Protein AF-A0A2H5FIM9-F1 (afdb_monomer_lite)

Radius of gyration: 32.46 Å; chains: 1; bounding box: 80×55×104 Å

pLDDT: mean 86.38, std 11.9, range [33.97, 98.75]

InterPro domains:
  IPR028057 DrrA phosphatidylinositol 4-phosphate binding domain [PF14860] (365-472)
  IPR038346 DrrA, PI4P binding domain superfamily [G3DSA:1.20.1280.280] (390-477)

Organism: NCBI:txid28087

Secondary structure (DSSP, 8-state):
-PPEEEEEEE-TBTTTEETTEE-HHHHHHHHHHT-SEEEEEE---HHHHHHHHHHTTT-S--SHHHHHHHHHHHHTSPEEEEETTHHHHSSTTTHHHHHHHHHHHHHHHHHHHHHHHHHHHHHHHHHHHHT-TTS-HHHHHHHHHHTT--PPPHHHHHHHHHHHHHHHHHHHHHHHHHHHHHHH-TT-----TT-----SHHHHHHHHHHHHTTS-EEEEEEEES-HHHHHH---SSS-EEEEEEETTEEEEHHHHHHHHHHHHHHHHHHHHHHHHHHHHTT----GGGGGG--HHHHTTS-HHHHHHHHHHHHHHHHHHHHHSTTTTTHHHHHHHHHHTHHHHHHHHHHHHHTTTT-TT--SS-PPP-TT--BSTTS-HHHHHHHTT-BHHHHHHHHHHHHHHHHTT--SHHHHHHHHHHHTTSHHHHHHTS--SHHHHHHHHTT-TTTS--HHHHHHHHHHHHHHHTS-------

Structure (mmCIF, N/CA/C/O backbone):
data_AF-A0A2H5FIM9-F1
#
_entry.id   AF-A0A2H5FIM9-F1
#
loop_
_atom_site.group_PDB
_atom_site.id
_atom_site.type_symbol
_atom_site.label_atom_id
_atom_site.label_alt_id
_atom_site.label_comp_id
_atom_site.label_asym_id
_atom_site.label_entity_id
_atom_site.label_seq_id
_atom_site.pdbx_PDB_ins_code
_atom_site.Cartn_x
_atom_site.Cartn_y
_atom_site.Cartn_z
_atom_site.occupancy
_atom_site.B_iso_or_equiv
_atom_site.auth_seq_id
_atom_site.auth_comp_id
_atom_site.auth_asym_id
_atom_site.auth_atom_id
_atom_site.pdbx_PDB_model_num
ATOM 1 N N . MET A 1 1 ? -41.875 4.509 -6.984 1.00 62.00 1 MET A N 1
ATOM 2 C CA . MET A 1 1 ? -40.746 4.815 -7.891 1.00 62.00 1 MET A CA 1
ATOM 3 C C . MET A 1 1 ? -39.480 4.388 -7.181 1.00 62.00 1 MET A C 1
ATOM 5 O O . MET A 1 1 ? -39.343 4.760 -6.023 1.00 62.00 1 MET A O 1
ATOM 9 N N . LYS A 1 2 ? -38.614 3.603 -7.831 1.00 76.38 2 LYS A N 1
ATOM 10 C CA . LYS A 1 2 ? -37.276 3.303 -7.301 1.00 76.38 2 LYS A CA 1
ATOM 11 C C . LYS A 1 2 ? -36.509 4.616 -7.173 1.00 76.38 2 LYS A C 1
ATOM 13 O O . LYS A 1 2 ? -36.547 5.412 -8.117 1.00 76.38 2 LYS A O 1
ATOM 18 N N . LYS A 1 3 ? -35.894 4.892 -6.022 1.00 86.38 3 LYS A N 1
ATOM 19 C CA . LYS A 1 3 ? -35.066 6.092 -5.873 1.00 86.38 3 LYS A CA 1
ATOM 20 C C . LYS A 1 3 ? -33.657 5.749 -6.331 1.00 86.38 3 LYS A C 1
ATOM 22 O O . LYS A 1 3 ? -33.126 4.699 -5.986 1.00 86.38 3 LYS A O 1
ATOM 27 N N . LYS A 1 4 ? -33.068 6.645 -7.119 1.00 93.75 4 LYS A N 1
ATOM 28 C CA . LYS A 1 4 ? -31.644 6.594 -7.427 1.00 93.75 4 LYS A CA 1
ATOM 29 C C . LYS A 1 4 ? -30.904 7.344 -6.325 1.00 93.75 4 LYS A C 1
ATOM 31 O O . LYS A 1 4 ? -31.238 8.503 -6.095 1.00 93.75 4 LYS A O 1
ATOM 36 N N . LYS A 1 5 ? -29.962 6.687 -5.650 1.00 96.31 5 LYS A N 1
ATOM 37 C CA . LYS A 1 5 ? -29.153 7.271 -4.573 1.00 96.31 5 LYS A CA 1
ATOM 38 C C . LYS A 1 5 ? -27.685 7.361 -4.984 1.00 96.31 5 LYS A C 1
ATOM 40 O O . LYS A 1 5 ? -27.143 6.412 -5.553 1.00 96.31 5 LYS A O 1
ATOM 45 N N . GLU A 1 6 ? -27.034 8.469 -4.666 1.00 97.75 6 GLU A N 1
ATOM 46 C CA . GLU A 1 6 ? -25.582 8.619 -4.755 1.00 97.75 6 GLU A CA 1
ATOM 47 C C . GLU A 1 6 ? -24.955 8.439 -3.370 1.00 97.75 6 GLU A C 1
ATOM 49 O O . GLU A 1 6 ? -25.317 9.118 -2.409 1.00 97.75 6 GLU A O 1
ATOM 54 N N . ILE A 1 7 ? -24.017 7.503 -3.260 1.00 98.25 7 ILE A N 1
ATOM 55 C CA . ILE A 1 7 ? -23.402 7.091 -1.999 1.00 98.25 7 ILE A CA 1
ATOM 56 C C . ILE A 1 7 ? -21.900 7.353 -2.075 1.00 98.25 7 ILE A C 1
ATOM 58 O O . ILE A 1 7 ? -21.257 6.953 -3.045 1.00 98.25 7 ILE A O 1
ATOM 62 N N . ALA A 1 8 ? -21.334 7.974 -1.043 1.00 98.62 8 ALA A N 1
ATOM 63 C CA . ALA A 1 8 ? -19.887 8.013 -0.861 1.00 98.62 8 ALA A CA 1
ATOM 64 C C . ALA A 1 8 ? -19.464 6.973 0.179 1.00 98.62 8 ALA A C 1
ATOM 66 O O . ALA A 1 8 ? -19.915 7.026 1.327 1.00 98.62 8 ALA A O 1
ATOM 67 N N . LEU A 1 9 ? -18.579 6.060 -0.215 1.00 98.56 9 LEU A N 1
ATOM 68 C CA . LEU A 1 9 ? -17.870 5.170 0.701 1.00 98.56 9 LEU A CA 1
ATOM 69 C C . LEU A 1 9 ? -16.482 5.747 0.949 1.00 98.56 9 LEU A C 1
ATOM 71 O O . LEU A 1 9 ? -15.756 6.031 -0.001 1.00 98.56 9 LEU A O 1
ATOM 75 N N . VAL A 1 10 ? -16.121 5.951 2.210 1.00 98.50 10 VAL A N 1
ATOM 76 C CA . VAL A 1 10 ? -14.911 6.693 2.576 1.00 98.50 10 VAL A CA 1
ATOM 77 C C . VAL A 1 10 ? -14.119 5.910 3.611 1.00 98.50 10 VAL A C 1
ATOM 79 O O . VAL A 1 10 ? -14.592 5.727 4.731 1.00 98.50 10 VAL A O 1
ATOM 82 N N . ASP A 1 11 ? -12.920 5.446 3.262 1.00 97.25 11 ASP A N 1
ATOM 83 C CA . ASP A 1 11 ? -12.013 4.888 4.267 1.00 97.25 11 ASP A CA 1
ATOM 84 C C . ASP A 1 11 ? -11.558 5.958 5.274 1.00 97.25 11 ASP A C 1
ATOM 86 O O . ASP A 1 11 ? -11.564 7.155 4.977 1.00 97.25 11 ASP A O 1
ATOM 90 N N . ILE A 1 12 ? -11.191 5.529 6.483 1.00 95.50 12 ILE A N 1
ATOM 91 C CA . ILE A 1 12 ? -10.772 6.419 7.564 1.00 95.50 12 ILE A CA 1
ATOM 92 C C . ILE A 1 12 ? -9.277 6.703 7.501 1.00 95.50 12 ILE A C 1
ATOM 94 O O . ILE A 1 12 ? -8.883 7.858 7.341 1.00 95.50 12 ILE A O 1
ATOM 98 N N . ASP A 1 13 ? -8.459 5.677 7.690 1.00 90.81 13 ASP A N 1
ATOM 99 C CA . ASP A 1 13 ? -7.054 5.823 8.050 1.00 90.81 13 ASP A CA 1
ATOM 100 C C . ASP A 1 13 ? -6.232 6.114 6.792 1.00 90.81 13 ASP A C 1
ATOM 102 O O . ASP A 1 13 ? -6.312 5.375 5.828 1.00 90.81 13 ASP A O 1
ATOM 106 N N . GLY A 1 14 ? -5.493 7.228 6.753 1.00 90.19 14 GLY A N 1
ATOM 107 C CA . GLY A 1 14 ? -4.743 7.637 5.554 1.00 90.19 14 GLY A CA 1
ATOM 108 C C . GLY A 1 14 ? -5.605 8.250 4.437 1.00 90.19 14 GLY A C 1
ATOM 109 O O . GLY A 1 14 ? -5.087 8.992 3.598 1.00 90.19 14 GLY A O 1
ATOM 110 N N . CYS A 1 15 ? -6.927 8.060 4.485 1.00 95.00 15 CYS A N 1
ATOM 111 C CA . CYS A 1 15 ? -7.905 8.626 3.556 1.00 95.00 15 CYS A CA 1
ATOM 112 C C . CYS A 1 15 ? -8.554 9.920 4.098 1.00 95.00 15 CYS A C 1
ATOM 114 O O . CYS A 1 15 ? -8.001 11.009 3.887 1.00 95.00 15 CYS A O 1
ATOM 116 N N . ILE A 1 16 ? -9.707 9.853 4.792 1.00 97.00 16 ILE A N 1
ATOM 117 C CA . ILE A 1 16 ? -10.338 11.060 5.370 1.00 97.00 16 ILE A CA 1
ATOM 118 C C . ILE A 1 16 ? -9.614 11.553 6.622 1.00 97.00 16 ILE A C 1
ATOM 120 O O . ILE A 1 16 ? -9.668 12.747 6.896 1.00 97.00 16 ILE A O 1
ATOM 124 N N . LEU A 1 17 ? -8.919 10.688 7.361 1.00 94.56 17 LEU A N 1
ATOM 125 C CA . LEU A 1 17 ? -8.096 11.053 8.510 1.00 94.56 17 LEU A CA 1
ATOM 126 C C . LEU A 1 17 ? -6.615 11.038 8.111 1.00 94.56 17 LEU A C 1
ATOM 128 O O . LEU A 1 17 ? -6.015 9.983 7.918 1.00 94.56 17 LEU A O 1
ATOM 132 N N . GLN A 1 18 ? -6.008 12.221 8.033 1.00 91.19 18 GLN A N 1
ATOM 133 C CA . GLN A 1 18 ? -4.585 12.403 7.736 1.00 91.19 18 GLN A CA 1
ATOM 134 C C . GLN A 1 18 ? -3.955 13.298 8.804 1.00 91.19 18 GLN A C 1
ATOM 136 O O . GLN A 1 18 ? -4.487 14.360 9.128 1.00 91.19 18 GLN A O 1
ATOM 141 N N . ASP A 1 19 ? -2.833 12.863 9.382 1.00 89.00 19 ASP A N 1
ATOM 142 C CA . ASP A 1 19 ? -2.117 13.593 10.441 1.00 89.00 19 ASP A CA 1
ATOM 143 C C . ASP A 1 19 ? -3.028 14.019 11.618 1.00 89.00 19 ASP A C 1
ATOM 145 O O . ASP A 1 19 ? -2.896 15.108 12.184 1.00 89.00 19 ASP A O 1
ATOM 149 N N . GLY A 1 20 ? -4.004 13.171 11.968 1.00 90.25 20 GLY A N 1
ATOM 150 C CA . GLY A 1 20 ? -4.936 13.418 13.071 1.00 90.25 20 GLY A CA 1
ATOM 151 C C . GLY A 1 20 ? -6.018 14.470 12.799 1.00 90.25 20 GLY A C 1
ATOM 152 O O . GLY A 1 20 ? -6.653 14.941 13.749 1.00 90.25 20 GLY A O 1
ATOM 153 N N . LYS A 1 21 ? -6.211 14.867 11.534 1.00 93.69 21 LYS A N 1
ATOM 154 C CA . LYS A 1 21 ? -7.204 15.852 11.078 1.00 93.69 21 LYS A CA 1
ATOM 155 C C . LYS A 1 21 ? -7.973 15.332 9.865 1.00 93.69 21 LYS A C 1
ATOM 157 O O . LYS A 1 21 ? -7.518 14.420 9.180 1.00 93.69 21 LYS A O 1
ATOM 162 N N . LEU A 1 22 ? -9.128 15.938 9.582 1.00 95.88 22 LEU A N 1
ATOM 163 C CA . LEU A 1 22 ? -9.848 15.644 8.346 1.00 95.88 22 LEU A CA 1
ATOM 164 C C . LEU A 1 22 ? -9.054 16.131 7.123 1.00 95.88 22 LEU A C 1
ATOM 166 O O . LEU A 1 22 ? -8.526 17.244 7.116 1.00 95.88 22 LEU A O 1
ATOM 170 N N . ASN A 1 23 ? -9.016 15.315 6.074 1.00 96.19 23 ASN A N 1
ATOM 171 C CA . ASN A 1 23 ? -8.488 15.679 4.768 1.00 96.19 23 ASN A CA 1
ATOM 172 C C . ASN A 1 23 ? -9.419 16.715 4.116 1.00 96.19 23 ASN A C 1
ATOM 174 O O . ASN A 1 23 ? -10.500 16.389 3.623 1.00 96.19 23 ASN A O 1
ATOM 178 N N . GLU A 1 24 ? -8.997 17.980 4.125 1.00 95.94 24 GLU A N 1
ATOM 179 C CA . GLU A 1 24 ? -9.811 19.109 3.661 1.00 95.94 24 GLU A CA 1
ATOM 180 C C . GLU A 1 24 ? -10.136 19.051 2.157 1.00 95.94 24 GLU A C 1
ATOM 182 O O . GLU A 1 24 ? -11.174 19.566 1.738 1.00 95.94 24 GLU A O 1
ATOM 187 N N . ASP A 1 25 ? -9.305 18.409 1.332 1.00 96.00 25 ASP A N 1
ATOM 188 C CA . ASP A 1 25 ? -9.579 18.277 -0.104 1.00 96.00 25 ASP A CA 1
ATOM 189 C C . ASP A 1 25 ? -10.650 17.218 -0.374 1.00 96.00 25 ASP A C 1
ATOM 191 O O . ASP A 1 25 ? -11.580 17.460 -1.152 1.00 96.00 25 ASP A O 1
ATOM 195 N N . LEU A 1 26 ? -10.588 16.083 0.330 1.00 97.69 26 LEU A N 1
ATOM 196 C CA . LEU A 1 26 ? -11.662 15.091 0.293 1.00 97.69 26 LEU A CA 1
ATOM 197 C C . LEU A 1 26 ? -12.956 15.655 0.891 1.00 97.69 26 LEU A C 1
ATOM 199 O O . LEU A 1 26 ? -14.020 15.478 0.307 1.00 97.69 26 LEU A O 1
ATOM 203 N N . LEU A 1 27 ? -12.884 16.415 1.986 1.00 97.38 27 LEU A N 1
ATOM 204 C CA . LEU A 1 27 ? -14.059 17.062 2.570 1.00 97.38 27 LEU A CA 1
ATOM 205 C C . LEU A 1 27 ? -14.751 18.011 1.578 1.00 97.38 27 LEU A C 1
ATOM 207 O O . LEU A 1 27 ? -15.966 17.930 1.399 1.00 97.38 27 LEU A O 1
ATOM 211 N N . LYS A 1 28 ? -13.997 18.876 0.885 1.00 96.69 28 LYS A N 1
ATOM 212 C CA . LYS A 1 28 ? -14.555 19.736 -0.177 1.00 96.69 28 LYS A CA 1
ATOM 213 C C . LYS A 1 28 ? -15.226 18.909 -1.267 1.00 96.69 28 LYS A C 1
ATOM 215 O O . LYS A 1 28 ? -16.304 19.282 -1.727 1.00 96.69 28 LYS A O 1
ATOM 220 N N . LYS A 1 29 ? -14.614 17.791 -1.668 1.00 96.81 29 LYS A N 1
ATOM 221 C CA . LYS A 1 29 ? -15.178 16.886 -2.673 1.00 96.81 29 LYS A CA 1
ATOM 222 C C . LYS A 1 29 ? -16.497 16.267 -2.204 1.00 96.81 29 LYS A C 1
ATOM 224 O O . LYS A 1 29 ? -17.447 16.256 -2.981 1.00 96.81 29 LYS A O 1
ATOM 229 N N . LEU A 1 30 ? -16.576 15.820 -0.951 1.00 98.00 30 LEU A N 1
ATOM 230 C CA . LEU A 1 30 ? -17.797 15.265 -0.355 1.00 98.00 30 LEU A CA 1
ATOM 231 C C . LEU A 1 30 ? -18.929 16.303 -0.287 1.00 98.00 30 LEU A C 1
ATOM 233 O O . LEU A 1 30 ? -20.063 15.985 -0.639 1.00 98.00 30 LEU A O 1
ATOM 237 N N . ILE A 1 31 ? -18.615 17.553 0.076 1.00 97.44 31 ILE A N 1
ATOM 238 C CA . ILE A 1 31 ? -19.576 18.672 0.069 1.00 97.44 31 ILE A CA 1
ATOM 239 C C . ILE A 1 31 ? -20.084 18.941 -1.354 1.00 97.44 31 ILE A C 1
ATOM 241 O O . ILE A 1 31 ? -21.286 19.053 -1.581 1.00 97.44 31 ILE A O 1
ATOM 245 N N . GLN A 1 32 ? -19.174 19.028 -2.327 1.00 96.94 32 GLN A N 1
ATOM 246 C CA . GLN A 1 32 ? -19.515 19.308 -3.726 1.00 96.94 32 GLN A CA 1
ATOM 247 C C . GLN A 1 32 ? -20.287 18.169 -4.397 1.00 96.94 32 GLN A C 1
ATOM 249 O O . GLN A 1 32 ? -21.091 18.428 -5.289 1.00 96.94 32 GLN A O 1
ATOM 254 N N . GLY A 1 33 ? -20.026 16.922 -3.998 1.00 95.56 33 GLY A N 1
ATOM 255 C CA . GLY A 1 33 ? -20.694 15.743 -4.542 1.00 95.56 33 GLY A CA 1
ATOM 256 C C . GLY A 1 33 ? -22.165 15.635 -4.142 1.00 95.56 33 GLY A C 1
ATOM 257 O O . GLY A 1 33 ? -22.925 15.001 -4.860 1.00 95.56 33 GLY A O 1
ATOM 258 N N . ASN A 1 34 ? -22.582 16.285 -3.046 1.00 94.38 34 ASN A N 1
ATOM 259 C CA . ASN A 1 34 ? -23.966 16.288 -2.557 1.00 94.38 34 ASN A CA 1
ATOM 260 C C . ASN A 1 34 ? -24.593 14.877 -2.451 1.00 94.38 34 ASN A C 1
ATOM 262 O O . ASN A 1 34 ? -25.756 14.670 -2.790 1.00 94.38 34 ASN A O 1
ATOM 266 N N . TYR A 1 35 ? -23.811 13.907 -1.971 1.00 97.81 35 TYR A N 1
ATOM 267 C CA . TYR A 1 35 ? -24.226 12.507 -1.831 1.00 97.81 35 TYR A CA 1
ATOM 268 C C . TYR A 1 35 ? -25.451 12.354 -0.930 1.00 97.81 35 TYR A C 1
ATOM 270 O O . TYR A 1 35 ? -25.531 13.006 0.113 1.00 97.81 35 TYR A O 1
ATOM 278 N N . ASP A 1 36 ? -26.368 11.446 -1.263 1.00 97.62 36 ASP A N 1
ATOM 279 C CA . ASP A 1 36 ? -27.527 11.111 -0.430 1.00 97.62 36 ASP A CA 1
ATOM 280 C C . ASP A 1 36 ? -27.100 10.509 0.910 1.00 97.62 36 ASP A C 1
ATOM 282 O O . ASP A 1 36 ? -27.692 10.822 1.945 1.00 97.62 36 ASP A O 1
ATOM 286 N N . GLN A 1 37 ? -26.052 9.678 0.903 1.00 98.00 37 GLN A N 1
ATOM 287 C CA . GLN A 1 37 ? -25.447 9.115 2.110 1.00 98.00 37 GLN A CA 1
ATOM 288 C C . GLN A 1 37 ? -23.924 9.115 2.015 1.00 98.00 37 GLN A C 1
ATOM 290 O O . GLN A 1 37 ? -23.347 8.879 0.954 1.00 98.00 37 GLN A O 1
ATOM 295 N N . ILE A 1 38 ? -23.282 9.349 3.157 1.00 98.62 38 ILE A N 1
ATOM 296 C CA . ILE A 1 38 ? -21.833 9.266 3.320 1.00 98.62 38 ILE A CA 1
ATOM 297 C C . ILE A 1 38 ? -21.572 8.231 4.409 1.00 98.62 38 ILE A C 1
ATOM 299 O O . ILE A 1 38 ? -22.140 8.309 5.503 1.00 98.62 38 ILE A O 1
ATOM 303 N N . ILE A 1 39 ? -20.763 7.231 4.078 1.00 98.75 39 ILE A N 1
ATOM 304 C CA . ILE A 1 39 ? -20.519 6.064 4.921 1.00 98.75 39 ILE A CA 1
ATOM 305 C C . ILE A 1 39 ? -19.013 5.924 5.109 1.00 98.75 39 ILE A C 1
ATOM 307 O O . ILE A 1 39 ? -18.276 5.748 4.137 1.00 98.75 39 ILE A O 1
ATOM 311 N N . LEU A 1 40 ? -18.557 5.968 6.360 1.00 98.56 40 LEU A N 1
ATOM 312 C CA . LEU A 1 40 ? -17.204 5.542 6.696 1.00 98.56 40 LEU A CA 1
ATOM 313 C C . LEU A 1 40 ? -17.114 4.030 6.486 1.00 98.56 40 LEU A C 1
ATOM 315 O O . LEU A 1 40 ? -17.816 3.267 7.149 1.00 98.56 40 LEU A O 1
ATOM 319 N N . PHE A 1 41 ? -16.282 3.614 5.538 1.00 97.62 41 PHE A N 1
ATOM 320 C CA . PHE A 1 41 ? -16.173 2.245 5.049 1.00 97.62 41 PHE A CA 1
ATOM 321 C C . PHE A 1 41 ? -14.824 1.657 5.460 1.00 97.62 41 PHE A C 1
ATOM 323 O O . PHE A 1 41 ? -13.820 1.803 4.761 1.00 97.62 41 PHE A O 1
ATOM 330 N N . THR A 1 42 ? -14.792 1.045 6.645 1.00 94.19 42 THR A N 1
ATOM 331 C CA . THR A 1 42 ? -13.545 0.811 7.384 1.00 94.19 42 THR A CA 1
ATOM 332 C C . THR A 1 42 ? -13.371 -0.639 7.838 1.00 94.19 42 THR A C 1
ATOM 334 O O . THR A 1 42 ? -14.340 -1.351 8.094 1.00 94.19 42 THR A O 1
ATOM 337 N N . GLN A 1 43 ? -12.125 -1.083 8.007 1.00 90.62 43 GLN A N 1
ATOM 338 C CA . GLN A 1 43 ? -11.787 -2.399 8.564 1.00 90.62 43 GLN A CA 1
ATOM 339 C C . GLN A 1 43 ? -11.489 -2.321 10.069 1.00 90.62 43 GLN A C 1
ATOM 341 O O . GLN A 1 43 ? -10.492 -2.853 10.545 1.00 90.62 43 GLN A O 1
ATOM 346 N N . ARG A 1 44 ? -12.321 -1.615 10.843 1.00 91.69 44 ARG A N 1
ATOM 347 C CA . ARG A 1 44 ? -12.105 -1.432 12.288 1.00 91.69 44 ARG A CA 1
ATOM 348 C C . ARG A 1 44 ? -12.898 -2.438 13.126 1.00 91.69 44 ARG A C 1
ATOM 350 O O . ARG A 1 44 ? -14.088 -2.653 12.918 1.00 91.69 44 ARG A O 1
ATOM 357 N N . SER A 1 45 ? -12.224 -3.004 14.122 1.00 93.62 45 SER A N 1
ATOM 358 C CA . SER A 1 45 ? -12.760 -3.905 15.151 1.00 93.62 45 SER A CA 1
ATOM 359 C C . SER A 1 45 ? -12.166 -3.550 16.522 1.00 93.62 45 SER A C 1
ATOM 361 O O . SER A 1 45 ? -11.230 -2.746 16.577 1.00 93.62 45 SER A O 1
ATOM 363 N N . LYS A 1 46 ? -12.656 -4.120 17.633 1.00 95.56 46 LYS A N 1
ATOM 364 C CA . LYS A 1 46 ? -12.070 -3.846 18.959 1.00 95.56 46 LYS A CA 1
ATOM 365 C C . LYS A 1 46 ? -10.608 -4.270 18.991 1.00 95.56 46 LYS A C 1
ATOM 367 O O . LYS A 1 46 ? -9.758 -3.509 19.447 1.00 95.56 46 LYS A O 1
ATOM 372 N N . PHE A 1 47 ? -10.299 -5.448 18.451 1.00 92.31 47 PHE A N 1
ATOM 373 C CA . PHE A 1 47 ? -8.922 -5.936 18.373 1.00 92.31 47 PHE A CA 1
ATOM 374 C C . PHE A 1 47 ? -8.009 -5.004 17.568 1.00 92.31 47 PHE A C 1
ATOM 376 O O . PHE A 1 47 ? -6.943 -4.631 18.055 1.00 92.31 47 PHE A O 1
ATOM 383 N N . LEU A 1 48 ? -8.426 -4.593 16.367 1.00 89.50 48 LEU A N 1
ATOM 384 C CA . LEU A 1 48 ? -7.605 -3.732 15.508 1.00 89.50 48 LEU A CA 1
ATOM 385 C C . LEU A 1 48 ? -7.422 -2.334 16.118 1.00 89.50 48 LEU A C 1
ATOM 387 O O . LEU A 1 48 ? -6.339 -1.752 16.029 1.00 89.50 48 LEU A O 1
ATOM 391 N N . GLN A 1 49 ? -8.433 -1.823 16.828 1.00 92.06 49 GLN A N 1
ATOM 392 C CA . GLN A 1 49 ? -8.346 -0.533 17.514 1.00 92.06 49 GLN A CA 1
ATOM 393 C C . GLN A 1 49 ? -7.337 -0.506 18.666 1.00 92.06 49 GLN A C 1
ATOM 395 O O . GLN A 1 49 ? -6.790 0.560 18.945 1.00 92.06 49 GLN A O 1
ATOM 400 N N . VAL A 1 50 ? -7.009 -1.642 19.294 1.00 91.00 50 VAL A N 1
ATOM 401 C CA . VAL A 1 50 ? -5.942 -1.686 20.314 1.00 91.00 50 VAL A CA 1
ATOM 402 C C . VAL A 1 50 ? -4.602 -1.230 19.747 1.00 91.00 50 VAL A C 1
ATOM 404 O O . VAL A 1 50 ? -3.825 -0.586 20.453 1.00 91.00 50 VAL A O 1
ATOM 407 N N . THR A 1 51 ? -4.320 -1.566 18.490 1.00 86.06 51 THR A N 1
ATOM 408 C CA . THR A 1 51 ? -3.099 -1.138 17.804 1.00 86.06 51 THR A CA 1
ATOM 409 C C . THR A 1 51 ? -3.261 0.279 17.270 1.00 86.06 51 THR A C 1
ATOM 411 O O . THR A 1 51 ? -2.431 1.133 17.575 1.00 86.06 51 THR A O 1
ATOM 414 N N . ASN A 1 52 ? -4.354 0.567 16.556 1.00 85.94 52 ASN A N 1
ATOM 415 C CA . ASN A 1 52 ? -4.532 1.863 15.895 1.00 85.94 52 ASN A CA 1
ATOM 416 C C . ASN A 1 52 ? -4.547 3.024 16.903 1.00 85.94 52 ASN A C 1
ATOM 418 O O . ASN A 1 52 ? -3.829 4.006 16.728 1.00 85.94 52 ASN A O 1
ATOM 422 N N . LEU A 1 53 ? -5.273 2.898 18.018 1.00 87.06 53 LEU A N 1
ATOM 423 C CA . LEU A 1 53 ? -5.387 3.981 19.003 1.00 87.06 53 LEU A CA 1
ATOM 424 C C . LEU A 1 53 ? -4.072 4.286 19.731 1.00 87.06 53 LEU A C 1
ATOM 426 O O . LEU A 1 53 ? -3.866 5.424 20.156 1.00 87.06 53 LEU A O 1
ATOM 430 N N . LYS A 1 54 ? -3.151 3.318 19.840 1.00 85.25 54 LYS A N 1
ATOM 431 C CA . LYS A 1 54 ? -1.815 3.563 20.410 1.00 85.25 54 LYS A CA 1
ATOM 432 C C . LYS A 1 54 ? -0.987 4.512 19.547 1.00 85.25 54 LYS A C 1
ATOM 434 O O . LYS A 1 54 ? -0.206 5.282 20.094 1.00 85.25 54 LYS A O 1
ATOM 439 N N . HIS A 1 55 ? -1.175 4.491 18.229 1.00 77.31 55 HIS A N 1
ATOM 440 C CA . HIS A 1 55 ? -0.442 5.350 17.295 1.00 77.31 55 HIS A CA 1
ATOM 441 C C . HIS A 1 55 ? -0.997 6.782 17.210 1.00 77.31 55 HIS A C 1
ATOM 443 O O . HIS A 1 55 ? -0.331 7.664 16.676 1.00 77.31 55 HIS A O 1
ATOM 449 N N . HIS A 1 56 ? -2.185 7.037 17.765 1.00 72.94 56 HIS A N 1
ATOM 450 C CA . HIS A 1 56 ? -2.910 8.303 17.618 1.00 72.94 56 HIS A CA 1
ATOM 451 C C . HIS A 1 56 ? -3.037 9.111 18.919 1.00 72.94 56 HIS A C 1
ATOM 453 O O . HIS A 1 56 ? -3.897 9.991 19.015 1.00 72.94 56 HIS A O 1
ATOM 459 N N . GLN A 1 57 ? -2.187 8.851 19.919 1.00 67.25 57 GLN A N 1
ATOM 460 C CA . GLN A 1 57 ? -2.303 9.453 21.255 1.00 67.25 57 GLN A CA 1
ATOM 461 C C . GLN A 1 57 ? -2.326 10.988 21.257 1.00 67.25 57 GLN A C 1
ATOM 463 O O . GLN A 1 57 ? -3.077 11.559 22.048 1.00 67.25 57 GLN A O 1
ATOM 468 N N . ASP A 1 58 ? -1.632 11.641 20.324 1.00 71.44 58 ASP A N 1
ATOM 469 C CA . ASP A 1 58 ? -1.544 13.108 20.243 1.00 71.44 58 ASP A CA 1
ATOM 470 C C . ASP A 1 58 ? -2.492 13.746 19.214 1.00 71.44 58 ASP A C 1
ATOM 472 O O . ASP A 1 58 ? -2.513 14.965 19.041 1.00 71.44 58 ASP A O 1
ATOM 476 N N . SER A 1 59 ? -3.294 12.944 18.510 1.00 75.31 59 SER A N 1
ATOM 477 C CA . SER A 1 59 ? -4.203 13.461 17.481 1.00 75.31 59 SER A CA 1
ATOM 478 C C . SER A 1 59 ? -5.478 14.072 18.072 1.00 75.31 59 SER A C 1
ATOM 480 O O . SER A 1 59 ? -5.954 13.664 19.129 1.00 75.31 59 SER A O 1
ATOM 482 N N . HIS A 1 60 ? -6.058 15.059 17.381 1.00 77.25 60 HIS A N 1
ATOM 483 C CA . HIS A 1 60 ? -7.345 15.641 17.778 1.00 77.25 60 HIS A CA 1
ATOM 484 C C . HIS A 1 60 ? -8.509 14.678 17.499 1.00 77.25 60 HIS A C 1
ATOM 486 O O . HIS A 1 60 ? -9.464 14.622 18.267 1.00 77.25 60 HIS A O 1
ATOM 492 N N . LEU A 1 61 ? -8.438 13.927 16.398 1.00 85.94 61 LEU A N 1
ATOM 493 C CA . LEU A 1 61 ? -9.423 12.917 16.020 1.00 85.94 61 LEU A CA 1
ATOM 494 C C . LEU A 1 61 ? -8.794 11.535 16.200 1.00 85.94 61 LEU A C 1
ATOM 496 O O . LEU A 1 61 ? -7.963 11.134 15.387 1.00 85.94 61 LEU A O 1
ATOM 500 N N . LYS A 1 62 ? -9.161 10.841 17.282 1.00 87.19 62 LYS A N 1
ATOM 501 C CA . LYS A 1 62 ? -8.526 9.573 17.681 1.00 87.19 62 LYS A CA 1
ATOM 502 C C . LYS A 1 62 ? -9.392 8.378 17.313 1.00 87.19 62 LYS A C 1
ATOM 504 O O . LYS A 1 62 ? -8.907 7.382 16.784 1.00 87.19 62 LYS A O 1
ATOM 509 N N . THR A 1 63 ? -10.673 8.471 17.642 1.00 94.31 63 THR A N 1
ATOM 510 C CA . THR A 1 63 ? -11.625 7.363 17.562 1.00 94.31 63 THR A CA 1
ATOM 511 C C . THR A 1 63 ? -12.410 7.386 16.259 1.00 94.31 63 THR A C 1
ATOM 513 O O . THR A 1 63 ? -12.472 8.403 15.563 1.00 94.31 63 THR A O 1
ATOM 516 N N . THR A 1 64 ? -13.047 6.263 15.930 1.00 96.44 64 THR A N 1
ATOM 517 C CA . THR A 1 64 ? -13.982 6.197 14.798 1.00 96.44 64 THR A CA 1
ATOM 518 C C . THR A 1 64 ? -15.138 7.178 15.010 1.00 96.44 64 THR A C 1
ATOM 520 O O . THR A 1 64 ? -15.588 7.838 14.073 1.00 96.44 64 THR A O 1
ATOM 523 N N . GLU A 1 65 ? -15.579 7.327 16.263 1.00 97.06 65 GLU A N 1
ATOM 524 C CA . GLU A 1 65 ? -16.597 8.301 16.647 1.00 97.06 65 GLU A CA 1
ATOM 525 C C . GLU A 1 65 ? -16.171 9.751 16.405 1.00 97.06 65 GLU A C 1
ATOM 527 O O . GLU A 1 65 ? -16.979 10.523 15.884 1.00 97.06 65 GLU A O 1
ATOM 532 N N . ASP A 1 66 ? -14.946 10.132 16.775 1.00 96.38 66 ASP A N 1
ATOM 533 C CA . ASP A 1 66 ? -14.471 11.510 16.602 1.00 96.38 66 ASP A CA 1
ATOM 534 C C . ASP A 1 66 ? -14.521 11.906 15.123 1.00 96.38 66 ASP A C 1
ATOM 536 O O . ASP A 1 66 ? -15.012 12.983 14.779 1.00 96.38 66 ASP A O 1
ATOM 540 N N . VAL A 1 67 ? -14.072 11.003 14.241 1.00 97.12 67 VAL A N 1
ATOM 541 C CA . VAL A 1 67 ? -14.098 11.204 12.786 1.00 97.12 67 VAL A CA 1
ATOM 542 C C . VAL A 1 67 ? -15.533 11.310 12.279 1.00 97.12 67 VAL A C 1
ATOM 544 O O . VAL A 1 67 ? -15.855 12.277 11.592 1.00 97.12 67 VAL A O 1
ATOM 547 N N . ALA A 1 68 ? -16.410 10.365 12.634 1.00 98.00 68 ALA A N 1
ATOM 548 C CA . ALA A 1 68 ? -17.807 10.375 12.194 1.00 98.00 68 ALA A CA 1
ATOM 549 C C . ALA A 1 68 ? -18.552 11.636 12.661 1.00 98.00 68 ALA A C 1
ATOM 551 O O . ALA A 1 68 ? -19.293 12.242 11.887 1.00 98.00 68 ALA A O 1
ATOM 552 N N . THR A 1 69 ? -18.324 12.060 13.907 1.00 98.00 69 THR A N 1
ATOM 553 C CA . THR A 1 69 ? -18.969 13.233 14.513 1.00 98.00 69 THR A CA 1
ATOM 554 C C . THR A 1 69 ? -18.497 14.523 13.856 1.00 98.00 69 THR A C 1
ATOM 556 O O . THR A 1 69 ? -19.320 15.341 13.440 1.00 98.00 69 THR A O 1
ATOM 559 N N . GLU A 1 70 ? -17.182 14.708 13.725 1.00 98.00 70 GLU A N 1
ATOM 560 C CA . GLU A 1 70 ? -16.625 15.909 13.104 1.00 98.00 70 GLU A CA 1
ATOM 561 C C . GLU A 1 70 ? -16.990 15.977 11.617 1.00 98.00 70 GLU A C 1
ATOM 563 O O . GLU A 1 70 ? -17.407 17.031 11.137 1.00 98.00 70 GLU A O 1
ATOM 568 N N . LEU A 1 71 ? -16.928 14.856 10.895 1.00 98.00 71 LEU A N 1
ATOM 569 C CA . LEU A 1 71 ? -17.331 14.800 9.492 1.00 98.00 71 LEU A CA 1
ATOM 570 C C . LEU A 1 71 ? -18.827 15.112 9.327 1.00 98.00 71 LEU A C 1
ATOM 572 O O . LEU A 1 71 ? -19.177 15.943 8.490 1.00 98.00 71 LEU A O 1
ATOM 576 N N . SER A 1 72 ? -19.694 14.541 10.172 1.00 98.38 72 SER A N 1
ATOM 577 C CA . SER A 1 72 ? -21.136 14.840 10.161 1.00 98.38 72 SER A CA 1
ATOM 578 C C . SER A 1 72 ? -21.411 16.326 10.378 1.00 98.38 72 SER A C 1
ATOM 580 O O . SER A 1 72 ? -22.185 16.942 9.645 1.00 98.38 72 SER A O 1
ATOM 582 N N . ARG A 1 73 ? -20.718 16.933 11.350 1.00 98.25 73 ARG A N 1
ATOM 583 C CA . ARG A 1 73 ? -20.823 18.364 11.658 1.00 98.25 73 ARG A CA 1
ATOM 584 C C . ARG A 1 73 ? -20.388 19.239 10.482 1.00 98.25 73 ARG A C 1
ATOM 586 O O . ARG A 1 73 ? -21.004 20.268 10.228 1.00 98.25 73 ARG A O 1
ATOM 593 N N . ARG A 1 74 ? -19.312 18.865 9.781 1.00 97.81 74 ARG A N 1
ATOM 594 C CA . ARG A 1 74 ? -18.782 19.627 8.635 1.00 97.81 74 ARG A CA 1
ATOM 595 C C . ARG A 1 74 ? -19.652 19.497 7.381 1.00 97.81 74 ARG A C 1
ATOM 597 O O . ARG A 1 74 ? -19.620 20.401 6.551 1.00 97.81 74 ARG A O 1
ATOM 604 N N . LEU A 1 75 ? -20.391 18.398 7.246 1.00 97.12 75 LEU A N 1
ATOM 605 C CA . LEU A 1 75 ? -21.265 18.110 6.105 1.00 97.12 75 LEU A CA 1
ATOM 606 C C . LEU A 1 75 ? -22.731 18.504 6.324 1.00 97.12 75 LEU A C 1
ATOM 608 O O . LEU A 1 75 ? -23.505 18.436 5.373 1.00 97.12 75 LEU A O 1
ATOM 612 N N . ASP A 1 76 ? -23.106 18.865 7.556 1.00 97.00 76 ASP A N 1
ATOM 613 C CA . ASP A 1 76 ? -24.501 19.045 7.984 1.00 97.00 76 ASP A CA 1
ATOM 614 C C . ASP A 1 76 ? -25.379 17.830 7.621 1.00 97.00 76 ASP A C 1
ATOM 616 O O . ASP A 1 76 ? -26.481 17.936 7.080 1.00 97.00 76 ASP A O 1
ATOM 620 N N . LYS A 1 77 ? -24.831 16.629 7.842 1.00 96.75 77 LYS A N 1
ATOM 621 C CA . LYS A 1 77 ? -25.457 15.357 7.467 1.00 96.75 77 LYS A CA 1
ATOM 622 C C . LYS A 1 77 ? -24.983 14.234 8.373 1.00 96.75 77 LYS A C 1
ATOM 624 O O . LYS A 1 77 ? -23.827 14.209 8.773 1.00 96.75 77 LYS A O 1
ATOM 629 N N . GLU A 1 78 ? -25.864 13.281 8.660 1.00 97.69 78 GLU A N 1
ATOM 630 C CA . GLU A 1 78 ? -25.488 12.060 9.370 1.00 97.69 78 GLU A CA 1
ATOM 631 C C . GLU A 1 78 ? -24.502 11.225 8.539 1.00 97.69 78 GLU A C 1
ATOM 633 O O . GLU A 1 78 ? -24.791 10.842 7.402 1.00 97.69 78 GLU A O 1
ATOM 638 N N . VAL A 1 79 ? -23.348 10.918 9.131 1.00 98.38 79 VAL A N 1
ATOM 639 C CA . VAL A 1 79 ? -22.374 9.968 8.590 1.00 98.38 79 VAL A CA 1
ATOM 640 C C . VAL A 1 79 ? -22.562 8.618 9.270 1.00 98.38 79 VAL A C 1
ATOM 642 O O . VAL A 1 79 ? -22.469 8.509 10.493 1.00 98.38 79 VAL A O 1
ATOM 645 N N . LYS A 1 80 ? -22.786 7.576 8.468 1.00 98.38 80 LYS A N 1
ATOM 646 C CA . LYS A 1 80 ? -22.870 6.192 8.956 1.00 98.38 80 LYS A CA 1
ATOM 647 C C . LYS A 1 80 ? -21.493 5.543 8.979 1.00 98.38 80 LYS A C 1
ATOM 649 O O . LYS A 1 80 ? -20.575 6.001 8.305 1.00 98.38 80 LYS A O 1
ATOM 654 N N . VAL A 1 81 ? -21.359 4.442 9.709 1.00 98.31 81 VAL A N 1
ATOM 655 C CA . VAL A 1 81 ? -20.116 3.665 9.775 1.00 98.31 81 VAL A CA 1
ATOM 656 C C . VAL A 1 81 ? -20.427 2.210 9.470 1.00 98.31 81 VAL A C 1
ATOM 658 O O . VAL A 1 81 ? -21.193 1.591 10.201 1.00 98.31 81 VAL A O 1
ATOM 661 N N . SER A 1 82 ? -19.840 1.684 8.398 1.00 97.50 82 SER A N 1
ATOM 662 C CA . SER A 1 82 ? -19.831 0.254 8.090 1.00 97.50 82 SER A CA 1
ATOM 663 C C . SER A 1 82 ? -18.455 -0.306 8.425 1.00 97.50 82 SER A C 1
ATOM 665 O O . SER A 1 82 ? -17.431 0.240 7.992 1.00 97.50 82 SER A O 1
ATOM 667 N N . THR A 1 83 ? -18.427 -1.393 9.190 1.00 95.44 83 THR A N 1
ATOM 668 C CA . THR A 1 83 ? -17.194 -2.104 9.526 1.00 95.44 83 THR A CA 1
ATOM 669 C C . THR A 1 83 ? -17.138 -3.466 8.855 1.00 95.44 83 THR A C 1
ATOM 671 O O . THR A 1 83 ? -18.154 -4.104 8.585 1.00 95.44 83 THR A O 1
ATOM 674 N N . SER A 1 84 ? -15.925 -3.962 8.629 1.00 91.44 84 SER A N 1
ATOM 675 C CA . SER A 1 84 ? -15.709 -5.280 8.027 1.00 91.44 84 SER A CA 1
ATOM 676 C C . SER A 1 84 ? -16.237 -6.458 8.857 1.00 91.44 84 SER A C 1
ATOM 678 O O . SER A 1 84 ? -16.278 -7.579 8.360 1.00 91.44 84 SER A O 1
ATOM 680 N N . VAL A 1 85 ? -16.653 -6.223 10.105 1.00 93.38 85 VAL A N 1
ATOM 681 C CA . VAL A 1 85 ? -17.222 -7.242 10.997 1.00 93.38 85 VAL A CA 1
ATOM 682 C C . VAL A 1 85 ? -18.733 -7.091 11.199 1.00 93.38 85 VAL A C 1
ATOM 684 O O . VAL A 1 85 ? -19.308 -7.902 11.917 1.00 93.38 85 VAL A O 1
ATOM 687 N N . ASP A 1 86 ? -19.398 -6.105 10.583 1.00 94.38 86 ASP A N 1
ATOM 688 C CA . ASP A 1 86 ? -20.830 -5.835 10.802 1.00 94.38 86 ASP A CA 1
ATOM 689 C C . ASP A 1 86 ? -21.701 -7.096 10.675 1.00 94.38 86 ASP A C 1
ATOM 691 O O . ASP A 1 86 ? -22.453 -7.424 11.596 1.00 94.38 86 ASP A O 1
ATOM 695 N N . THR A 1 87 ? -21.533 -7.866 9.595 1.00 89.94 87 THR A N 1
ATOM 696 C CA . THR A 1 87 ? -22.332 -9.077 9.330 1.00 89.94 87 THR A CA 1
ATOM 697 C C . THR A 1 87 ? -22.103 -10.213 10.322 1.00 89.94 87 THR A C 1
ATOM 699 O O . THR A 1 87 ? -22.952 -11.091 10.472 1.00 89.94 87 THR A O 1
ATOM 702 N N . MET A 1 88 ? -21.010 -10.168 11.083 1.00 92.25 88 MET A N 1
ATOM 703 C CA . MET A 1 88 ? -20.727 -11.118 12.163 1.00 92.25 88 MET A CA 1
ATOM 704 C C . MET A 1 88 ? -21.436 -10.736 13.469 1.00 92.25 88 MET A C 1
ATOM 706 O O . MET A 1 88 ? -21.587 -11.566 14.366 1.00 92.25 88 MET A O 1
ATOM 710 N N . PHE A 1 89 ? -21.870 -9.478 13.589 1.00 93.81 89 PHE A N 1
ATOM 711 C CA . PHE A 1 89 ? -22.493 -8.913 14.786 1.00 93.81 89 PHE A CA 1
ATOM 712 C C . PHE A 1 89 ? -23.936 -8.436 14.565 1.00 93.81 89 PHE A C 1
ATOM 714 O O . PHE A 1 89 ? -24.529 -7.869 15.490 1.00 93.81 89 PHE A O 1
ATOM 721 N N . GLY A 1 90 ? -24.519 -8.703 13.393 1.00 91.06 90 GLY A N 1
ATOM 722 C CA . GLY A 1 90 ? -25.915 -8.426 13.068 1.00 91.06 90 GLY A CA 1
ATOM 723 C C . GLY A 1 90 ? -26.081 -7.828 11.673 1.00 91.06 90 GLY A C 1
ATOM 724 O O . GLY A 1 90 ? -25.419 -8.238 10.727 1.00 91.06 90 GLY A O 1
ATOM 725 N N . ALA A 1 91 ? -27.010 -6.879 11.547 1.00 90.44 91 ALA A N 1
ATOM 726 C CA . ALA A 1 91 ? -27.171 -6.092 10.330 1.00 90.44 91 ALA A CA 1
ATOM 727 C C . ALA A 1 91 ? -26.037 -5.063 10.174 1.00 90.44 91 ALA A C 1
ATOM 729 O O . ALA A 1 91 ? -25.388 -4.691 11.155 1.00 90.44 91 ALA A O 1
ATOM 730 N N . GLN A 1 92 ? -25.852 -4.573 8.947 1.00 93.38 92 GLN A N 1
ATOM 731 C CA . GLN A 1 92 ? -24.949 -3.461 8.636 1.00 93.38 92 GLN A CA 1
ATOM 732 C C . GLN A 1 92 ? -25.189 -2.257 9.560 1.00 93.38 92 GLN A C 1
ATOM 734 O O . GLN A 1 92 ? -26.325 -1.989 9.957 1.00 93.38 92 GLN A O 1
ATOM 739 N N . PHE A 1 93 ? -24.117 -1.528 9.879 1.00 95.44 93 PHE A N 1
ATOM 740 C CA . PHE A 1 93 ? -24.084 -0.357 10.770 1.00 95.44 93 PHE A CA 1
ATOM 741 C C . PHE A 1 93 ? -24.269 -0.634 12.275 1.00 95.44 93 PHE A C 1
ATOM 743 O O . PHE A 1 93 ? -23.991 0.250 13.087 1.00 95.44 93 PHE A O 1
ATOM 750 N N . ASN A 1 94 ? -24.697 -1.832 12.689 1.00 93.31 94 ASN A N 1
ATOM 751 C CA . ASN A 1 94 ? -24.982 -2.116 14.103 1.00 93.31 94 ASN A CA 1
ATOM 752 C C . ASN A 1 94 ? -23.725 -2.245 14.969 1.00 93.31 94 ASN A C 1
ATOM 754 O O . ASN A 1 94 ? -23.784 -2.055 16.189 1.00 93.31 94 ASN A O 1
ATOM 758 N N . TYR A 1 95 ? -22.590 -2.631 14.388 1.00 96.62 95 TYR A N 1
ATOM 759 C CA . TYR A 1 95 ? -21.389 -2.884 15.174 1.00 96.62 95 TYR A CA 1
ATOM 760 C C . TYR A 1 95 ? -20.751 -1.588 15.703 1.00 96.62 95 TYR A C 1
ATOM 762 O O . TYR A 1 95 ? -20.084 -1.604 16.744 1.00 96.62 95 TYR A O 1
ATOM 770 N N . PHE A 1 96 ? -20.992 -0.454 15.041 1.00 96.81 96 PHE A N 1
ATOM 771 C CA . PHE A 1 96 ? -20.367 0.823 15.376 1.00 96.81 96 PHE A CA 1
ATOM 772 C C . PHE A 1 96 ? -20.617 1.270 16.826 1.00 96.81 96 PHE A C 1
ATOM 774 O O . PHE A 1 96 ? -19.683 1.722 17.486 1.00 96.81 96 PHE A O 1
ATOM 781 N N . ASP A 1 97 ? -21.815 1.061 17.379 1.00 95.88 97 ASP A N 1
ATOM 782 C CA . ASP A 1 97 ? -22.105 1.417 18.777 1.00 95.88 97 ASP A CA 1
ATOM 783 C C . ASP A 1 97 ? -21.249 0.623 19.777 1.00 95.88 97 ASP A C 1
ATOM 785 O O . ASP A 1 97 ? -20.772 1.162 20.785 1.00 95.88 97 ASP A O 1
ATOM 789 N N . LYS A 1 98 ? -21.001 -0.660 19.480 1.00 96.81 98 LYS A N 1
ATOM 790 C CA . LYS A 1 98 ? -20.130 -1.522 20.293 1.00 96.81 98 LYS A CA 1
ATOM 791 C C . LYS A 1 98 ? -18.678 -1.068 20.196 1.00 96.81 98 LYS A C 1
ATOM 793 O O . LYS A 1 98 ? -17.984 -1.035 21.214 1.00 96.81 98 LYS A O 1
ATOM 798 N N . LEU A 1 99 ? -18.237 -0.699 18.994 1.00 96.75 99 LEU A N 1
ATOM 799 C CA . LEU A 1 99 ? -16.893 -0.183 18.750 1.00 96.75 99 LEU A CA 1
ATOM 800 C C . LEU A 1 99 ? -16.666 1.135 19.498 1.00 96.75 99 LEU A C 1
ATOM 802 O O . LEU A 1 99 ? -15.709 1.254 20.254 1.00 96.75 99 LEU A O 1
ATOM 806 N N . LYS A 1 100 ? -17.592 2.085 19.373 1.00 96.19 100 LYS A N 1
ATOM 807 C CA . LYS A 1 100 ? -17.559 3.392 20.037 1.00 96.19 100 LYS A CA 1
ATOM 808 C C . LYS A 1 100 ? -17.447 3.281 21.560 1.00 96.19 100 LYS A C 1
ATOM 810 O O . LYS A 1 100 ? -16.645 3.980 22.183 1.00 96.19 100 LYS A O 1
ATOM 815 N N . SER A 1 101 ? -18.232 2.396 22.179 1.00 96.81 101 SER A N 1
ATOM 816 C CA . SER A 1 101 ? -18.143 2.152 23.626 1.00 96.81 101 SER A CA 1
ATOM 817 C C . SER A 1 101 ? -16.759 1.626 24.026 1.00 96.81 101 SER A C 1
ATOM 819 O O . SER A 1 101 ? -16.142 2.141 24.967 1.00 96.81 101 SER A O 1
ATOM 821 N N . PHE A 1 102 ? -16.242 0.665 23.259 1.00 97.50 102 PHE A N 1
ATOM 822 C CA . PHE A 1 102 ? -14.925 0.084 23.480 1.00 97.50 102 PHE A CA 1
ATOM 823 C C . PHE A 1 102 ? -13.793 1.103 23.296 1.00 97.50 102 PHE A C 1
ATOM 825 O O . PHE A 1 102 ? -12.951 1.216 24.180 1.00 97.50 102 PHE A O 1
ATOM 832 N N . GLU A 1 103 ? -13.774 1.890 22.215 1.00 96.38 103 GLU A N 1
ATOM 833 C CA . GLU A 1 103 ? -12.718 2.880 21.938 1.00 96.38 103 GLU A CA 1
ATOM 834 C C . GLU A 1 103 ? -12.592 3.899 23.085 1.00 96.38 103 GLU A C 1
ATOM 836 O O . GLU A 1 103 ? -11.493 4.158 23.583 1.00 96.38 103 GLU A O 1
ATOM 841 N N . ARG A 1 104 ? -13.721 4.410 23.598 1.00 95.19 104 ARG A N 1
ATOM 842 C CA . ARG A 1 104 ? -13.746 5.314 24.766 1.00 95.19 104 ARG A CA 1
ATOM 843 C C . ARG A 1 104 ? -13.176 4.660 26.021 1.00 95.19 104 ARG A C 1
ATOM 845 O O . ARG A 1 104 ? -12.456 5.301 26.791 1.00 95.19 104 ARG A O 1
ATOM 852 N N . LYS A 1 105 ? -13.534 3.398 26.263 1.00 95.69 105 LYS A N 1
ATOM 853 C CA . LYS A 1 105 ? -13.041 2.618 27.402 1.00 95.69 105 LYS A CA 1
ATOM 854 C C . LYS A 1 105 ? -11.540 2.346 27.261 1.00 95.69 105 LYS A C 1
ATOM 856 O O . LYS A 1 105 ? -10.791 2.558 28.211 1.00 95.69 105 LYS A O 1
ATOM 861 N N . PHE A 1 106 ? -11.088 1.982 26.067 1.00 95.06 106 PHE A N 1
ATOM 862 C CA . PHE A 1 106 ? -9.692 1.700 25.764 1.00 95.06 106 PHE A CA 1
ATOM 863 C C . PHE A 1 106 ? -8.802 2.941 25.895 1.00 95.06 106 PHE A C 1
ATOM 865 O O . PHE A 1 106 ? -7.733 2.853 26.489 1.00 95.06 106 PHE A O 1
ATOM 872 N N . LEU A 1 107 ? -9.246 4.120 25.447 1.00 92.38 107 LEU A N 1
ATOM 873 C CA . LEU A 1 107 ? -8.493 5.367 25.645 1.00 92.38 107 LEU A CA 1
ATOM 874 C C . LEU A 1 107 ? -8.290 5.699 27.131 1.00 92.38 107 LEU A C 1
ATOM 876 O O . LEU A 1 107 ? -7.196 6.097 27.533 1.00 92.38 107 LEU A O 1
ATOM 880 N N . LYS A 1 108 ? -9.315 5.484 27.969 1.00 92.75 108 LYS A N 1
ATOM 881 C CA . LYS A 1 108 ? -9.173 5.613 29.430 1.00 92.75 108 LYS A CA 1
ATOM 882 C C . LYS A 1 108 ? -8.166 4.606 29.979 1.00 92.75 108 LYS A C 1
ATOM 884 O O . LYS A 1 108 ? -7.370 4.962 30.845 1.00 92.75 108 LYS A O 1
ATOM 889 N N . PHE A 1 109 ? -8.197 3.374 29.471 1.00 93.06 109 PHE A N 1
ATOM 890 C CA . PHE A 1 109 ? -7.234 2.345 29.839 1.00 93.06 109 PHE A CA 1
ATOM 891 C C . PHE A 1 109 ? -5.810 2.730 29.435 1.00 93.06 109 PHE A C 1
ATOM 893 O O . PHE A 1 109 ? -4.929 2.604 30.270 1.00 93.06 109 PHE A O 1
ATOM 900 N N . MET A 1 110 ? -5.559 3.257 28.232 1.00 90.50 110 MET A N 1
ATOM 901 C CA . MET A 1 110 ? -4.197 3.611 27.804 1.00 90.50 110 MET A CA 1
ATOM 902 C C . MET A 1 110 ? -3.528 4.623 28.738 1.00 90.50 110 MET A C 1
ATOM 904 O O . MET A 1 110 ? -2.397 4.395 29.160 1.00 90.50 110 MET A O 1
ATOM 908 N N . ASN A 1 111 ? -4.252 5.676 29.127 1.00 86.38 111 ASN A N 1
ATOM 909 C CA . ASN A 1 111 ? -3.757 6.672 30.085 1.00 86.38 111 ASN A CA 1
ATOM 910 C C . ASN A 1 111 ? -3.433 6.046 31.454 1.00 86.38 111 ASN A C 1
ATOM 912 O O . ASN A 1 111 ? -2.560 6.512 32.179 1.00 86.38 111 ASN A O 1
ATOM 916 N N . ALA A 1 112 ? -4.155 4.990 31.829 1.00 89.81 112 ALA A N 1
ATOM 917 C CA . ALA A 1 112 ? -3.949 4.267 33.076 1.00 89.81 112 ALA A CA 1
ATOM 918 C C . ALA A 1 112 ? -2.849 3.189 32.958 1.00 89.81 112 ALA A C 1
ATOM 920 O O . ALA A 1 112 ? -2.153 2.891 33.926 1.00 89.81 112 ALA A O 1
ATOM 921 N N . ASN A 1 113 ? -2.667 2.623 31.765 1.00 90.38 113 ASN A N 1
ATOM 922 C CA . ASN A 1 113 ? -1.751 1.530 31.469 1.00 90.38 113 ASN A CA 1
ATOM 923 C C . ASN A 1 113 ? -0.283 1.972 31.499 1.00 90.38 113 ASN A C 1
ATOM 925 O O . ASN A 1 113 ? 0.579 1.166 31.823 1.00 90.38 113 ASN A O 1
ATOM 929 N N . GLU A 1 114 ? 0.014 3.244 31.230 1.00 89.94 114 GLU A N 1
ATOM 930 C CA . GLU A 1 114 ? 1.366 3.796 31.399 1.00 89.94 114 GLU A CA 1
ATOM 931 C C . GLU A 1 114 ? 1.880 3.618 32.838 1.00 89.94 114 GLU A C 1
ATOM 933 O O . GLU A 1 114 ? 3.021 3.204 33.061 1.00 89.94 114 GLU A O 1
ATOM 938 N N . LYS A 1 115 ? 1.002 3.818 33.828 1.00 91.56 115 LYS A N 1
ATOM 939 C CA . LYS A 1 115 ? 1.320 3.545 35.233 1.00 91.56 115 LYS A CA 1
ATOM 940 C C . LYS A 1 115 ? 1.564 2.060 35.487 1.00 91.56 115 LYS A C 1
ATOM 942 O O . LYS A 1 115 ? 2.460 1.720 36.255 1.00 91.56 115 LYS A O 1
ATOM 947 N N . LEU A 1 116 ? 0.773 1.185 34.860 1.00 91.62 116 LEU A N 1
ATOM 948 C CA . LEU A 1 116 ? 0.911 -0.266 35.008 1.00 91.62 116 LEU A CA 1
ATOM 949 C C . LEU A 1 116 ? 2.241 -0.757 34.420 1.00 91.62 116 LEU A C 1
ATOM 951 O O . LEU A 1 116 ? 2.975 -1.458 35.105 1.00 91.62 116 LEU A O 1
ATOM 955 N N . ILE A 1 117 ? 2.594 -0.312 33.210 1.00 91.81 117 ILE A N 1
ATOM 956 C CA . ILE A 1 117 ? 3.883 -0.615 32.567 1.00 91.81 117 ILE A CA 1
ATOM 957 C C . ILE A 1 117 ? 5.046 -0.117 33.433 1.00 91.81 117 ILE A C 1
ATOM 959 O O . ILE A 1 117 ? 6.008 -0.848 33.665 1.00 91.81 117 ILE A O 1
ATOM 963 N N . THR A 1 118 ? 4.953 1.115 33.943 1.00 93.19 118 THR A N 1
ATOM 964 C CA . THR A 1 118 ? 5.975 1.680 34.836 1.00 93.19 118 THR A CA 1
ATOM 965 C C . THR A 1 118 ? 6.131 0.833 36.101 1.00 93.19 118 THR A C 1
ATOM 967 O O . THR A 1 118 ? 7.251 0.503 36.485 1.00 93.19 118 THR A O 1
ATOM 970 N N . HIS A 1 119 ? 5.022 0.410 36.715 1.00 93.75 119 HIS A N 1
ATOM 971 C CA . HIS A 1 119 ? 5.038 -0.489 37.869 1.00 93.75 119 HIS A CA 1
ATOM 972 C C . HIS A 1 119 ? 5.706 -1.835 37.548 1.00 93.75 119 HIS A C 1
ATOM 974 O O . HIS A 1 119 ? 6.580 -2.265 38.292 1.00 93.75 119 HIS A O 1
ATOM 980 N N . GLU A 1 120 ? 5.344 -2.491 36.444 1.00 93.38 120 GLU A N 1
ATOM 981 C CA . GLU A 1 120 ? 5.917 -3.787 36.043 1.00 93.38 120 GLU A CA 1
ATOM 982 C C . GLU A 1 120 ? 7.424 -3.691 35.739 1.00 93.38 120 GLU A C 1
ATOM 984 O O . GLU A 1 120 ? 8.203 -4.591 36.080 1.00 93.38 120 GLU A O 1
ATOM 989 N N . SER A 1 121 ? 7.855 -2.574 35.145 1.00 94.56 121 SER A N 1
ATOM 990 C CA . SER A 1 121 ? 9.270 -2.249 34.938 1.00 94.56 121 SER A CA 1
ATOM 991 C C . SER A 1 121 ? 10.006 -2.102 36.275 1.00 94.56 121 SER A C 1
ATOM 993 O O . SER A 1 121 ? 11.035 -2.741 36.504 1.00 94.56 121 SER A O 1
ATOM 995 N N . HIS A 1 122 ? 9.428 -1.340 37.205 1.00 95.19 122 HIS A N 1
ATOM 996 C CA . HIS A 1 122 ? 9.947 -1.154 38.558 1.00 95.19 122 HIS A CA 1
ATOM 997 C C . HIS A 1 122 ? 10.038 -2.471 39.348 1.00 95.19 122 HIS A C 1
ATOM 999 O O . HIS A 1 122 ? 11.056 -2.733 39.990 1.00 95.19 122 HIS A O 1
ATOM 1005 N N . GLU A 1 123 ? 9.022 -3.338 39.282 1.00 94.31 123 GLU A N 1
ATOM 1006 C CA . GLU A 1 123 ? 9.066 -4.669 39.905 1.00 94.31 123 GLU A CA 1
ATOM 1007 C C . GLU A 1 123 ? 10.196 -5.532 39.329 1.00 94.31 123 GLU A C 1
ATOM 1009 O O . GLU A 1 123 ? 10.894 -6.235 40.071 1.00 94.31 123 GLU A O 1
ATOM 1014 N N . SER A 1 124 ? 10.390 -5.469 38.010 1.00 94.25 124 SER A N 1
ATOM 1015 C CA . SER A 1 124 ? 11.442 -6.210 37.314 1.00 94.25 124 SER A CA 1
ATOM 1016 C C . SER A 1 124 ? 12.837 -5.740 37.731 1.00 94.25 124 SER A C 1
ATOM 1018 O O . SER A 1 124 ? 13.697 -6.579 38.013 1.00 94.25 124 SER A O 1
ATOM 1020 N N . GLU A 1 125 ? 13.055 -4.428 37.851 1.00 94.62 125 GLU A N 1
ATOM 1021 C CA . GLU A 1 125 ? 14.340 -3.875 38.293 1.00 94.62 125 GLU A CA 1
ATOM 1022 C C . GLU A 1 125 ? 14.608 -4.173 39.775 1.00 94.62 125 GLU A C 1
ATOM 1024 O O . GLU A 1 125 ? 15.691 -4.644 40.119 1.00 94.62 125 GLU A O 1
ATOM 1029 N N . ILE A 1 126 ? 13.603 -4.060 40.655 1.00 93.25 126 ILE A N 1
ATOM 1030 C CA . ILE A 1 126 ? 13.729 -4.487 42.061 1.00 93.25 126 ILE A CA 1
ATOM 1031 C C . ILE A 1 126 ? 14.138 -5.960 42.142 1.00 93.25 126 ILE A C 1
ATOM 1033 O O . ILE A 1 126 ? 15.033 -6.318 42.914 1.00 93.25 126 ILE A O 1
ATOM 1037 N N . ARG A 1 127 ? 13.496 -6.832 41.354 1.00 95.50 127 ARG A N 1
ATOM 1038 C CA . ARG A 1 127 ? 13.831 -8.261 41.316 1.00 95.50 127 ARG A CA 1
ATOM 1039 C C . ARG A 1 127 ? 15.262 -8.475 40.825 1.00 95.50 127 ARG A C 1
ATOM 1041 O O . ARG A 1 127 ? 15.978 -9.296 41.395 1.00 95.50 127 ARG A O 1
ATOM 1048 N N . ARG A 1 128 ? 15.693 -7.739 39.800 1.00 95.81 128 ARG A N 1
ATOM 1049 C CA . ARG A 1 128 ? 17.062 -7.793 39.277 1.00 95.81 128 ARG A CA 1
ATOM 1050 C C . ARG A 1 128 ? 18.083 -7.363 40.328 1.00 95.81 128 ARG A C 1
ATOM 1052 O O . ARG A 1 128 ? 19.039 -8.104 40.543 1.00 95.81 128 ARG A O 1
ATOM 1059 N N . ILE A 1 129 ? 17.869 -6.233 41.004 1.00 93.25 129 ILE A N 1
ATOM 1060 C CA . ILE A 1 129 ? 18.747 -5.732 42.071 1.00 93.25 129 ILE A CA 1
ATOM 1061 C C . ILE A 1 129 ? 18.839 -6.752 43.208 1.00 93.25 129 ILE A C 1
ATOM 1063 O O . ILE A 1 129 ? 19.940 -7.124 43.596 1.00 93.25 129 ILE A O 1
ATOM 1067 N N . LYS A 1 130 ? 17.705 -7.280 43.686 1.00 92.44 130 LYS A N 1
ATOM 1068 C CA . LYS A 1 130 ? 17.679 -8.277 44.773 1.00 92.44 130 LYS A CA 1
ATOM 1069 C C . LYS A 1 130 ? 18.374 -9.595 44.419 1.00 92.44 130 LYS A C 1
ATOM 1071 O O . LYS A 1 130 ? 18.847 -10.292 45.308 1.00 92.44 130 LYS A O 1
ATOM 1076 N N . ASN A 1 131 ? 18.437 -9.942 43.135 1.00 94.56 131 ASN A N 1
ATOM 1077 C CA . ASN A 1 131 ? 19.087 -11.163 42.659 1.00 94.56 131 ASN A CA 1
ATOM 1078 C C . ASN A 1 131 ? 20.595 -10.994 42.395 1.00 94.56 131 ASN A C 1
ATOM 1080 O O . ASN A 1 131 ? 21.262 -11.963 42.015 1.00 94.56 131 ASN A O 1
ATOM 1084 N N . ARG A 1 132 ? 21.155 -9.791 42.575 1.00 95.00 132 ARG A N 1
ATOM 1085 C CA . ARG A 1 132 ? 22.593 -9.545 42.444 1.00 95.00 132 ARG A CA 1
ATOM 1086 C C . ARG A 1 132 ? 23.350 -10.176 43.607 1.00 95.00 132 ARG A C 1
ATOM 1088 O O . ARG A 1 132 ? 23.198 -9.780 44.754 1.00 95.00 132 ARG A O 1
ATOM 1095 N N . LYS A 1 133 ? 24.206 -11.152 43.294 1.00 92.12 133 LYS A N 1
ATOM 1096 C CA . LYS A 1 133 ? 25.006 -11.886 44.292 1.00 92.12 133 LYS A CA 1
ATOM 1097 C C . LYS A 1 133 ? 26.070 -11.024 44.977 1.00 92.12 133 LYS A C 1
ATOM 1099 O O . LYS A 1 133 ? 26.585 -11.420 46.015 1.00 92.12 133 LYS A O 1
ATOM 1104 N N . ASP A 1 134 ? 26.432 -9.898 44.368 1.00 92.75 134 ASP A N 1
ATOM 1105 C CA . ASP A 1 134 ? 27.439 -8.953 44.849 1.00 92.75 134 ASP A CA 1
ATOM 1106 C C . ASP A 1 134 ? 26.887 -7.906 45.828 1.00 92.75 134 ASP A C 1
ATOM 1108 O O . ASP A 1 134 ? 27.667 -7.151 46.403 1.00 92.75 134 ASP A O 1
ATOM 1112 N N . LEU A 1 135 ? 25.568 -7.858 46.034 1.00 89.75 135 LEU A N 1
ATOM 1113 C CA . LEU A 1 135 ? 24.927 -6.906 46.935 1.00 89.75 135 LEU A CA 1
ATOM 1114 C C . LEU A 1 135 ? 24.425 -7.604 48.197 1.00 89.75 135 LEU A C 1
ATOM 1116 O O . LEU A 1 135 ? 23.818 -8.673 48.138 1.00 89.75 135 LEU A O 1
ATOM 1120 N N . THR A 1 136 ? 24.617 -6.966 49.351 1.00 93.69 136 THR A N 1
ATOM 1121 C CA . THR A 1 136 ? 23.865 -7.342 50.553 1.00 93.69 136 THR A CA 1
ATOM 1122 C C . THR A 1 136 ? 22.411 -6.871 50.436 1.00 93.69 136 THR A C 1
ATOM 1124 O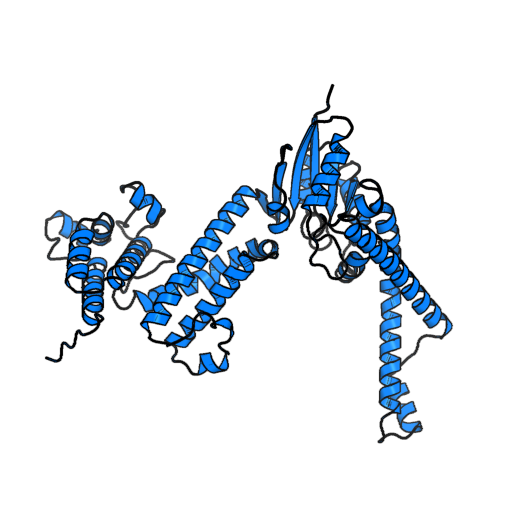 O . THR A 1 136 ? 22.063 -6.048 49.583 1.00 93.69 136 THR A O 1
ATOM 1127 N N . GLU A 1 137 ? 21.533 -7.356 51.315 1.00 89.62 137 GLU A N 1
ATOM 1128 C CA . GLU A 1 137 ? 20.138 -6.895 51.373 1.00 89.62 137 GLU A CA 1
ATOM 1129 C C . GLU A 1 137 ? 20.044 -5.381 51.643 1.00 89.62 137 GLU A C 1
ATOM 1131 O O . GLU A 1 137 ? 19.236 -4.680 51.033 1.00 89.62 137 GLU A O 1
ATOM 1136 N N . ASN A 1 138 ? 20.935 -4.853 52.489 1.00 93.38 138 ASN A N 1
ATOM 1137 C CA . ASN A 1 138 ? 21.006 -3.425 52.792 1.00 93.38 138 ASN A CA 1
ATOM 1138 C C . ASN A 1 138 ? 21.510 -2.606 51.591 1.00 93.38 138 ASN A C 1
ATOM 1140 O O . ASN A 1 138 ? 20.986 -1.528 51.314 1.00 93.38 138 ASN A O 1
ATOM 1144 N N . ASP A 1 139 ? 22.492 -3.123 50.845 1.00 91.44 139 ASP A N 1
ATOM 1145 C CA . ASP A 1 139 ? 22.986 -2.461 49.629 1.00 91.44 139 ASP A CA 1
ATOM 1146 C C . ASP A 1 139 ? 21.922 -2.458 48.526 1.00 91.44 139 ASP A C 1
ATOM 1148 O O . ASP A 1 139 ? 21.731 -1.448 47.852 1.00 91.44 139 ASP A O 1
ATOM 1152 N N . SER A 1 140 ? 21.159 -3.549 48.408 1.00 90.06 140 SER A N 1
ATOM 1153 C CA . SER A 1 140 ? 20.013 -3.650 47.499 1.00 90.06 140 SER A CA 1
ATOM 1154 C C . SER A 1 140 ? 18.927 -2.627 47.843 1.00 90.06 140 SER A C 1
ATOM 1156 O O . SER A 1 140 ? 18.432 -1.932 46.958 1.00 90.06 140 SER A O 1
ATOM 1158 N N . ALA A 1 141 ? 18.578 -2.486 49.127 1.00 88.81 141 ALA A N 1
ATOM 1159 C CA . ALA A 1 141 ? 17.585 -1.513 49.583 1.00 88.81 141 ALA A CA 1
ATOM 1160 C C . ALA A 1 141 ? 18.028 -0.062 49.326 1.00 88.81 141 ALA A C 1
ATOM 1162 O O . ALA A 1 141 ? 17.222 0.758 48.882 1.00 88.81 141 ALA A O 1
ATOM 1163 N N . LYS A 1 142 ? 19.312 0.252 49.552 1.00 92.12 142 LYS A N 1
ATOM 1164 C CA . LYS A 1 142 ? 19.881 1.568 49.228 1.00 92.12 142 LYS A CA 1
ATOM 1165 C C . LYS A 1 142 ? 19.835 1.856 47.733 1.00 92.12 142 LYS A C 1
ATOM 1167 O O . LYS A 1 142 ? 19.456 2.963 47.366 1.00 92.12 142 LYS A O 1
ATOM 1172 N N . LEU A 1 143 ? 20.189 0.884 46.892 1.00 89.88 143 LEU A N 1
ATOM 1173 C CA . LEU A 1 143 ? 20.181 1.056 45.440 1.00 89.88 143 LEU A CA 1
ATOM 1174 C C . LEU A 1 143 ? 18.757 1.295 44.913 1.00 89.88 143 LEU A C 1
ATOM 1176 O O . LEU A 1 143 ? 18.536 2.248 44.175 1.00 89.88 143 LEU A O 1
ATOM 1180 N N . ILE A 1 144 ? 17.774 0.519 45.384 1.00 91.00 144 ILE A N 1
ATOM 1181 C CA . ILE A 1 144 ? 16.352 0.711 45.039 1.00 91.00 144 ILE A CA 1
ATOM 1182 C C . ILE A 1 144 ? 15.868 2.116 45.435 1.00 91.00 144 ILE A C 1
ATOM 1184 O O . ILE A 1 144 ? 15.180 2.780 44.660 1.00 91.00 144 ILE A O 1
ATOM 1188 N N . ALA A 1 145 ? 16.236 2.590 46.631 1.00 88.56 145 ALA A N 1
ATOM 1189 C CA . ALA A 1 145 ? 15.878 3.931 47.090 1.00 88.56 145 ALA A CA 1
ATOM 1190 C C . ALA A 1 145 ? 16.572 5.040 46.276 1.00 88.56 145 ALA A C 1
ATOM 1192 O O . ALA A 1 145 ? 15.961 6.071 46.002 1.00 88.56 145 ALA A O 1
ATOM 1193 N N . GLN A 1 146 ? 17.831 4.833 45.875 1.00 90.12 146 GLN A N 1
ATOM 1194 C CA . GLN A 1 146 ? 18.592 5.769 45.037 1.00 90.12 146 GLN A CA 1
ATOM 1195 C C . GLN A 1 146 ? 18.000 5.907 43.633 1.00 90.12 146 GLN A C 1
ATOM 1197 O O . GLN A 1 146 ? 17.954 7.015 43.102 1.00 90.12 146 GLN A O 1
ATOM 1202 N N . GLU A 1 147 ? 17.509 4.810 43.060 1.00 88.12 147 GLU A N 1
ATOM 1203 C CA . GLU A 1 147 ? 16.848 4.799 41.751 1.00 88.12 147 GLU A CA 1
ATOM 1204 C C . GLU A 1 147 ? 15.414 5.356 41.791 1.00 88.12 147 GLU A C 1
ATOM 1206 O O . GLU A 1 147 ? 14.749 5.414 40.762 1.00 88.12 147 GLU A O 1
ATOM 1211 N N . GLN A 1 148 ? 14.939 5.806 42.962 1.00 88.06 148 GLN A N 1
ATOM 1212 C CA . GLN A 1 148 ? 13.601 6.379 43.162 1.00 88.06 148 GLN A CA 1
ATOM 1213 C C . GLN A 1 148 ? 12.476 5.455 42.666 1.00 88.06 148 GLN A C 1
ATOM 1215 O O . GLN A 1 148 ? 11.416 5.913 42.235 1.00 88.06 148 GLN A O 1
ATOM 1220 N N . ILE A 1 149 ? 12.693 4.140 42.741 1.00 87.38 149 ILE A N 1
ATOM 1221 C CA . ILE A 1 149 ? 11.723 3.156 42.273 1.00 87.38 149 ILE A CA 1
ATOM 1222 C C . ILE A 1 149 ? 10.507 3.181 43.201 1.00 87.38 149 ILE A C 1
ATOM 1224 O O . ILE A 1 149 ? 10.574 2.750 44.355 1.00 87.38 149 ILE A O 1
ATOM 1228 N N . GLN A 1 150 ? 9.373 3.652 42.683 1.00 88.31 150 GLN A N 1
ATOM 1229 C CA . GLN A 1 150 ? 8.109 3.677 43.411 1.00 88.31 150 GLN A CA 1
ATOM 1230 C C . GLN A 1 150 ? 7.103 2.715 42.777 1.00 88.31 150 GLN A C 1
ATOM 1232 O O . GLN A 1 150 ? 6.768 2.822 41.596 1.00 88.31 150 GLN A O 1
ATOM 1237 N N . LEU A 1 151 ? 6.612 1.767 43.575 1.00 93.88 151 LEU A N 1
ATOM 1238 C CA . LEU A 1 151 ? 5.528 0.876 43.176 1.00 93.88 151 LEU A CA 1
ATOM 1239 C C . LEU A 1 151 ? 4.176 1.521 43.481 1.00 93.88 151 LEU A C 1
ATOM 1241 O O . LEU A 1 151 ? 3.986 2.151 44.521 1.00 93.88 151 LEU A O 1
ATOM 1245 N N . LEU A 1 152 ? 3.225 1.326 42.568 1.00 94.06 152 LEU A N 1
ATOM 1246 C CA . LEU A 1 152 ? 1.815 1.630 42.810 1.00 94.06 152 LEU A CA 1
ATOM 1247 C C . LEU A 1 152 ? 1.287 0.933 44.080 1.00 94.06 152 LEU A C 1
ATOM 1249 O O . LEU A 1 152 ? 1.640 -0.223 44.329 1.00 94.06 152 LEU A O 1
ATOM 1253 N N . PRO A 1 153 ? 0.387 1.582 44.841 1.00 96.25 153 PRO A N 1
ATOM 1254 C CA . PRO A 1 153 ? -0.341 0.927 45.922 1.00 96.25 153 PRO A CA 1
ATOM 1255 C C . PRO A 1 153 ? -1.145 -0.278 45.415 1.00 96.25 153 PRO A C 1
ATOM 1257 O O . PRO A 1 153 ? -1.764 -0.207 44.353 1.00 96.25 153 PRO A O 1
ATOM 1260 N N . GLU A 1 154 ? -1.224 -1.344 46.216 1.00 95.19 154 GLU A N 1
ATOM 1261 C CA . GLU A 1 154 ? -1.903 -2.600 45.846 1.00 95.19 154 GLU A CA 1
ATOM 1262 C C . GLU A 1 154 ? -3.339 -2.376 45.342 1.00 95.19 154 GLU A C 1
ATOM 1264 O O . GLU A 1 154 ? -3.750 -2.925 44.325 1.00 95.19 154 GLU A O 1
ATOM 1269 N N . ALA A 1 155 ? -4.102 -1.499 46.000 1.00 96.06 155 ALA A N 1
ATOM 1270 C CA . ALA A 1 155 ? -5.470 -1.189 45.591 1.00 96.06 155 ALA A CA 1
ATOM 1271 C C . ALA A 1 155 ? -5.561 -0.496 44.214 1.00 96.06 155 ALA A C 1
ATOM 1273 O O . ALA A 1 155 ? -6.539 -0.698 43.496 1.00 96.06 155 ALA A O 1
ATOM 1274 N N . GLU A 1 156 ? -4.577 0.330 43.838 1.00 94.62 156 GLU A N 1
ATOM 1275 C CA . GLU A 1 156 ? -4.508 0.940 42.501 1.00 94.62 156 GLU A CA 1
ATOM 1276 C C . GLU A 1 156 ? -4.067 -0.101 41.466 1.00 94.62 156 GLU A C 1
ATOM 1278 O O . GLU A 1 156 ? -4.698 -0.215 40.415 1.00 94.62 156 GLU A O 1
ATOM 1283 N N . LEU A 1 157 ? -3.069 -0.928 41.796 1.00 95.06 157 LEU A N 1
ATOM 1284 C CA . LEU A 1 157 ? -2.597 -2.018 40.941 1.00 95.06 157 LEU A CA 1
ATOM 1285 C C . LEU A 1 157 ? -3.721 -3.003 40.592 1.00 95.06 157 LEU A C 1
ATOM 1287 O O . LEU A 1 157 ? -3.906 -3.333 39.421 1.00 95.06 157 LEU A O 1
ATOM 1291 N N . GLN A 1 158 ? -4.504 -3.434 41.583 1.00 95.94 158 GLN A N 1
ATOM 1292 C CA . GLN A 1 158 ? -5.630 -4.346 41.369 1.00 95.94 158 GLN A CA 1
ATOM 1293 C C . GLN A 1 158 ? -6.709 -3.727 40.475 1.00 95.94 158 GLN A C 1
ATOM 1295 O O . GLN A 1 158 ? -7.244 -4.408 39.602 1.00 95.94 158 GLN A O 1
ATOM 1300 N N . LYS A 1 159 ? -6.986 -2.423 40.617 1.00 95.56 159 LYS A N 1
ATOM 1301 C CA . LYS A 1 159 ? -7.910 -1.710 39.720 1.00 95.56 159 LYS A CA 1
ATOM 1302 C C . LYS A 1 159 ? -7.398 -1.680 38.280 1.00 95.56 159 LYS A C 1
ATOM 1304 O O . LYS A 1 159 ? -8.177 -1.929 37.366 1.00 95.56 159 LYS A O 1
ATOM 1309 N N . LEU A 1 160 ? -6.110 -1.401 38.070 1.00 94.50 160 LEU A N 1
ATOM 1310 C CA . LEU A 1 160 ? -5.512 -1.382 36.730 1.00 94.50 160 LEU A CA 1
ATOM 1311 C C . LEU A 1 160 ? -5.494 -2.774 36.091 1.00 94.50 160 LEU A C 1
ATOM 1313 O O . LEU A 1 160 ? -5.853 -2.907 34.922 1.00 94.50 160 LEU A O 1
ATOM 1317 N N . LYS A 1 161 ? -5.141 -3.812 36.858 1.00 95.12 161 LYS A N 1
ATOM 1318 C CA . LYS A 1 161 ? -5.173 -5.210 36.401 1.00 95.12 161 LYS A CA 1
ATOM 1319 C C . LYS A 1 161 ? -6.591 -5.653 36.044 1.00 95.12 161 LYS A C 1
ATOM 1321 O O . LYS A 1 161 ? -6.791 -6.228 34.980 1.00 95.12 161 LYS A O 1
ATOM 1326 N N . ALA A 1 162 ? -7.580 -5.331 36.880 1.00 96.00 162 ALA A N 1
ATOM 1327 C CA . ALA A 1 162 ? -8.983 -5.611 36.584 1.00 96.00 162 ALA A CA 1
ATOM 1328 C C . ALA A 1 162 ? -9.439 -4.903 35.301 1.00 96.00 162 ALA A C 1
ATOM 1330 O O . ALA A 1 162 ? -10.073 -5.524 34.454 1.00 96.00 162 ALA A O 1
ATOM 1331 N N . PHE A 1 163 ? -9.054 -3.636 35.115 1.00 95.62 163 PHE A N 1
ATOM 1332 C CA . PHE A 1 163 ? -9.407 -2.884 33.914 1.00 95.62 163 PHE A CA 1
ATOM 1333 C C . PHE A 1 163 ? -8.756 -3.462 32.646 1.00 95.62 163 PHE A C 1
ATOM 1335 O O . PHE A 1 163 ? -9.412 -3.579 31.612 1.00 95.62 163 PHE A O 1
ATOM 1342 N N . LYS A 1 164 ? -7.487 -3.887 32.730 1.00 95.25 164 LYS A N 1
ATOM 1343 C CA . LYS A 1 164 ? -6.803 -4.599 31.643 1.00 95.25 164 LYS A CA 1
ATOM 1344 C C . LYS A 1 164 ? -7.538 -5.894 31.283 1.00 95.25 164 LYS A C 1
ATOM 1346 O O . LYS A 1 164 ? -7.810 -6.122 30.108 1.00 95.25 164 LYS A O 1
ATOM 1351 N N . ASN A 1 165 ? -7.881 -6.706 32.284 1.00 96.50 165 ASN A N 1
ATOM 1352 C CA . ASN A 1 165 ? -8.603 -7.961 32.072 1.00 96.50 165 ASN A CA 1
ATOM 1353 C C . ASN A 1 165 ? -9.954 -7.715 31.391 1.00 96.50 165 ASN A C 1
ATOM 1355 O O . ASN A 1 165 ? -10.301 -8.427 30.460 1.00 96.50 165 ASN A O 1
ATOM 1359 N N . GLU A 1 166 ? -10.674 -6.662 31.782 1.00 96.94 166 GLU A N 1
ATOM 1360 C CA . GLU A 1 166 ? -11.954 -6.289 31.172 1.00 96.94 166 GLU A CA 1
ATOM 1361 C C . GLU A 1 166 ? -11.816 -5.946 29.673 1.00 96.94 166 GLU A C 1
ATOM 1363 O O . GLU A 1 166 ? -12.703 -6.247 28.878 1.00 96.94 166 GLU A O 1
ATOM 1368 N N . ILE A 1 167 ? -10.714 -5.300 29.270 1.00 96.12 167 ILE A N 1
ATOM 1369 C CA . ILE A 1 167 ? -10.395 -5.038 27.856 1.00 96.12 167 ILE A CA 1
ATOM 1370 C C . ILE A 1 167 ? -10.051 -6.343 27.128 1.00 96.12 167 ILE A C 1
ATOM 1372 O O . ILE A 1 167 ? -10.561 -6.588 26.033 1.00 96.12 167 ILE A O 1
ATOM 1376 N N . ASP A 1 168 ? -9.206 -7.182 27.732 1.00 95.75 168 ASP A N 1
ATOM 1377 C CA . ASP A 1 168 ? -8.777 -8.455 27.147 1.00 95.75 168 ASP A CA 1
ATOM 1378 C C . ASP A 1 168 ? -9.969 -9.412 26.941 1.00 95.75 168 ASP A C 1
ATOM 1380 O O . ASP A 1 168 ? -10.068 -10.063 25.899 1.00 95.75 168 ASP A O 1
ATOM 1384 N N . GLU A 1 169 ? -10.903 -9.464 27.895 1.00 97.44 169 GLU A N 1
ATOM 1385 C CA . GLU A 1 169 ? -12.129 -10.268 27.827 1.00 97.44 169 GLU A CA 1
ATOM 1386 C C . GLU A 1 169 ? -13.053 -9.817 26.692 1.00 97.44 169 GLU A C 1
ATOM 1388 O O . GLU A 1 169 ? -13.566 -10.655 25.946 1.00 97.44 169 GLU A O 1
ATOM 1393 N N . GLU A 1 170 ? -13.232 -8.506 26.498 1.00 97.06 170 GLU A N 1
ATOM 1394 C CA . GLU A 1 170 ? -14.030 -7.982 25.384 1.00 97.06 170 GLU A CA 1
ATOM 1395 C C . GLU A 1 170 ? -13.441 -8.349 24.017 1.00 97.06 170 GLU A C 1
ATOM 1397 O O . GLU A 1 170 ? -14.184 -8.716 23.102 1.00 97.06 170 GLU A O 1
ATOM 1402 N N . ILE A 1 171 ? -12.114 -8.278 23.881 1.00 95.25 171 ILE A N 1
ATOM 1403 C CA . ILE A 1 171 ? -11.403 -8.658 22.654 1.00 95.25 171 ILE A CA 1
ATOM 1404 C C . ILE A 1 171 ? -11.504 -10.167 22.427 1.00 95.25 171 ILE A C 1
ATOM 1406 O O . ILE A 1 171 ? -11.748 -10.612 21.305 1.00 95.25 171 ILE A O 1
ATOM 1410 N N . ALA A 1 172 ? -11.331 -10.972 23.477 1.00 95.44 172 ALA A N 1
ATOM 1411 C CA . ALA A 1 172 ? -11.445 -12.424 23.390 1.00 95.44 172 ALA A CA 1
ATOM 1412 C C . ALA A 1 172 ? -12.862 -12.858 22.981 1.00 95.44 172 ALA A C 1
ATOM 1414 O O . ALA A 1 172 ? -13.013 -13.744 22.135 1.00 95.44 172 ALA A O 1
ATOM 1415 N N . ALA A 1 173 ? -13.893 -12.208 23.528 1.00 96.12 173 ALA A N 1
ATOM 1416 C CA . ALA A 1 173 ? -15.285 -12.451 23.164 1.00 96.12 173 ALA A CA 1
ATOM 1417 C C . ALA A 1 173 ? -15.564 -12.112 21.690 1.00 96.12 173 ALA A C 1
ATOM 1419 O O . ALA A 1 173 ? -16.191 -12.904 20.986 1.00 96.12 173 ALA A O 1
ATOM 1420 N N . GLU A 1 174 ? -15.053 -10.980 21.198 1.00 95.06 174 GLU A N 1
ATOM 1421 C CA . GLU A 1 174 ? -15.149 -10.605 19.783 1.00 95.06 174 GLU A CA 1
ATOM 1422 C C . GLU A 1 174 ? -14.445 -11.610 18.868 1.00 95.06 174 GLU A C 1
ATOM 1424 O O . GLU A 1 174 ? -15.059 -12.126 17.934 1.00 95.06 174 GLU A O 1
ATOM 1429 N N . LYS A 1 175 ? -13.186 -11.953 19.171 1.00 93.31 175 LYS A N 1
ATOM 1430 C CA . LYS A 1 175 ? -12.415 -12.944 18.405 1.00 93.31 175 LYS A CA 1
ATOM 1431 C C . LYS A 1 175 ? -13.139 -14.281 18.314 1.00 93.31 175 LYS A C 1
ATOM 1433 O O . LYS A 1 175 ? -13.111 -14.928 17.269 1.00 93.31 175 LYS A O 1
ATOM 1438 N N . LYS A 1 176 ? -13.796 -14.703 19.398 1.00 94.31 176 LYS A N 1
ATOM 1439 C CA . LYS A 1 176 ? -14.589 -15.933 19.407 1.00 94.31 176 LYS A CA 1
ATOM 1440 C C . LYS A 1 176 ? -15.749 -15.856 18.410 1.00 94.31 176 LYS A C 1
ATOM 1442 O O . LYS A 1 176 ? -15.913 -16.788 17.634 1.00 94.31 176 LYS A O 1
ATOM 1447 N N . ILE A 1 177 ? -16.507 -14.759 18.397 1.00 94.06 177 ILE A N 1
ATOM 1448 C CA . ILE A 1 177 ? -17.638 -14.570 17.470 1.00 94.06 177 ILE A CA 1
ATOM 1449 C C . ILE A 1 177 ? -17.162 -14.589 16.013 1.00 94.06 177 ILE A C 1
ATOM 1451 O O . ILE A 1 177 ? -17.742 -15.292 15.190 1.00 94.06 177 ILE A O 1
ATOM 1455 N N . ILE A 1 178 ? -16.071 -13.884 15.706 1.00 91.62 178 ILE A N 1
ATOM 1456 C CA . ILE A 1 178 ? -15.488 -13.828 14.355 1.00 91.62 178 ILE A CA 1
ATOM 1457 C C . ILE A 1 178 ? -15.019 -15.214 13.898 1.00 91.62 178 ILE A C 1
ATOM 1459 O O . ILE A 1 178 ? -15.281 -15.627 12.766 1.00 91.62 178 ILE A O 1
ATOM 1463 N N . ARG A 1 179 ? -14.362 -15.964 14.789 1.00 90.12 179 ARG A N 1
ATOM 1464 C CA . ARG A 1 179 ? -13.929 -17.338 14.514 1.00 90.12 179 ARG A CA 1
ATOM 1465 C C . ARG A 1 179 ? -15.118 -18.266 14.279 1.00 90.12 179 ARG A C 1
ATOM 1467 O O . ARG A 1 179 ? -15.108 -19.023 13.313 1.00 90.12 179 ARG A O 1
ATOM 1474 N N . ASP A 1 180 ? -16.137 -18.199 15.133 1.00 91.94 180 ASP A N 1
ATOM 1475 C CA . ASP A 1 180 ? -17.351 -19.011 15.004 1.00 91.94 180 ASP A CA 1
ATOM 1476 C C . ASP A 1 180 ? -18.070 -18.704 13.675 1.00 91.94 180 ASP A C 1
ATOM 1478 O O . ASP A 1 180 ? -18.466 -19.627 12.963 1.00 91.94 180 ASP A O 1
ATOM 1482 N N . TYR A 1 181 ? -18.151 -17.426 13.286 1.00 90.56 181 TYR A N 1
ATOM 1483 C CA . TYR A 1 181 ? -18.705 -17.001 11.997 1.00 90.56 181 TYR A CA 1
ATOM 1484 C C . TYR A 1 181 ? -17.889 -17.520 10.809 1.00 90.56 181 TYR A C 1
ATOM 1486 O O . TYR A 1 181 ? -18.458 -18.062 9.863 1.00 90.56 181 TYR A O 1
ATOM 1494 N N . THR A 1 182 ? -16.562 -17.390 10.858 1.00 87.44 182 THR A N 1
ATOM 1495 C CA . THR A 1 182 ? -15.660 -17.845 9.786 1.00 87.44 182 THR A CA 1
ATOM 1496 C C . THR A 1 182 ? -15.746 -19.360 9.601 1.00 87.44 182 THR A C 1
ATOM 1498 O O . THR A 1 182 ? -15.836 -19.845 8.476 1.00 87.44 182 THR A O 1
ATOM 1501 N N . ASN A 1 183 ? -15.812 -20.115 10.701 1.00 87.75 183 ASN A N 1
ATOM 1502 C CA . ASN A 1 183 ? -16.011 -21.565 10.667 1.00 87.75 183 ASN A CA 1
ATOM 1503 C C . ASN A 1 183 ? -17.362 -21.951 10.042 1.00 87.75 183 ASN A C 1
ATOM 1505 O O . ASN A 1 183 ? -17.444 -22.947 9.324 1.00 87.75 183 ASN A O 1
ATOM 1509 N N . ALA A 1 184 ? -18.416 -21.174 10.309 1.00 90.25 184 ALA A N 1
ATOM 1510 C CA . ALA A 1 184 ? -19.747 -21.398 9.748 1.00 90.25 184 ALA A CA 1
ATOM 1511 C C . ALA A 1 184 ? -19.875 -20.959 8.277 1.00 90.25 184 ALA A C 1
ATOM 1513 O O . ALA A 1 184 ? -20.770 -21.435 7.581 1.00 90.25 184 ALA A O 1
ATOM 1514 N N . ASN A 1 185 ? -18.979 -20.094 7.790 1.00 86.50 185 ASN A N 1
ATOM 1515 C CA . ASN A 1 185 ? -19.008 -19.537 6.438 1.00 86.50 185 ASN A CA 1
ATOM 1516 C C . ASN A 1 185 ? -17.667 -19.764 5.716 1.00 86.50 185 ASN A C 1
ATOM 1518 O O . ASN A 1 185 ? -16.909 -18.817 5.538 1.00 86.50 185 ASN A O 1
ATOM 1522 N N . PRO A 1 186 ? -17.359 -20.981 5.226 1.00 80.19 186 PRO A N 1
ATOM 1523 C CA . PRO A 1 186 ? -16.054 -21.296 4.623 1.00 80.19 186 PRO A CA 1
ATOM 1524 C C . PRO A 1 186 ? -15.706 -20.498 3.355 1.00 80.19 186 PRO A C 1
ATOM 1526 O O . PRO A 1 186 ? -14.551 -20.471 2.929 1.00 80.19 186 PRO A O 1
ATOM 1529 N N . SER A 1 187 ? -16.695 -19.858 2.720 1.00 75.25 187 SER A N 1
ATOM 1530 C CA . SER A 1 187 ? -16.473 -18.895 1.633 1.00 75.25 187 SER A CA 1
ATOM 1531 C C . SER A 1 187 ? -15.736 -17.639 2.106 1.00 75.25 187 SER A C 1
ATOM 1533 O O . SER A 1 187 ? -15.138 -16.933 1.297 1.00 75.25 187 SER A O 1
ATOM 1535 N N . TYR A 1 188 ? -15.760 -17.378 3.410 1.00 72.62 188 TYR A N 1
ATOM 1536 C CA . TYR A 1 188 ? -15.020 -16.327 4.073 1.00 72.62 188 TYR A CA 1
ATOM 1537 C C . TYR A 1 188 ? -13.542 -16.714 4.186 1.00 72.62 188 TYR A C 1
ATOM 1539 O O . TYR A 1 188 ? -13.128 -17.436 5.094 1.00 72.62 188 TYR A O 1
ATOM 1547 N N . ARG A 1 189 ? -12.727 -16.270 3.226 1.00 65.06 189 ARG A N 1
ATOM 1548 C CA . ARG A 1 189 ? -11.285 -16.541 3.229 1.00 65.06 189 ARG A CA 1
ATOM 1549 C C . ARG A 1 189 ? -10.541 -15.453 3.983 1.00 65.06 189 ARG A C 1
ATOM 1551 O O . ARG A 1 189 ? -10.639 -14.274 3.656 1.00 65.06 189 ARG A O 1
ATOM 1558 N N . THR A 1 190 ? -9.736 -15.867 4.949 1.00 70.62 190 THR A N 1
ATOM 1559 C CA . THR A 1 190 ? -8.790 -14.992 5.632 1.00 70.62 190 THR A CA 1
ATOM 1560 C C . THR A 1 190 ? -7.499 -15.745 5.913 1.00 70.62 190 THR A C 1
ATOM 1562 O O . THR A 1 190 ? -7.508 -16.904 6.321 1.00 70.62 190 THR A O 1
ATOM 1565 N N . ASN A 1 191 ? -6.380 -15.065 5.681 1.00 64.62 191 ASN A N 1
ATOM 1566 C CA . ASN A 1 191 ? -5.044 -15.546 6.032 1.00 64.62 191 ASN A CA 1
ATOM 1567 C C . ASN A 1 191 ? -4.617 -14.996 7.404 1.00 64.62 191 ASN A C 1
ATOM 1569 O O . ASN A 1 191 ? -3.437 -15.001 7.749 1.00 64.62 191 ASN A O 1
ATOM 1573 N N . ASP A 1 192 ? -5.552 -14.393 8.137 1.00 72.12 192 ASP A N 1
ATOM 1574 C CA . ASP A 1 192 ? -5.328 -13.874 9.472 1.00 72.12 192 ASP A CA 1
ATOM 1575 C C . ASP A 1 192 ? -5.418 -15.003 10.514 1.00 72.12 192 ASP A C 1
ATOM 1577 O O . ASP A 1 192 ? -6.425 -15.716 10.539 1.00 72.12 192 ASP A O 1
ATOM 1581 N N . PRO A 1 193 ? -4.417 -15.174 11.399 1.00 70.62 193 PRO A N 1
ATOM 1582 C CA . PRO A 1 193 ? -4.466 -16.190 12.453 1.00 70.62 193 PRO A CA 1
ATOM 1583 C C . PRO A 1 193 ? -5.674 -16.041 13.390 1.00 70.62 193 PRO A C 1
ATOM 1585 O O . PRO A 1 193 ? -6.149 -17.029 13.949 1.00 70.62 193 PRO A O 1
ATOM 1588 N N . ASP A 1 194 ? -6.183 -14.817 13.550 1.00 72.94 194 ASP A N 1
ATOM 1589 C CA . ASP A 1 194 ? -7.352 -14.498 14.367 1.00 72.94 194 ASP A CA 1
ATOM 1590 C C . ASP A 1 194 ? -8.655 -14.439 13.547 1.00 72.94 194 ASP A C 1
ATOM 1592 O O . ASP A 1 194 ? -9.707 -14.085 14.078 1.00 72.94 194 ASP A O 1
ATOM 1596 N N . SER A 1 195 ? -8.603 -14.847 12.275 1.00 77.81 195 SER A N 1
ATOM 1597 C CA . SER A 1 195 ? -9.730 -14.896 11.340 1.00 77.81 195 SER A CA 1
ATOM 1598 C C . SER A 1 195 ? -10.363 -13.538 11.002 1.00 77.81 195 SER A C 1
ATOM 1600 O O . SER A 1 195 ? -11.486 -13.491 10.498 1.00 77.81 195 SER A O 1
ATOM 1602 N N . TYR A 1 196 ? -9.663 -12.420 11.231 1.00 80.56 196 TYR A N 1
ATOM 1603 C CA . TYR A 1 196 ? -10.210 -11.108 10.879 1.00 80.56 196 TYR A CA 1
ATOM 1604 C C . TYR A 1 196 ? -10.386 -10.935 9.359 1.00 80.56 196 TYR A C 1
ATOM 1606 O O . TYR A 1 196 ? -9.551 -11.410 8.581 1.00 80.56 196 TYR A O 1
ATOM 1614 N N . PRO A 1 197 ? -11.445 -10.223 8.923 1.00 76.75 197 PRO A N 1
ATOM 1615 C CA . PRO A 1 197 ? -11.554 -9.697 7.565 1.00 76.75 197 PRO A CA 1
ATOM 1616 C C . PRO A 1 197 ? -10.278 -8.984 7.127 1.00 76.75 197 PRO A C 1
ATOM 1618 O O . PRO A 1 197 ? -9.862 -8.026 7.775 1.00 76.75 197 PRO A O 1
ATOM 1621 N N . LYS A 1 198 ? -9.693 -9.411 6.005 1.00 73.44 198 LYS A N 1
ATOM 1622 C CA . LYS A 1 198 ? -8.637 -8.648 5.317 1.00 73.44 198 LYS A CA 1
ATOM 1623 C C . LYS A 1 198 ? -9.109 -8.008 4.016 1.00 73.44 198 LYS A C 1
ATOM 1625 O O . LYS A 1 198 ? -8.541 -7.006 3.610 1.00 73.44 198 LYS A O 1
ATOM 1630 N N . SER A 1 199 ? -10.149 -8.561 3.397 1.00 81.44 199 SER A N 1
ATOM 1631 C CA . SER A 1 199 ? -10.716 -8.052 2.150 1.00 81.44 199 SER A CA 1
ATOM 1632 C C . SER A 1 199 ? -11.972 -7.227 2.421 1.00 81.44 199 SER A C 1
ATOM 1634 O O . SER A 1 199 ? -12.794 -7.601 3.264 1.00 81.44 199 SER A O 1
ATOM 1636 N N . LYS A 1 200 ? -12.134 -6.116 1.702 1.00 88.75 200 LYS A N 1
ATOM 1637 C CA . LYS A 1 200 ? -13.340 -5.279 1.690 1.00 88.75 200 LYS A CA 1
ATOM 1638 C C . LYS A 1 200 ? -14.391 -5.768 0.694 1.00 88.75 200 LYS A C 1
ATOM 1640 O O . LYS A 1 200 ? -15.508 -5.263 0.733 1.00 88.75 200 LYS A O 1
ATOM 1645 N N . VAL A 1 201 ? -14.104 -6.776 -0.138 1.00 89.38 201 VAL A N 1
ATOM 1646 C CA . VAL A 1 201 ? -15.056 -7.288 -1.145 1.00 89.38 201 VAL A CA 1
ATOM 1647 C C . VAL A 1 201 ? -16.368 -7.744 -0.511 1.00 89.38 201 VAL A C 1
ATOM 1649 O O . VAL A 1 201 ? -17.440 -7.326 -0.947 1.00 89.38 201 VAL A O 1
ATOM 1652 N N . LEU A 1 202 ? -16.307 -8.568 0.543 1.00 86.75 202 LEU A N 1
ATOM 1653 C CA . LEU A 1 202 ? -17.535 -9.039 1.187 1.00 86.75 202 LEU A CA 1
ATOM 1654 C C . LEU A 1 202 ? -18.262 -7.905 1.916 1.00 86.75 202 LEU A C 1
ATOM 1656 O O . LEU A 1 202 ? -19.472 -7.781 1.782 1.00 86.75 202 LEU A O 1
ATOM 1660 N N . GLN A 1 203 ? -17.522 -7.040 2.616 1.00 91.19 203 GLN A N 1
ATOM 1661 C CA . GLN A 1 203 ? -18.097 -5.870 3.280 1.00 91.19 203 GLN A CA 1
ATOM 1662 C C . GLN A 1 203 ? -18.833 -4.968 2.278 1.00 91.19 203 GLN A C 1
ATOM 1664 O O . GLN A 1 203 ? -19.940 -4.516 2.555 1.00 91.19 203 GLN A O 1
ATOM 1669 N N . PHE A 1 204 ? -18.235 -4.727 1.108 1.00 94.12 204 PHE A N 1
ATOM 1670 C CA . PHE A 1 204 ? -18.819 -3.923 0.040 1.00 94.12 204 PHE A CA 1
ATOM 1671 C C . PHE A 1 204 ? -20.103 -4.557 -0.482 1.00 94.12 204 PHE A C 1
ATOM 1673 O O . PHE A 1 204 ? -21.116 -3.872 -0.602 1.00 94.12 204 PHE A O 1
ATOM 1680 N N . LYS A 1 205 ? -20.072 -5.868 -0.745 1.00 92.19 205 LYS A N 1
ATOM 1681 C CA . LYS A 1 205 ? -21.240 -6.622 -1.196 1.00 92.19 205 LYS A CA 1
ATOM 1682 C C . LYS A 1 205 ? -22.379 -6.556 -0.178 1.00 92.19 205 LYS A C 1
ATOM 1684 O O . LYS A 1 205 ? -23.469 -6.118 -0.528 1.00 92.19 205 LYS A O 1
ATOM 1689 N N . ASP A 1 206 ? -22.108 -6.916 1.074 1.00 91.38 206 ASP A N 1
ATOM 1690 C CA . ASP A 1 206 ? -23.109 -6.940 2.143 1.00 91.38 206 ASP A CA 1
ATOM 1691 C C . ASP A 1 206 ? -23.697 -5.537 2.391 1.00 91.38 206 ASP A C 1
ATOM 1693 O O . ASP A 1 206 ? -24.893 -5.385 2.649 1.00 91.38 206 ASP A O 1
ATOM 1697 N N . LEU A 1 207 ? -22.870 -4.491 2.281 1.00 95.06 207 LEU A N 1
ATOM 1698 C CA . LEU A 1 207 ? -23.314 -3.103 2.376 1.00 95.06 207 LEU A CA 1
ATOM 1699 C C . LEU A 1 207 ? -24.199 -2.702 1.189 1.00 95.06 207 LEU A C 1
ATOM 1701 O O . LEU A 1 207 ? -25.219 -2.043 1.381 1.00 95.06 207 LEU A O 1
ATOM 1705 N N . CYS A 1 208 ? -23.840 -3.092 -0.032 1.00 94.44 208 CYS A N 1
ATOM 1706 C CA . CYS A 1 208 ? -24.652 -2.818 -1.214 1.00 94.44 208 CYS A CA 1
ATOM 1707 C C . CYS A 1 208 ? -26.005 -3.538 -1.156 1.00 94.44 208 CYS A C 1
ATOM 1709 O O . CYS A 1 208 ? -27.029 -2.925 -1.469 1.00 94.44 208 CYS A O 1
ATOM 1711 N N . ASP A 1 209 ? -26.030 -4.792 -0.703 1.00 93.25 209 ASP A N 1
ATOM 1712 C CA . ASP A 1 209 ? -27.262 -5.560 -0.496 1.00 93.25 209 ASP A CA 1
ATOM 1713 C C . ASP A 1 209 ? -28.174 -4.855 0.523 1.00 93.25 209 ASP A C 1
ATOM 1715 O O . ASP A 1 209 ? -29.366 -4.661 0.272 1.00 93.25 209 ASP A O 1
ATOM 1719 N N . GLU A 1 210 ? -27.615 -4.360 1.632 1.00 94.81 210 GLU A N 1
ATOM 1720 C CA . GLU A 1 210 ? -28.364 -3.570 2.617 1.00 94.81 210 GLU A CA 1
ATOM 1721 C C . GLU A 1 210 ? -28.907 -2.257 2.025 1.00 94.81 210 GLU A C 1
ATOM 1723 O O . GLU A 1 210 ? -30.066 -1.899 2.249 1.00 94.81 210 GLU A O 1
ATOM 1728 N N . LEU A 1 211 ? -28.090 -1.520 1.268 1.00 94.62 211 LEU A N 1
ATOM 1729 C CA . LEU A 1 211 ? -28.476 -0.227 0.690 1.00 94.62 211 LEU A CA 1
ATOM 1730 C C . LEU A 1 211 ? -29.527 -0.356 -0.421 1.00 94.62 211 LEU A C 1
ATOM 1732 O O . LEU A 1 211 ? -30.267 0.599 -0.672 1.00 94.62 211 LEU A O 1
ATOM 1736 N N . THR A 1 212 ? -29.603 -1.522 -1.065 1.00 93.88 212 THR A N 1
ATOM 1737 C CA . THR A 1 212 ? -30.530 -1.822 -2.168 1.00 93.88 212 THR A CA 1
ATOM 1738 C C . THR A 1 212 ? -31.715 -2.696 -1.751 1.00 93.88 212 THR A C 1
ATOM 1740 O O . THR A 1 212 ? -32.592 -2.951 -2.577 1.00 93.88 212 THR A O 1
ATOM 1743 N N . LYS A 1 213 ? -31.823 -3.097 -0.474 1.00 92.81 213 LYS A N 1
ATOM 1744 C CA . LYS A 1 213 ? -32.877 -4.004 0.032 1.00 92.81 213 LYS A CA 1
ATOM 1745 C C . LYS A 1 213 ? -34.315 -3.541 -0.239 1.00 92.81 213 LYS A C 1
ATOM 1747 O O . LYS A 1 213 ? -35.223 -4.359 -0.337 1.00 92.81 213 LYS A O 1
ATOM 1752 N N . GLU A 1 214 ? -34.531 -2.232 -0.378 1.00 92.12 214 GLU A N 1
ATOM 1753 C CA . GLU A 1 214 ? -35.836 -1.626 -0.697 1.00 92.12 214 GLU A CA 1
ATOM 1754 C C . GLU A 1 214 ? -36.104 -1.527 -2.215 1.00 92.12 214 GLU A C 1
ATOM 1756 O O . GLU A 1 214 ? -37.114 -0.970 -2.647 1.00 92.12 214 GLU A O 1
ATOM 1761 N N . GLY A 1 215 ? -35.213 -2.080 -3.043 1.00 90.31 215 GLY A N 1
ATOM 1762 C CA . GLY A 1 215 ? -35.269 -2.018 -4.503 1.00 90.31 215 GLY A CA 1
ATOM 1763 C C . GLY A 1 215 ? -34.733 -0.713 -5.098 1.00 90.31 215 GLY A C 1
ATOM 1764 O O . GLY A 1 215 ? -35.020 -0.426 -6.265 1.00 90.31 215 GLY A O 1
ATOM 1765 N N . ASP A 1 216 ? -33.997 0.073 -4.310 1.00 92.06 216 ASP A N 1
ATOM 1766 C CA . ASP A 1 216 ? -33.342 1.304 -4.752 1.00 92.06 216 ASP A CA 1
ATOM 1767 C C . ASP A 1 216 ? -32.158 1.022 -5.682 1.00 92.06 216 ASP A C 1
ATOM 1769 O O . ASP A 1 216 ? -31.475 0.005 -5.572 1.00 92.06 216 ASP A O 1
ATOM 1773 N N . GLU A 1 217 ? -31.902 1.956 -6.595 1.00 94.81 217 GLU A N 1
ATOM 1774 C CA . GLU A 1 217 ? -30.720 1.933 -7.455 1.00 94.81 217 GLU A CA 1
ATOM 1775 C C . GLU A 1 217 ? -29.649 2.825 -6.830 1.00 94.81 217 GLU A C 1
ATOM 1777 O O . GLU A 1 217 ? -29.923 3.977 -6.491 1.00 94.81 217 GLU A O 1
ATOM 1782 N N . ILE A 1 218 ? -28.423 2.324 -6.691 1.00 96.25 218 ILE A N 1
ATOM 1783 C CA . ILE A 1 218 ? -27.325 3.093 -6.100 1.00 96.25 218 ILE A CA 1
ATOM 1784 C C . ILE A 1 218 ? -26.209 3.339 -7.110 1.00 96.25 218 ILE A C 1
ATOM 1786 O O . ILE A 1 218 ? -25.966 2.535 -8.008 1.00 96.25 218 ILE A O 1
ATOM 1790 N N . LYS A 1 219 ? -25.525 4.467 -6.950 1.00 96.56 219 LYS A N 1
ATOM 1791 C CA . LYS A 1 219 ? -24.231 4.768 -7.562 1.00 96.56 219 LYS A CA 1
ATOM 1792 C C . LYS A 1 219 ? -23.259 5.086 -6.438 1.00 96.56 219 LYS A C 1
ATOM 1794 O O . LYS A 1 219 ? -23.609 5.837 -5.529 1.00 96.56 219 LYS A O 1
ATOM 1799 N N . VAL A 1 220 ? -22.060 4.530 -6.514 1.00 97.69 220 VAL A N 1
ATOM 1800 C CA . VAL A 1 220 ? -21.069 4.614 -5.446 1.00 97.69 220 VAL A CA 1
ATOM 1801 C C . VAL A 1 220 ? -19.830 5.355 -5.928 1.00 97.69 220 VAL A C 1
ATOM 1803 O O . VAL A 1 220 ? -19.258 5.001 -6.956 1.00 97.69 220 VAL A O 1
ATOM 1806 N N . ASP A 1 221 ? -19.391 6.341 -5.154 1.00 98.31 221 ASP A N 1
ATOM 1807 C CA . ASP A 1 221 ? -18.035 6.874 -5.229 1.00 98.31 221 ASP A CA 1
ATOM 1808 C C . ASP A 1 221 ? -17.254 6.348 -4.017 1.00 98.31 221 ASP A C 1
ATOM 1810 O O . ASP A 1 221 ? -17.600 6.632 -2.869 1.00 98.31 221 ASP A O 1
ATOM 1814 N N . TYR A 1 222 ? -16.223 5.546 -4.269 1.00 98.00 222 TYR A N 1
ATOM 1815 C CA . TYR A 1 222 ? -15.398 4.915 -3.245 1.00 98.00 222 TYR A CA 1
ATOM 1816 C C . TYR A 1 222 ? -14.029 5.596 -3.147 1.00 98.00 222 TYR A C 1
ATOM 1818 O O . TYR A 1 222 ? -13.295 5.678 -4.133 1.00 98.00 222 TYR A O 1
ATOM 1826 N N . TYR A 1 223 ? -13.706 6.082 -1.950 1.00 97.88 223 TYR A N 1
ATOM 1827 C CA . TYR A 1 223 ? -12.482 6.792 -1.600 1.00 97.88 223 TYR A CA 1
ATOM 1828 C C . TYR A 1 223 ? -11.646 5.960 -0.629 1.00 97.88 223 TYR A C 1
ATOM 1830 O O . TYR A 1 223 ? -12.089 5.675 0.486 1.00 97.88 223 TYR A O 1
ATOM 1838 N N . ASP A 1 224 ? -10.431 5.613 -1.036 1.00 95.31 224 ASP A N 1
ATOM 1839 C CA . ASP A 1 224 ? -9.496 4.818 -0.238 1.00 95.31 224 ASP A CA 1
ATOM 1840 C C . ASP A 1 224 ? -8.062 5.266 -0.540 1.00 95.31 224 ASP A C 1
ATOM 1842 O O . ASP A 1 224 ? -7.776 5.752 -1.637 1.00 95.31 224 ASP A O 1
ATOM 1846 N N . ASP A 1 225 ? -7.159 5.134 0.421 1.00 93.00 225 ASP A N 1
ATOM 1847 C CA . ASP A 1 225 ? -5.731 5.401 0.235 1.00 93.00 225 ASP A CA 1
ATOM 1848 C C . ASP A 1 225 ? -4.961 4.145 -0.212 1.00 93.00 225 ASP A C 1
ATOM 1850 O O . ASP A 1 225 ? -3.774 4.222 -0.543 1.00 93.00 225 ASP A O 1
ATOM 1854 N N . SER A 1 226 ? -5.638 2.992 -0.278 1.00 88.12 226 SER A N 1
ATOM 1855 C CA . SER A 1 226 ? -5.049 1.717 -0.657 1.00 88.12 226 SER A CA 1
ATOM 1856 C C . SER A 1 226 ? -5.441 1.242 -2.055 1.00 88.12 226 SER A C 1
ATOM 1858 O O . SER A 1 226 ? -6.587 0.900 -2.336 1.00 88.12 226 SER A O 1
ATOM 1860 N N . TYR A 1 227 ? -4.441 1.097 -2.935 1.00 87.06 227 TYR A N 1
ATOM 1861 C CA . TYR A 1 227 ? -4.595 0.475 -4.258 1.00 87.06 227 TYR A CA 1
ATOM 1862 C C . TYR A 1 227 ? -5.226 -0.912 -4.170 1.00 87.06 227 TYR A C 1
ATOM 1864 O O . TYR A 1 227 ? -6.106 -1.206 -4.964 1.00 87.06 227 TYR A O 1
ATOM 1872 N N . ALA A 1 228 ? -4.791 -1.754 -3.227 1.00 85.00 228 ALA A N 1
ATOM 1873 C CA . ALA A 1 228 ? -5.280 -3.123 -3.094 1.00 85.00 228 ALA A CA 1
ATOM 1874 C C . ALA A 1 228 ? -6.780 -3.143 -2.771 1.00 85.00 228 ALA A C 1
ATOM 1876 O O . ALA A 1 228 ? -7.520 -3.893 -3.398 1.00 85.00 228 ALA A O 1
ATOM 1877 N N . ASN A 1 229 ? -7.231 -2.247 -1.885 1.00 89.00 229 ASN A N 1
ATOM 1878 C CA . ASN A 1 229 ? -8.647 -2.082 -1.555 1.00 89.00 229 ASN A CA 1
ATOM 1879 C C . ASN A 1 229 ? -9.464 -1.605 -2.770 1.00 89.00 229 ASN A C 1
ATOM 1881 O O . ASN A 1 229 ? -10.591 -2.043 -2.986 1.00 89.00 229 ASN A O 1
ATOM 1885 N N . LEU A 1 230 ? -8.909 -0.701 -3.584 1.00 91.31 230 LEU A N 1
ATOM 1886 C CA . LEU A 1 230 ? -9.574 -0.231 -4.804 1.00 91.31 230 LEU A CA 1
ATOM 1887 C C . LEU A 1 230 ? -9.592 -1.305 -5.908 1.00 91.31 230 LEU A C 1
ATOM 1889 O O . LEU A 1 230 ? -10.564 -1.392 -6.659 1.00 91.31 230 LEU A O 1
ATOM 1893 N N . ASP A 1 231 ? -8.524 -2.097 -6.022 1.00 89.06 231 ASP A N 1
ATOM 1894 C CA . ASP A 1 231 ? -8.329 -3.132 -7.044 1.00 89.06 231 ASP A CA 1
ATOM 1895 C C . ASP A 1 231 ? -9.212 -4.358 -6.797 1.00 89.06 231 ASP A C 1
ATOM 1897 O O . ASP A 1 231 ? -9.747 -4.903 -7.759 1.00 89.06 231 ASP A O 1
ATOM 1901 N N . GLU A 1 232 ? -9.413 -4.750 -5.533 1.00 87.94 232 GLU A N 1
ATOM 1902 C CA . GLU A 1 232 ? -10.207 -5.935 -5.181 1.00 87.94 232 GLU A CA 1
ATOM 1903 C C . GLU A 1 232 ? -11.719 -5.753 -5.384 1.00 87.94 232 GLU A C 1
ATOM 1905 O O . GLU A 1 232 ? -12.429 -6.736 -5.592 1.00 87.94 232 GLU A O 1
ATOM 1910 N N . ILE A 1 233 ? -12.233 -4.518 -5.324 1.00 88.75 233 ILE A N 1
ATOM 1911 C CA . ILE A 1 233 ? -13.665 -4.250 -5.504 1.00 88.75 233 ILE A CA 1
ATOM 1912 C C . ILE A 1 233 ? -13.971 -4.102 -6.992 1.00 88.75 233 ILE A C 1
ATOM 1914 O O . ILE A 1 233 ? -13.675 -3.077 -7.613 1.00 88.75 233 ILE A O 1
ATOM 1918 N N . GLU A 1 234 ? -14.614 -5.121 -7.555 1.00 81.88 234 GLU A N 1
ATOM 1919 C CA . GLU A 1 234 ? -15.084 -5.107 -8.936 1.00 81.88 234 GLU A CA 1
ATOM 1920 C C . GLU A 1 234 ? -16.493 -4.495 -9.056 1.00 81.88 234 GLU A C 1
ATOM 1922 O O . GLU A 1 234 ? -17.346 -4.691 -8.184 1.00 81.88 234 GLU A O 1
ATOM 1927 N N . PRO A 1 235 ? -16.762 -3.728 -10.129 1.00 74.38 235 PRO A N 1
ATOM 1928 C CA . PRO A 1 235 ? -18.063 -3.122 -10.374 1.00 74.38 235 PRO A CA 1
ATOM 1929 C C . PRO A 1 235 ? -19.060 -4.165 -10.899 1.00 74.38 235 PRO A C 1
ATOM 1931 O O . PRO A 1 235 ? -19.422 -4.154 -12.074 1.00 74.38 235 PRO A O 1
ATOM 1934 N N . ASP A 1 236 ? -19.539 -5.058 -10.038 1.00 72.31 236 ASP A N 1
ATOM 1935 C CA . ASP A 1 236 ? -20.587 -6.003 -10.423 1.00 72.31 236 ASP A CA 1
ATOM 1936 C C . ASP A 1 236 ? -21.972 -5.388 -10.198 1.00 72.31 236 ASP A C 1
ATOM 1938 O O . ASP A 1 236 ? -22.457 -5.249 -9.077 1.00 72.31 236 ASP A O 1
ATOM 1942 N N . ASN A 1 237 ? -22.629 -5.022 -11.304 1.00 81.44 237 ASN A N 1
ATOM 1943 C CA . ASN A 1 237 ? -24.010 -4.516 -11.385 1.00 81.44 237 ASN A CA 1
ATOM 1944 C C . ASN A 1 237 ? -24.299 -3.167 -10.698 1.00 81.44 237 ASN A C 1
ATOM 1946 O O . ASN A 1 237 ? -25.438 -2.698 -10.749 1.00 81.44 237 ASN A O 1
ATOM 1950 N N . ILE A 1 238 ? -23.293 -2.509 -10.116 1.00 88.56 238 ILE A N 1
ATOM 1951 C CA . ILE A 1 238 ? -23.422 -1.196 -9.470 1.00 88.56 238 ILE A CA 1
ATOM 1952 C C . ILE A 1 238 ? -22.470 -0.197 -10.141 1.00 88.56 238 ILE A C 1
ATOM 1954 O O . ILE A 1 238 ? -21.268 -0.457 -10.217 1.00 88.56 238 ILE A O 1
ATOM 1958 N N . PRO A 1 239 ? -22.964 0.967 -10.610 1.00 94.44 239 PRO A N 1
ATOM 1959 C CA . PRO A 1 239 ? -22.104 2.059 -11.052 1.00 94.44 239 PRO A CA 1
ATOM 1960 C C . PRO A 1 239 ? -21.163 2.502 -9.924 1.00 94.44 239 PRO A C 1
ATOM 1962 O O . PRO A 1 239 ? -21.605 3.099 -8.943 1.00 94.44 239 PRO A O 1
ATOM 1965 N N . LEU A 1 240 ? -19.871 2.217 -10.083 1.00 95.81 240 LEU A N 1
ATOM 1966 C CA . LEU A 1 240 ? -18.836 2.442 -9.079 1.00 95.81 240 LEU A CA 1
ATOM 1967 C C . LEU A 1 240 ? -17.707 3.296 -9.669 1.00 95.81 240 LEU A C 1
ATOM 1969 O O . LEU A 1 240 ? -17.046 2.883 -10.620 1.00 95.81 240 LEU A O 1
ATOM 1973 N N . ASN A 1 241 ? -17.466 4.468 -9.083 1.00 96.94 241 ASN A N 1
ATOM 1974 C CA . ASN A 1 241 ? -16.248 5.243 -9.302 1.00 96.94 241 ASN A CA 1
ATOM 1975 C C . ASN A 1 241 ? -15.300 5.020 -8.126 1.00 96.94 241 ASN A C 1
ATOM 1977 O O . ASN A 1 241 ? -15.725 5.018 -6.974 1.00 96.94 241 ASN A O 1
ATOM 1981 N N . ARG A 1 242 ? -14.008 4.875 -8.407 1.00 96.69 242 ARG A N 1
ATOM 1982 C CA . ARG A 1 242 ? -12.979 4.624 -7.395 1.00 96.69 242 ARG A CA 1
ATOM 1983 C C . ARG A 1 242 ? -11.927 5.718 -7.431 1.00 96.69 242 ARG A C 1
ATOM 1985 O O . ARG A 1 242 ? -11.468 6.112 -8.506 1.00 96.69 242 ARG A O 1
ATOM 1992 N N . TYR A 1 243 ? -11.534 6.190 -6.258 1.00 96.56 243 TYR A N 1
ATOM 1993 C CA . TYR A 1 243 ? -10.602 7.293 -6.095 1.00 96.56 243 TYR A CA 1
ATOM 1994 C C . TYR A 1 243 ? -9.533 6.932 -5.073 1.00 96.56 243 TYR A C 1
ATOM 1996 O O . TYR A 1 243 ? -9.830 6.688 -3.906 1.00 96.56 243 TYR A O 1
ATOM 2004 N N . MET A 1 244 ? -8.284 6.971 -5.528 1.00 94.06 244 MET A N 1
ATOM 2005 C CA . MET A 1 244 ? -7.113 6.930 -4.669 1.00 94.06 244 MET A CA 1
ATOM 2006 C C . MET A 1 244 ? -6.947 8.284 -3.984 1.00 94.06 244 MET A C 1
ATOM 2008 O O . MET A 1 244 ? -6.819 9.312 -4.665 1.00 94.06 244 MET A O 1
ATOM 2012 N N . VAL A 1 245 ? -6.916 8.281 -2.656 1.00 94.38 245 VAL A N 1
ATOM 2013 C CA . VAL A 1 245 ? -6.731 9.474 -1.829 1.00 94.38 245 VAL A CA 1
ATOM 2014 C C . VAL A 1 245 ? -5.339 9.459 -1.218 1.00 94.38 245 VAL A C 1
ATOM 2016 O O . VAL A 1 245 ? -4.969 8.558 -0.483 1.00 94.38 245 VAL A O 1
ATOM 2019 N N . GLN A 1 246 ? -4.563 10.493 -1.509 1.00 89.38 246 GLN A N 1
ATOM 2020 C CA . GLN A 1 246 ? -3.240 10.720 -0.943 1.00 89.38 246 GLN A CA 1
ATOM 2021 C C . GLN A 1 246 ? -3.184 12.134 -0.361 1.00 89.38 246 GLN A C 1
ATOM 2023 O O . GLN A 1 246 ? -4.085 12.955 -0.561 1.00 89.38 246 GLN A O 1
ATOM 2028 N N . LYS A 1 247 ? -2.120 12.451 0.378 1.00 85.62 247 LYS A N 1
ATOM 2029 C CA . LYS A 1 247 ? -1.950 13.783 0.966 1.00 85.62 247 LYS A CA 1
ATOM 2030 C C . LYS A 1 247 ? -1.908 14.860 -0.126 1.00 85.62 247 LYS A C 1
ATOM 2032 O O . LYS A 1 247 ? -0.971 14.910 -0.918 1.00 85.62 247 LYS A O 1
ATOM 2037 N N . GLY A 1 248 ? -2.935 15.712 -0.163 1.00 86.44 248 GLY A N 1
ATOM 2038 C CA . GLY A 1 248 ? -3.077 16.802 -1.138 1.00 86.44 248 GLY A CA 1
ATOM 2039 C C . GLY A 1 248 ? -3.358 16.364 -2.582 1.00 86.44 248 GLY A C 1
ATOM 2040 O O . GLY A 1 248 ? -3.208 17.170 -3.500 1.00 86.44 248 GLY A O 1
ATOM 2041 N N . LYS A 1 249 ? -3.722 15.095 -2.821 1.00 90.38 249 LYS A N 1
ATOM 2042 C CA . LYS A 1 249 ? -3.983 14.574 -4.171 1.00 90.38 249 LYS A CA 1
ATOM 2043 C C . LYS A 1 249 ? -5.091 13.527 -4.153 1.00 90.38 249 LYS A C 1
ATOM 2045 O O . LYS A 1 249 ? -5.098 12.629 -3.321 1.00 90.38 249 LYS A O 1
ATOM 2050 N N . MET A 1 250 ? -5.992 13.610 -5.127 1.00 94.06 250 MET A N 1
ATOM 2051 C CA . MET A 1 250 ? -7.019 12.602 -5.377 1.00 94.06 250 MET A CA 1
ATOM 2052 C C . MET A 1 250 ? -6.975 12.213 -6.851 1.00 94.06 250 MET A C 1
ATOM 2054 O O . MET A 1 250 ? -7.044 13.082 -7.720 1.00 94.06 250 MET A O 1
ATOM 2058 N N . THR A 1 251 ? -6.836 10.921 -7.131 1.00 93.81 251 THR A N 1
ATOM 2059 C CA . THR A 1 251 ? -6.650 10.400 -8.495 1.00 93.81 251 THR A CA 1
ATOM 2060 C C . THR A 1 251 ? -7.675 9.309 -8.761 1.00 93.81 251 THR A C 1
ATOM 2062 O O . THR A 1 251 ? -7.970 8.521 -7.865 1.00 93.81 251 THR A O 1
ATOM 2065 N N . LYS A 1 252 ? -8.235 9.242 -9.973 1.00 95.75 252 LYS A N 1
ATOM 2066 C CA . LYS A 1 252 ? -9.109 8.120 -10.336 1.00 95.75 252 LYS A CA 1
ATOM 2067 C C . LYS A 1 252 ? -8.311 6.823 -10.334 1.00 95.75 252 LYS A C 1
ATOM 2069 O O . LYS A 1 252 ? -7.157 6.800 -10.762 1.00 95.75 252 LYS A O 1
ATOM 2074 N N . TYR A 1 253 ? -8.929 5.750 -9.862 1.00 93.25 253 TYR A N 1
ATOM 2075 C CA . TYR A 1 253 ? -8.285 4.443 -9.799 1.00 93.25 253 TYR A CA 1
ATOM 2076 C C . TYR A 1 253 ? -7.840 3.952 -11.182 1.00 93.25 253 TYR A C 1
ATOM 2078 O O . TYR A 1 253 ? -6.775 3.359 -11.286 1.00 93.25 253 TYR A O 1
ATOM 2086 N N . GLU A 1 254 ? -8.587 4.238 -12.246 1.00 92.31 254 GLU A N 1
ATOM 2087 C CA . GLU A 1 254 ? -8.234 3.835 -13.612 1.00 92.31 254 GLU A CA 1
ATOM 2088 C C . GLU A 1 254 ? -6.885 4.434 -14.045 1.00 92.31 254 GLU A C 1
ATOM 2090 O O . GLU A 1 254 ? -6.025 3.711 -14.548 1.00 92.31 254 GLU A O 1
ATOM 2095 N N . ASP A 1 255 ? -6.657 5.717 -13.744 1.00 91.56 255 ASP A N 1
ATOM 2096 C CA . ASP A 1 255 ? -5.386 6.396 -14.020 1.00 91.56 255 ASP A CA 1
ATOM 2097 C C . ASP A 1 255 ? -4.256 5.828 -13.143 1.00 91.56 255 ASP A C 1
ATOM 2099 O O . ASP A 1 255 ? -3.113 5.674 -13.580 1.00 91.56 255 ASP A O 1
ATOM 2103 N N . VAL A 1 256 ? -4.553 5.500 -11.880 1.00 89.88 256 VAL A N 1
ATOM 2104 C CA . VAL A 1 256 ? -3.586 4.859 -10.975 1.00 89.88 256 VAL A CA 1
ATOM 2105 C C . VAL A 1 256 ? -3.202 3.468 -11.482 1.00 89.88 256 VAL A C 1
ATOM 2107 O O . VAL A 1 256 ? -2.019 3.136 -11.517 1.00 89.88 256 VAL A O 1
ATOM 2110 N N . LYS A 1 257 ? -4.181 2.668 -11.904 1.00 88.44 257 LYS A N 1
ATOM 2111 C CA . LYS A 1 257 ? -3.999 1.318 -12.438 1.00 88.44 257 LYS A CA 1
ATOM 2112 C C . LYS A 1 257 ? -3.121 1.333 -13.682 1.00 88.44 257 LYS A C 1
ATOM 2114 O O . LYS A 1 257 ? -2.174 0.553 -13.766 1.00 88.44 257 LYS A O 1
ATOM 2119 N N . GLU A 1 258 ? -3.387 2.242 -14.616 1.00 88.56 258 GLU A N 1
ATOM 2120 C CA . GLU A 1 258 ? -2.558 2.417 -15.811 1.00 88.56 258 GLU A CA 1
ATOM 2121 C C . GLU A 1 258 ? -1.112 2.785 -15.446 1.00 88.56 258 GLU A C 1
ATOM 2123 O O . GLU A 1 258 ? -0.167 2.153 -15.929 1.00 88.56 258 GLU A O 1
ATOM 2128 N N . ASN A 1 259 ? -0.924 3.739 -14.528 1.00 86.81 259 ASN A N 1
ATOM 2129 C CA . ASN A 1 259 ? 0.408 4.123 -14.059 1.00 86.81 259 ASN A CA 1
ATOM 2130 C C . ASN A 1 259 ? 1.147 2.956 -13.386 1.00 86.81 259 ASN A C 1
ATOM 2132 O O . ASN A 1 259 ? 2.320 2.735 -13.682 1.00 86.81 259 ASN A O 1
ATOM 2136 N N . MET A 1 260 ? 0.473 2.179 -12.534 1.00 86.19 260 MET A N 1
ATOM 2137 C CA . MET A 1 260 ? 1.050 0.997 -11.884 1.00 86.19 260 MET A CA 1
ATOM 2138 C C . MET A 1 260 ? 1.458 -0.071 -12.899 1.00 86.19 260 MET A C 1
ATOM 2140 O O . MET A 1 260 ? 2.546 -0.638 -12.789 1.00 86.19 260 MET A O 1
ATOM 2144 N N . HIS A 1 261 ? 0.629 -0.326 -13.915 1.00 86.31 261 HIS A N 1
ATOM 2145 C CA . HIS A 1 261 ? 0.984 -1.241 -15.000 1.00 86.31 261 HIS A CA 1
ATOM 2146 C C . HIS A 1 261 ? 2.225 -0.773 -15.760 1.00 86.31 261 HIS A C 1
ATOM 2148 O O . HIS A 1 261 ? 3.113 -1.589 -16.011 1.00 86.31 261 HIS A O 1
ATOM 2154 N N . ARG A 1 262 ? 2.321 0.524 -16.079 1.00 86.88 262 ARG A N 1
ATOM 2155 C CA . ARG A 1 262 ? 3.509 1.088 -16.733 1.00 86.88 262 ARG A CA 1
ATOM 2156 C C . ARG A 1 262 ? 4.760 0.911 -15.873 1.00 86.88 262 ARG A C 1
ATOM 2158 O O . ARG A 1 262 ? 5.749 0.383 -16.365 1.00 86.88 262 ARG A O 1
ATOM 2165 N N . ILE A 1 263 ? 4.701 1.289 -14.594 1.00 88.31 263 ILE A N 1
ATOM 2166 C CA . ILE A 1 263 ? 5.839 1.181 -13.665 1.00 88.31 263 ILE A CA 1
ATOM 2167 C C . ILE A 1 263 ? 6.321 -0.270 -13.552 1.00 88.31 263 ILE A C 1
ATOM 2169 O O . ILE A 1 263 ? 7.516 -0.529 -13.682 1.00 88.31 263 ILE A O 1
ATOM 2173 N N . ARG A 1 264 ? 5.402 -1.228 -13.358 1.00 88.25 264 ARG A N 1
ATOM 2174 C CA . ARG A 1 264 ? 5.747 -2.659 -13.296 1.00 88.25 264 ARG A CA 1
ATOM 2175 C C . ARG A 1 264 ? 6.438 -3.118 -14.579 1.00 88.25 264 ARG A C 1
ATOM 2177 O O . ARG A 1 264 ? 7.491 -3.738 -14.513 1.00 88.25 264 ARG A O 1
ATOM 2184 N N . ASN A 1 265 ? 5.884 -2.755 -15.735 1.00 86.38 265 ASN A N 1
ATOM 2185 C CA . ASN A 1 265 ? 6.465 -3.102 -17.027 1.00 86.38 265 ASN A CA 1
ATOM 2186 C C . ASN A 1 265 ? 7.874 -2.508 -17.215 1.00 86.38 265 ASN A C 1
ATOM 2188 O O . ASN A 1 265 ? 8.767 -3.198 -17.701 1.00 86.38 265 ASN A O 1
ATOM 2192 N N . ASP A 1 266 ? 8.098 -1.259 -16.807 1.00 86.19 266 ASP A N 1
ATOM 2193 C CA . ASP A 1 266 ? 9.409 -0.607 -16.908 1.00 86.19 266 ASP A CA 1
ATOM 2194 C C . ASP A 1 266 ? 10.458 -1.274 -16.005 1.00 86.19 266 ASP A C 1
ATOM 2196 O O . ASP A 1 266 ? 11.594 -1.505 -16.437 1.00 86.19 266 ASP A O 1
ATOM 2200 N N . ILE A 1 267 ? 10.071 -1.639 -14.778 1.00 89.56 267 ILE A N 1
ATOM 2201 C CA . ILE A 1 267 ? 10.916 -2.401 -13.851 1.00 89.56 267 ILE A CA 1
ATOM 2202 C C . ILE A 1 267 ? 11.237 -3.776 -14.430 1.00 89.56 267 ILE A C 1
ATOM 2204 O O . ILE A 1 267 ? 12.409 -4.146 -14.485 1.00 89.56 267 ILE A O 1
ATOM 2208 N N . ASP A 1 268 ? 10.238 -4.505 -14.925 1.00 89.12 268 ASP A N 1
ATOM 2209 C CA . ASP A 1 268 ? 10.437 -5.835 -15.501 1.00 89.12 268 ASP A CA 1
ATOM 2210 C C . ASP A 1 268 ? 11.365 -5.779 -16.722 1.00 89.12 268 ASP A C 1
ATOM 2212 O O . ASP A 1 268 ? 12.264 -6.612 -16.858 1.00 89.12 268 ASP A O 1
ATOM 2216 N N . ILE A 1 269 ? 11.228 -4.774 -17.593 1.00 85.75 269 ILE A N 1
ATOM 2217 C CA . ILE A 1 269 ? 12.154 -4.566 -18.717 1.00 85.75 269 ILE A CA 1
ATOM 2218 C C . ILE A 1 269 ? 13.590 -4.391 -18.211 1.00 85.75 269 ILE A C 1
ATOM 2220 O O . ILE A 1 269 ? 14.507 -5.015 -18.755 1.00 85.75 269 ILE A O 1
ATOM 2224 N N . LEU A 1 270 ? 13.798 -3.562 -17.185 1.00 89.44 270 LEU A N 1
ATOM 2225 C CA . LEU A 1 270 ? 15.132 -3.299 -16.650 1.00 89.44 270 LEU A CA 1
ATOM 2226 C C . LEU A 1 270 ? 15.712 -4.528 -15.930 1.00 89.44 270 LEU A C 1
ATOM 2228 O O . LEU A 1 270 ? 16.898 -4.814 -16.090 1.00 89.44 270 LEU A O 1
ATOM 2232 N N . ILE A 1 271 ? 14.887 -5.318 -15.234 1.00 92.12 271 ILE A N 1
ATOM 2233 C CA . ILE A 1 271 ? 15.278 -6.622 -14.670 1.00 92.12 271 ILE A CA 1
ATOM 2234 C C . ILE A 1 271 ? 15.861 -7.511 -15.770 1.00 92.12 271 ILE A C 1
ATOM 2236 O O . ILE A 1 271 ? 17.015 -7.929 -15.676 1.00 92.12 271 ILE A O 1
ATOM 2240 N N . HIS A 1 272 ? 15.118 -7.731 -16.858 1.00 90.06 272 HIS A N 1
ATOM 2241 C CA . HIS A 1 272 ? 15.579 -8.578 -17.963 1.00 90.06 272 HIS A CA 1
ATOM 2242 C C . HIS A 1 272 ? 16.875 -8.057 -18.600 1.00 90.06 272 HIS A C 1
ATOM 2244 O O . HIS A 1 272 ? 17.701 -8.841 -19.072 1.00 90.06 272 HIS A O 1
ATOM 2250 N N . GLN A 1 273 ? 17.065 -6.737 -18.639 1.00 87.50 273 GLN A N 1
ATOM 2251 C CA . GLN A 1 273 ? 18.290 -6.112 -19.131 1.00 87.50 273 GLN A CA 1
ATOM 2252 C C . GLN A 1 273 ? 19.494 -6.404 -18.221 1.00 87.50 273 GLN A C 1
ATOM 2254 O O . GLN A 1 273 ? 20.542 -6.824 -18.716 1.00 87.50 273 GLN A O 1
ATOM 2259 N N . TYR A 1 274 ? 19.342 -6.256 -16.904 1.00 90.62 274 TYR A N 1
ATOM 2260 C CA . TYR A 1 274 ? 20.390 -6.590 -15.936 1.00 90.62 274 TYR A CA 1
ATOM 2261 C C . TYR A 1 274 ? 20.699 -8.092 -15.900 1.00 90.62 274 TYR A C 1
ATOM 2263 O O . TYR A 1 274 ? 21.866 -8.474 -15.860 1.00 90.62 274 TYR A O 1
ATOM 2271 N N . GLU A 1 275 ? 19.692 -8.961 -15.995 1.00 89.50 275 GLU A N 1
ATOM 2272 C CA . GLU A 1 275 ? 19.895 -10.415 -16.045 1.00 89.50 275 GLU A CA 1
ATOM 2273 C C . GLU A 1 275 ? 20.727 -10.853 -17.256 1.00 89.50 275 GLU A C 1
ATOM 2275 O O . GLU A 1 275 ? 21.550 -11.766 -17.149 1.00 89.50 275 GLU A O 1
ATOM 2280 N N . ARG A 1 276 ? 20.555 -10.193 -18.410 1.00 85.06 276 ARG A N 1
ATOM 2281 C CA . ARG A 1 276 ? 21.400 -10.433 -19.591 1.00 85.06 276 ARG A CA 1
ATOM 2282 C C . ARG A 1 276 ? 22.848 -10.032 -19.340 1.00 85.06 276 ARG A C 1
ATOM 2284 O O . ARG A 1 276 ? 23.739 -10.799 -19.691 1.00 85.06 276 ARG A O 1
ATOM 2291 N N . LEU A 1 277 ? 23.084 -8.882 -18.705 1.00 85.62 277 LEU A N 1
ATOM 2292 C CA . LEU A 1 277 ? 24.438 -8.456 -18.345 1.00 85.62 277 LEU A CA 1
ATOM 2293 C C . LEU A 1 277 ? 25.102 -9.448 -17.390 1.00 85.62 277 LEU A C 1
ATOM 2295 O O . LEU A 1 277 ? 26.234 -9.849 -17.633 1.00 85.62 277 LEU A O 1
ATOM 2299 N N . VAL A 1 278 ? 24.390 -9.908 -16.360 1.00 86.56 278 VAL A N 1
ATOM 2300 C CA . VAL A 1 278 ? 24.918 -10.902 -15.410 1.00 86.56 278 VAL A CA 1
ATOM 2301 C C . VAL A 1 278 ? 25.349 -12.190 -16.117 1.00 86.56 278 VAL A C 1
ATOM 2303 O O . VAL A 1 278 ? 26.405 -12.737 -15.799 1.00 86.56 278 VAL A O 1
ATOM 2306 N N . LYS A 1 279 ? 24.570 -12.657 -17.103 1.00 82.69 279 LYS A N 1
ATOM 2307 C CA . LYS A 1 279 ? 24.939 -13.817 -17.932 1.00 82.69 279 LYS A CA 1
ATOM 2308 C C . LYS A 1 279 ? 26.159 -13.532 -18.809 1.00 82.69 279 LYS A C 1
ATOM 2310 O O . LYS A 1 279 ? 27.030 -14.387 -18.908 1.00 82.69 279 LYS A O 1
ATOM 2315 N N . LYS A 1 280 ? 26.223 -12.346 -19.421 1.00 78.19 280 LYS A N 1
ATOM 2316 C CA . LYS A 1 280 ? 27.315 -11.931 -20.314 1.00 78.19 280 LYS A CA 1
ATOM 2317 C C . LYS A 1 280 ? 28.656 -11.802 -19.595 1.00 78.19 280 LYS A C 1
ATOM 2319 O O . LYS A 1 280 ? 29.673 -12.184 -20.152 1.00 78.19 280 LYS A O 1
ATOM 2324 N N . PHE A 1 281 ? 28.659 -11.294 -18.367 1.00 78.56 281 PHE A N 1
ATOM 2325 C CA . PHE A 1 281 ? 29.867 -11.207 -17.543 1.00 78.56 281 PHE A CA 1
ATOM 2326 C C . PHE A 1 281 ? 30.247 -12.542 -16.884 1.00 78.56 281 PHE A C 1
ATOM 2328 O O . PHE A 1 281 ? 31.055 -12.545 -15.963 1.00 78.56 281 PHE A O 1
ATOM 2335 N N . GLU A 1 282 ? 29.647 -13.657 -17.326 1.00 70.69 282 GLU A N 1
ATOM 2336 C CA . GLU A 1 282 ? 29.917 -15.016 -16.844 1.00 70.69 282 GLU A CA 1
ATOM 2337 C C . GLU A 1 282 ? 29.978 -15.113 -15.317 1.00 70.69 282 GLU A C 1
ATOM 2339 O O . GLU A 1 282 ? 30.740 -15.889 -14.750 1.00 70.69 282 GLU A O 1
ATOM 2344 N N . LEU A 1 283 ? 29.127 -14.362 -14.608 1.00 72.94 283 LEU A N 1
ATOM 2345 C CA . LEU A 1 283 ? 29.175 -14.344 -13.144 1.00 72.94 283 LEU A CA 1
ATOM 2346 C C . LEU A 1 283 ? 28.794 -15.709 -12.528 1.00 72.94 283 LEU A C 1
ATOM 2348 O O . LEU A 1 283 ? 28.861 -15.870 -11.315 1.00 72.94 283 LEU A O 1
ATOM 2352 N N . HIS A 1 284 ? 28.400 -16.697 -13.350 1.00 69.19 284 HIS A N 1
ATOM 2353 C CA . HIS A 1 284 ? 27.994 -18.058 -12.974 1.00 69.19 284 HIS A CA 1
ATOM 2354 C C . HIS A 1 284 ? 27.006 -18.088 -11.796 1.00 69.19 284 HIS A C 1
ATOM 2356 O O . HIS A 1 284 ? 26.984 -19.016 -10.986 1.00 69.19 284 HIS A O 1
ATOM 2362 N N . LEU A 1 285 ? 26.173 -17.051 -11.703 1.00 70.31 285 LEU A N 1
ATOM 2363 C CA . LEU A 1 285 ? 25.200 -16.894 -10.639 1.00 70.31 285 LEU A CA 1
ATOM 2364 C C . LEU A 1 285 ? 23.909 -17.617 -10.998 1.00 70.31 285 LEU A C 1
ATOM 2366 O O . LEU A 1 285 ? 23.312 -17.402 -12.053 1.00 70.31 285 LEU A O 1
ATOM 2370 N N . ASP A 1 286 ? 23.441 -18.429 -10.058 1.00 75.00 286 ASP A N 1
ATOM 2371 C CA . ASP A 1 286 ? 22.081 -18.943 -10.073 1.00 75.00 286 ASP A CA 1
ATOM 2372 C C . ASP A 1 286 ? 21.124 -17.798 -9.712 1.00 75.00 286 ASP A C 1
ATOM 2374 O O . ASP A 1 286 ? 20.911 -17.487 -8.537 1.00 75.00 286 ASP A O 1
ATOM 2378 N N . LEU A 1 287 ? 20.565 -17.145 -10.737 1.00 76.88 287 LEU A N 1
ATOM 2379 C CA . LEU A 1 287 ? 19.623 -16.032 -10.578 1.00 76.88 287 LEU A CA 1
ATOM 2380 C C . LEU A 1 287 ? 18.378 -16.425 -9.766 1.00 76.88 287 LEU A C 1
ATOM 2382 O O . LEU A 1 287 ? 17.779 -15.564 -9.126 1.00 76.88 287 LEU A O 1
ATOM 2386 N N . THR A 1 288 ? 18.030 -17.716 -9.686 1.00 75.62 288 THR A N 1
ATOM 2387 C CA . THR A 1 288 ? 16.928 -18.179 -8.822 1.00 75.62 288 THR A CA 1
ATOM 2388 C C . THR A 1 288 ? 17.254 -18.041 -7.330 1.00 75.62 288 THR A C 1
ATOM 2390 O O . THR A 1 288 ? 16.356 -18.006 -6.489 1.00 75.62 288 THR A O 1
ATOM 2393 N N . LYS A 1 289 ? 18.540 -17.897 -6.988 1.00 80.06 289 LYS A N 1
ATOM 2394 C CA . LYS A 1 289 ? 19.061 -17.701 -5.630 1.00 80.06 289 LYS A CA 1
ATOM 2395 C C . LYS A 1 289 ? 19.607 -16.295 -5.408 1.00 80.06 289 LYS A C 1
ATOM 2397 O O . LYS A 1 289 ? 20.321 -16.082 -4.430 1.00 80.06 289 LYS A O 1
ATOM 2402 N N . LEU A 1 290 ? 19.260 -15.328 -6.260 1.00 81.75 290 LEU A N 1
ATOM 2403 C CA . LEU A 1 290 ? 19.748 -13.948 -6.174 1.00 81.75 290 LEU A CA 1
ATOM 2404 C C . LEU A 1 290 ? 19.590 -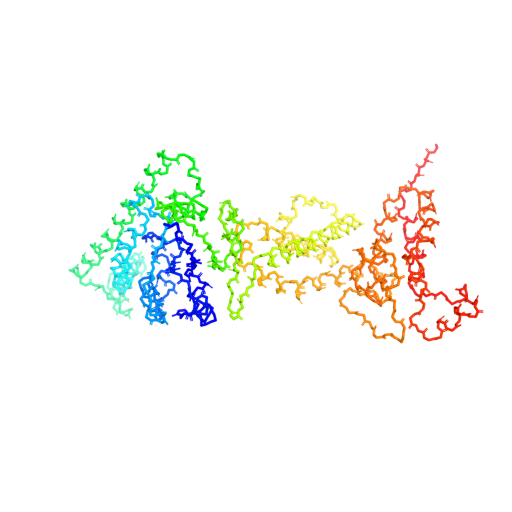13.348 -4.760 1.00 81.75 290 LEU A C 1
ATOM 2406 O O . LEU A 1 290 ? 20.500 -12.703 -4.241 1.00 81.75 290 LEU A O 1
ATOM 2410 N N . TYR A 1 291 ? 18.466 -13.620 -4.093 1.00 78.56 291 TYR A N 1
ATOM 2411 C CA . TYR A 1 291 ? 18.200 -13.136 -2.733 1.00 78.56 291 TYR A CA 1
ATOM 2412 C C . TYR A 1 291 ? 19.063 -13.788 -1.647 1.00 78.56 291 TYR A C 1
ATOM 2414 O O . TYR A 1 291 ? 19.242 -13.199 -0.583 1.00 78.56 291 TYR A O 1
ATOM 2422 N N . ASN A 1 292 ? 19.636 -14.962 -1.915 1.00 83.12 292 ASN A N 1
ATOM 2423 C CA . ASN A 1 292 ? 20.515 -15.667 -0.982 1.00 83.12 292 ASN A CA 1
ATOM 2424 C C . ASN A 1 292 ? 21.960 -15.154 -1.045 1.00 83.12 292 ASN A C 1
ATOM 2426 O O . ASN A 1 292 ? 22.775 -15.523 -0.199 1.00 83.12 292 ASN A O 1
ATOM 2430 N N . ILE A 1 293 ? 22.294 -14.308 -2.027 1.00 82.38 293 ILE A N 1
ATOM 2431 C CA . ILE A 1 293 ? 23.617 -13.690 -2.123 1.00 82.38 293 ILE A CA 1
ATOM 2432 C C . ILE A 1 293 ? 23.737 -12.626 -1.028 1.00 82.38 293 ILE A C 1
ATOM 2434 O O . ILE A 1 293 ? 23.027 -11.612 -1.028 1.00 82.38 293 ILE A O 1
ATOM 2438 N N . THR A 1 294 ? 24.652 -12.859 -0.091 1.00 85.62 294 THR A N 1
ATOM 2439 C CA . THR A 1 294 ? 24.916 -11.965 1.043 1.00 85.62 294 THR A CA 1
ATOM 2440 C C . THR A 1 294 ? 25.708 -10.731 0.617 1.00 85.62 294 THR A C 1
ATOM 2442 O O . THR A 1 294 ? 26.481 -10.772 -0.339 1.00 85.62 294 THR A O 1
ATOM 2445 N N . GLU A 1 295 ? 25.602 -9.635 1.373 1.00 85.56 295 GLU A N 1
ATOM 2446 C CA . GLU A 1 295 ? 26.426 -8.439 1.134 1.00 85.56 295 GLU A CA 1
ATOM 2447 C C . GLU A 1 295 ? 27.930 -8.735 1.172 1.00 85.56 295 GLU A C 1
ATOM 2449 O O . GLU A 1 295 ? 28.704 -8.136 0.431 1.00 85.56 295 GLU A O 1
ATOM 2454 N N . LYS A 1 296 ? 28.356 -9.682 2.019 1.00 86.62 296 LYS A N 1
ATOM 2455 C CA . LYS A 1 296 ? 29.757 -10.109 2.098 1.00 86.62 296 LYS A CA 1
ATOM 2456 C C . LYS A 1 296 ? 30.223 -10.748 0.790 1.00 86.62 296 LYS A C 1
ATOM 2458 O O . LYS A 1 296 ? 31.337 -10.470 0.365 1.00 86.62 296 LYS A O 1
ATOM 2463 N N . GLN A 1 297 ? 29.386 -11.581 0.169 1.00 83.19 297 GLN A N 1
ATOM 2464 C CA . GLN A 1 297 ? 29.688 -12.186 -1.131 1.00 83.19 297 GLN A CA 1
ATOM 2465 C C . GLN A 1 297 ? 29.715 -11.134 -2.239 1.00 83.19 297 GLN A C 1
ATOM 2467 O O . GLN A 1 297 ? 30.615 -11.172 -3.066 1.00 83.19 297 GLN A O 1
ATOM 2472 N N . ILE A 1 298 ? 28.787 -10.169 -2.220 1.00 84.12 298 ILE A N 1
ATOM 2473 C CA . ILE A 1 298 ? 28.780 -9.057 -3.183 1.00 84.12 298 ILE A CA 1
ATOM 2474 C C . ILE A 1 298 ? 30.099 -8.282 -3.084 1.00 84.12 298 ILE A C 1
ATOM 2476 O O . ILE A 1 298 ? 30.801 -8.167 -4.076 1.00 84.12 298 ILE A O 1
ATOM 2480 N N . LYS A 1 299 ? 30.519 -7.864 -1.884 1.00 86.94 299 LYS A N 1
ATOM 2481 C CA . LYS A 1 299 ? 31.768 -7.102 -1.663 1.00 86.94 299 LYS A CA 1
ATOM 2482 C C . LYS A 1 299 ? 33.058 -7.810 -2.107 1.00 86.94 299 LYS A C 1
ATOM 2484 O O . LYS A 1 299 ? 34.104 -7.172 -2.151 1.00 86.94 299 LYS A O 1
ATOM 2489 N N . GLN A 1 300 ? 33.008 -9.115 -2.375 1.00 85.56 300 GLN A N 1
ATOM 2490 C CA . GLN A 1 300 ? 34.140 -9.899 -2.881 1.00 85.56 300 GLN A CA 1
ATOM 2491 C C . GLN A 1 300 ? 34.203 -9.949 -4.415 1.00 85.56 300 GLN A C 1
ATOM 2493 O O . GLN A 1 300 ? 35.203 -10.414 -4.954 1.00 85.56 300 GLN A O 1
ATOM 2498 N N . MET A 1 301 ? 33.155 -9.497 -5.108 1.00 85.56 301 MET A N 1
ATOM 2499 C CA . MET A 1 301 ? 33.105 -9.405 -6.568 1.00 85.56 301 MET A CA 1
ATOM 2500 C C . MET A 1 301 ? 33.847 -8.153 -7.058 1.00 85.56 301 MET A C 1
ATOM 2502 O O . MET A 1 301 ? 34.123 -7.243 -6.274 1.00 85.56 301 MET A O 1
ATOM 2506 N N . ASP A 1 302 ? 34.152 -8.073 -8.351 1.00 87.38 302 ASP A N 1
ATOM 2507 C CA . ASP A 1 302 ? 34.632 -6.827 -8.950 1.00 87.38 302 ASP A CA 1
ATOM 2508 C C . ASP A 1 302 ? 33.546 -5.737 -8.922 1.00 87.38 302 ASP A C 1
ATOM 2510 O O . ASP A 1 302 ? 32.359 -6.008 -8.736 1.00 87.38 302 ASP A O 1
ATOM 2514 N N . GLU A 1 303 ? 33.953 -4.483 -9.107 1.00 85.12 303 GLU A N 1
ATOM 2515 C CA . GLU A 1 303 ? 33.063 -3.323 -9.000 1.00 85.12 303 GLU A CA 1
ATOM 2516 C C . GLU A 1 303 ? 31.868 -3.389 -9.968 1.00 85.12 303 GLU A C 1
ATOM 2518 O O . GLU A 1 303 ? 30.750 -3.018 -9.600 1.00 85.12 303 GLU A O 1
ATOM 2523 N N . SER A 1 304 ? 32.065 -3.923 -11.179 1.00 81.94 304 SER A N 1
ATOM 2524 C CA . SER A 1 304 ? 30.988 -4.032 -12.169 1.00 81.94 304 SER A CA 1
ATOM 2525 C C . SER A 1 304 ? 29.983 -5.105 -11.760 1.00 81.94 304 SER A C 1
ATOM 2527 O O . SER A 1 304 ? 28.776 -4.860 -11.772 1.00 81.94 304 SER A O 1
ATOM 2529 N N . ALA A 1 305 ? 30.460 -6.269 -11.321 1.00 84.31 305 ALA A N 1
ATOM 2530 C CA . ALA A 1 305 ? 29.608 -7.325 -10.786 1.00 84.31 305 ALA A CA 1
ATOM 2531 C C . ALA A 1 305 ? 28.856 -6.886 -9.517 1.00 84.31 305 ALA A C 1
ATOM 2533 O O . ALA A 1 305 ? 27.657 -7.149 -9.393 1.00 84.31 305 ALA A O 1
ATOM 2534 N N . GLN A 1 306 ? 29.513 -6.156 -8.608 1.00 88.56 306 GLN A N 1
ATOM 2535 C CA . GLN A 1 306 ? 28.876 -5.584 -7.417 1.00 88.56 306 GLN A CA 1
ATOM 2536 C C . GLN A 1 306 ? 27.678 -4.709 -7.777 1.00 88.56 306 GLN A C 1
ATOM 2538 O O . GLN A 1 306 ? 26.592 -4.872 -7.208 1.00 88.56 306 GLN A O 1
ATOM 2543 N N . LEU A 1 307 ? 27.874 -3.804 -8.735 1.00 89.44 307 LEU A N 1
ATOM 2544 C CA . LEU A 1 307 ? 26.847 -2.880 -9.193 1.00 89.44 307 LEU A CA 1
ATOM 2545 C C . LEU A 1 307 ? 25.672 -3.618 -9.845 1.00 89.44 307 LEU A C 1
ATOM 2547 O O . LEU A 1 307 ? 24.517 -3.386 -9.485 1.00 89.44 307 LEU A O 1
ATOM 2551 N N . LEU A 1 308 ? 25.963 -4.550 -10.760 1.00 89.75 308 LEU A N 1
ATOM 2552 C CA . LEU A 1 308 ? 24.944 -5.328 -11.468 1.00 89.75 308 LEU A CA 1
ATOM 2553 C C . LEU A 1 308 ? 24.056 -6.118 -10.503 1.00 89.75 308 LEU A C 1
ATOM 2555 O O . LEU A 1 308 ? 22.831 -6.068 -10.614 1.00 89.75 308 LEU A O 1
ATOM 2559 N N . ILE A 1 309 ? 24.659 -6.819 -9.541 1.00 89.75 309 ILE A N 1
ATOM 2560 C CA . ILE A 1 309 ? 23.920 -7.655 -8.589 1.00 89.75 309 ILE A CA 1
ATOM 2561 C C . ILE A 1 309 ? 23.144 -6.816 -7.580 1.00 89.75 309 ILE A C 1
ATOM 2563 O O . ILE A 1 309 ? 22.008 -7.165 -7.256 1.00 89.75 309 ILE A O 1
ATOM 2567 N N . SER A 1 310 ? 23.705 -5.698 -7.119 1.00 90.75 310 SER A N 1
ATOM 2568 C CA . SER A 1 310 ? 23.005 -4.801 -6.193 1.00 90.75 310 SER A CA 1
ATOM 2569 C C . SER A 1 310 ? 21.755 -4.201 -6.839 1.00 90.75 310 SER A C 1
ATOM 2571 O O . SER A 1 310 ? 20.674 -4.263 -6.253 1.00 90.75 310 SER A O 1
ATOM 2573 N N . ASN A 1 311 ? 21.868 -3.716 -8.077 1.00 92.75 311 ASN A N 1
ATOM 2574 C CA . ASN A 1 311 ? 20.728 -3.151 -8.800 1.00 92.75 311 ASN A CA 1
ATOM 2575 C C . ASN A 1 311 ? 19.683 -4.204 -9.148 1.00 92.75 311 ASN A C 1
ATOM 2577 O O . ASN A 1 311 ? 18.491 -3.963 -8.984 1.00 92.75 311 ASN A O 1
ATOM 2581 N N . LEU A 1 312 ? 20.116 -5.388 -9.589 1.00 92.50 312 LEU A N 1
ATOM 2582 C CA . LEU A 1 312 ? 19.194 -6.468 -9.913 1.00 92.50 312 LEU A CA 1
ATOM 2583 C C . LEU A 1 312 ? 18.405 -6.920 -8.673 1.00 92.50 312 LEU A C 1
ATOM 2585 O O . LEU A 1 312 ? 17.202 -7.146 -8.776 1.00 92.50 312 LEU A O 1
ATOM 2589 N N . LYS A 1 313 ? 19.044 -6.995 -7.494 1.00 91.19 313 LYS A N 1
ATOM 2590 C CA . LYS A 1 313 ? 18.360 -7.286 -6.220 1.00 91.19 313 LYS A CA 1
ATOM 2591 C C . LYS A 1 313 ? 17.323 -6.225 -5.865 1.00 91.19 313 LYS A C 1
ATOM 2593 O O . LYS A 1 313 ? 16.216 -6.589 -5.474 1.00 91.19 313 LYS A O 1
ATOM 2598 N N . GLU A 1 314 ? 17.669 -4.948 -6.006 1.00 91.44 314 GLU A N 1
ATOM 2599 C CA . GLU A 1 314 ? 16.752 -3.840 -5.725 1.00 91.44 314 GLU A CA 1
ATOM 2600 C C . GLU A 1 314 ? 15.551 -3.848 -6.682 1.00 91.44 314 GLU A C 1
ATOM 2602 O O . GLU A 1 314 ? 14.414 -3.755 -6.233 1.00 91.44 314 GLU A O 1
ATOM 2607 N N . LEU A 1 315 ? 15.768 -4.036 -7.987 1.00 92.50 315 LEU A N 1
ATOM 2608 C CA . LEU A 1 315 ? 14.681 -4.103 -8.971 1.00 92.50 315 LEU A CA 1
ATOM 2609 C C . LEU A 1 315 ? 13.724 -5.264 -8.688 1.00 92.50 315 LEU A C 1
ATOM 2611 O O . LEU A 1 315 ? 12.507 -5.094 -8.719 1.00 92.50 315 LEU A O 1
ATOM 2615 N N . HIS A 1 316 ? 14.268 -6.436 -8.364 1.00 90.62 316 HIS A N 1
ATOM 2616 C CA . HIS A 1 316 ? 13.486 -7.608 -7.976 1.00 90.62 316 HIS A CA 1
ATOM 2617 C C . HIS A 1 316 ? 12.723 -7.389 -6.657 1.00 90.62 316 HIS A C 1
ATOM 2619 O O . HIS A 1 316 ? 11.602 -7.874 -6.503 1.00 90.62 316 HIS A O 1
ATOM 2625 N N . LEU A 1 317 ? 13.295 -6.657 -5.693 1.00 87.94 317 LEU A N 1
ATOM 2626 C CA . LEU A 1 317 ? 12.586 -6.239 -4.477 1.00 87.94 317 LEU A CA 1
ATOM 2627 C C . LEU A 1 317 ? 11.405 -5.321 -4.823 1.00 87.94 317 LEU A C 1
ATOM 2629 O O . LEU A 1 317 ? 10.282 -5.611 -4.416 1.00 87.94 317 LEU A O 1
ATOM 2633 N N . GLN A 1 318 ? 11.636 -4.293 -5.640 1.00 87.94 318 GLN A N 1
ATOM 2634 C CA . GLN A 1 318 ? 10.599 -3.350 -6.066 1.00 87.94 318 GLN A CA 1
ATOM 2635 C C . GLN A 1 318 ? 9.485 -4.027 -6.879 1.00 87.94 318 GLN A C 1
ATOM 2637 O O . GLN A 1 318 ? 8.306 -3.797 -6.616 1.00 87.94 318 GLN A O 1
ATOM 2642 N N . SER A 1 319 ? 9.820 -4.925 -7.813 1.00 88.00 319 SER A N 1
ATOM 2643 C CA . SER A 1 319 ? 8.819 -5.691 -8.575 1.00 88.00 319 SER A CA 1
ATOM 2644 C C . SER A 1 319 ? 7.925 -6.521 -7.643 1.00 88.00 319 SER A C 1
ATOM 2646 O O . SER A 1 319 ? 6.699 -6.487 -7.760 1.00 88.00 319 SER A O 1
ATOM 2648 N N . ARG A 1 320 ? 8.502 -7.176 -6.624 1.00 83.69 320 ARG A N 1
ATOM 2649 C CA . ARG A 1 320 ? 7.725 -7.905 -5.605 1.00 83.69 320 ARG A CA 1
ATOM 2650 C C . ARG A 1 320 ? 6.853 -6.996 -4.744 1.00 83.69 320 ARG A C 1
ATOM 2652 O O . ARG A 1 320 ? 5.708 -7.350 -4.473 1.00 83.69 320 ARG A O 1
ATOM 2659 N N . GLU A 1 321 ? 7.372 -5.854 -4.304 1.00 81.69 321 GLU A N 1
ATOM 2660 C CA . GLU A 1 321 ? 6.612 -4.870 -3.518 1.00 81.69 321 GLU A CA 1
ATOM 2661 C C . GLU A 1 321 ? 5.417 -4.316 -4.301 1.00 81.69 321 GLU A C 1
ATOM 2663 O O . GLU A 1 321 ? 4.360 -4.059 -3.722 1.00 81.69 321 GLU A O 1
ATOM 2668 N N . LEU A 1 322 ? 5.548 -4.198 -5.622 1.00 80.19 322 LEU A N 1
ATOM 2669 C CA . LEU A 1 322 ? 4.467 -3.795 -6.515 1.00 80.19 322 LEU A CA 1
ATOM 2670 C C . LEU A 1 322 ? 3.480 -4.920 -6.835 1.00 80.19 322 LEU A C 1
ATOM 2672 O O . LEU A 1 322 ? 2.367 -4.613 -7.256 1.00 80.19 322 LEU A O 1
ATOM 2676 N N . GLN A 1 323 ? 3.862 -6.190 -6.691 1.00 74.19 323 GLN A N 1
ATOM 2677 C CA . GLN A 1 323 ? 2.996 -7.352 -6.935 1.00 74.19 323 GLN A CA 1
ATOM 2678 C C . GLN A 1 323 ? 2.245 -7.833 -5.681 1.00 74.19 323 GLN A C 1
ATOM 2680 O O . GLN A 1 323 ? 1.245 -8.531 -5.815 1.00 74.19 323 GLN A O 1
ATOM 2685 N N . GLY A 1 324 ? 2.718 -7.500 -4.476 1.00 64.38 324 GLY A N 1
ATOM 2686 C CA . GLY A 1 324 ? 2.108 -7.948 -3.219 1.00 64.38 324 GLY A CA 1
ATOM 2687 C C . GLY A 1 324 ? 0.927 -7.099 -2.733 1.00 64.38 324 GLY A C 1
ATOM 2688 O O . GLY A 1 324 ? 0.706 -5.982 -3.196 1.00 64.38 324 GLY A O 1
ATOM 2689 N N . ASP A 1 325 ? 0.239 -7.595 -1.699 1.00 52.03 325 ASP A N 1
ATOM 2690 C CA . ASP A 1 325 ? -0.925 -6.965 -1.039 1.00 52.03 325 ASP A CA 1
ATOM 2691 C C . ASP A 1 325 ? -0.666 -5.535 -0.506 1.00 52.03 325 ASP A C 1
ATOM 2693 O O . ASP A 1 325 ? -1.597 -4.807 -0.176 1.00 52.03 325 ASP A O 1
ATOM 2697 N N . LYS A 1 326 ? 0.603 -5.104 -0.429 1.00 51.72 326 LYS A N 1
ATOM 2698 C CA . LYS A 1 326 ? 1.019 -3.750 -0.022 1.00 51.72 326 LYS A CA 1
ATOM 2699 C C . LYS A 1 326 ? 1.252 -2.777 -1.186 1.00 51.72 326 LYS A C 1
ATOM 2701 O O . LYS A 1 326 ? 1.669 -1.653 -0.937 1.00 51.72 326 LYS A O 1
ATOM 2706 N N . ALA A 1 327 ? 0.952 -3.145 -2.435 1.00 49.00 327 ALA A N 1
ATOM 2707 C CA . ALA A 1 327 ? 1.162 -2.296 -3.623 1.00 49.00 327 ALA A CA 1
ATOM 2708 C C . ALA A 1 327 ? 0.511 -0.889 -3.538 1.00 49.00 327 ALA A C 1
ATOM 2710 O O . ALA A 1 327 ? 0.897 0.033 -4.247 1.00 49.00 327 ALA A O 1
ATOM 2711 N N . ALA A 1 328 ? -0.455 -0.739 -2.635 1.00 43.22 328 ALA A N 1
ATOM 2712 C CA . ALA A 1 328 ? -1.194 0.448 -2.222 1.00 43.22 328 ALA A CA 1
ATOM 2713 C C . ALA A 1 328 ? -0.409 1.603 -1.602 1.00 43.22 328 ALA A C 1
ATOM 2715 O O . ALA A 1 328 ? -0.456 2.714 -2.130 1.00 43.22 328 ALA A O 1
ATOM 2716 N N . SER A 1 329 ? 0.340 1.340 -0.528 1.00 52.59 329 SER A N 1
ATOM 2717 C CA . SER A 1 329 ? 1.239 2.338 0.067 1.00 52.59 329 SER A CA 1
ATOM 2718 C C . SER A 1 329 ? 2.320 2.777 -0.926 1.00 52.59 329 SER A C 1
ATOM 2720 O O . SER A 1 329 ? 2.950 3.815 -0.757 1.00 52.59 329 SER A O 1
ATOM 2722 N N . ASN A 1 330 ? 2.482 2.007 -2.004 1.00 61.97 330 ASN A N 1
ATOM 2723 C CA . ASN A 1 330 ? 3.639 2.039 -2.864 1.00 61.97 330 ASN A CA 1
ATOM 2724 C C . ASN A 1 330 ? 3.441 2.845 -4.147 1.00 61.97 330 ASN A C 1
ATOM 2726 O O . ASN A 1 330 ? 4.398 2.912 -4.896 1.00 61.97 330 ASN A O 1
ATOM 2730 N N . LEU A 1 331 ? 2.292 3.471 -4.461 1.00 76.00 331 LEU A N 1
ATOM 2731 C CA . LEU A 1 331 ? 2.267 4.314 -5.675 1.00 76.00 331 LEU A CA 1
ATOM 2732 C C . LEU A 1 331 ? 3.207 5.512 -5.511 1.00 76.00 331 LEU A C 1
ATOM 2734 O O . LEU A 1 331 ? 4.022 5.769 -6.389 1.00 76.00 331 LEU A O 1
ATOM 2738 N N . THR A 1 332 ? 3.119 6.227 -4.387 1.00 78.75 332 THR A N 1
ATOM 2739 C CA . THR A 1 332 ? 4.018 7.357 -4.107 1.00 78.75 332 THR A 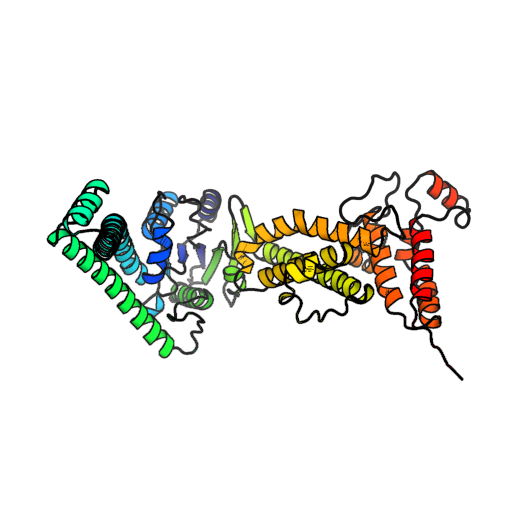CA 1
ATOM 2740 C C . THR A 1 332 ? 5.463 6.882 -4.005 1.00 78.75 332 THR A C 1
ATOM 2742 O O . THR A 1 332 ? 6.337 7.474 -4.631 1.00 78.75 332 THR A O 1
ATOM 2745 N N . ASP A 1 333 ? 5.716 5.794 -3.277 1.00 80.19 333 ASP A N 1
ATOM 2746 C CA . ASP A 1 333 ? 7.071 5.258 -3.115 1.00 80.19 333 ASP A CA 1
ATOM 2747 C C . ASP A 1 333 ? 7.640 4.736 -4.438 1.00 80.19 333 ASP A C 1
ATOM 2749 O O . ASP A 1 333 ? 8.807 4.972 -4.742 1.00 80.19 333 ASP A O 1
ATOM 2753 N N . ALA A 1 334 ? 6.812 4.123 -5.282 1.00 83.31 334 ALA A N 1
ATOM 2754 C CA . ALA A 1 334 ? 7.198 3.708 -6.620 1.00 83.31 334 ALA A CA 1
ATOM 2755 C C . ALA A 1 334 ? 7.435 4.912 -7.525 1.00 83.31 334 ALA A C 1
ATOM 2757 O O . ALA A 1 334 ? 8.424 4.934 -8.244 1.00 83.31 334 ALA A O 1
ATOM 2758 N N . GLU A 1 335 ? 6.604 5.955 -7.476 1.00 85.56 335 GLU A N 1
ATOM 2759 C CA . GLU A 1 335 ? 6.869 7.204 -8.194 1.00 85.56 335 GLU A CA 1
ATOM 2760 C C . GLU A 1 335 ? 8.193 7.846 -7.738 1.00 85.56 335 GLU A C 1
ATOM 2762 O O . GLU A 1 335 ? 8.932 8.374 -8.572 1.00 85.56 335 GLU A O 1
ATOM 2767 N N . ILE A 1 336 ? 8.521 7.790 -6.442 1.00 87.88 336 ILE A N 1
ATOM 2768 C CA . ILE A 1 336 ? 9.801 8.259 -5.886 1.00 87.88 336 ILE A CA 1
ATOM 2769 C C . ILE A 1 336 ? 10.957 7.390 -6.393 1.00 87.88 336 ILE A C 1
ATOM 2771 O O . ILE A 1 336 ? 11.951 7.928 -6.887 1.00 87.88 336 ILE A O 1
ATOM 2775 N N . PHE A 1 337 ? 10.825 6.064 -6.329 1.00 89.31 337 PHE A N 1
ATOM 2776 C CA . PHE A 1 337 ? 11.807 5.117 -6.854 1.00 89.31 337 PHE A CA 1
ATOM 2777 C C . PHE A 1 337 ? 12.070 5.368 -8.343 1.00 89.31 337 PHE A C 1
ATOM 2779 O O . PHE A 1 337 ? 13.226 5.506 -8.751 1.00 89.31 337 PHE A O 1
ATOM 2786 N N . MET A 1 338 ? 11.001 5.521 -9.129 1.00 87.12 338 MET A N 1
ATOM 2787 C CA . MET A 1 338 ? 11.052 5.778 -10.566 1.00 87.12 338 MET A CA 1
ATOM 2788 C C . MET A 1 338 ? 11.729 7.108 -10.906 1.00 87.12 338 MET A C 1
ATOM 2790 O O . MET A 1 338 ? 12.394 7.193 -11.932 1.00 87.12 338 MET A O 1
ATOM 2794 N N . LYS A 1 339 ? 11.592 8.143 -10.066 1.00 87.25 339 LYS A N 1
ATOM 2795 C CA . LYS A 1 339 ? 12.222 9.464 -10.270 1.00 87.25 339 LYS A CA 1
ATOM 2796 C C . LYS A 1 339 ? 13.661 9.563 -9.757 1.00 87.25 339 LYS A C 1
ATOM 2798 O O . LYS A 1 339 ? 14.331 10.539 -10.077 1.00 87.25 339 LYS A O 1
ATOM 2803 N N . GLY A 1 340 ? 14.110 8.614 -8.941 1.00 89.81 340 GLY A N 1
ATOM 2804 C CA . GLY A 1 340 ? 15.454 8.595 -8.365 1.00 89.81 340 GLY A CA 1
ATOM 2805 C C . GLY A 1 340 ? 16.230 7.369 -8.820 1.00 89.81 340 GLY A C 1
ATOM 2806 O O . GLY A 1 340 ? 16.756 7.325 -9.930 1.00 89.81 340 GLY A O 1
ATOM 2807 N N . LYS A 1 341 ? 16.253 6.347 -7.958 1.00 90.38 341 LYS A N 1
ATOM 2808 C CA . LYS A 1 341 ? 17.055 5.129 -8.134 1.00 90.38 341 LYS A CA 1
ATOM 2809 C C . LYS A 1 341 ? 16.856 4.453 -9.490 1.00 90.38 341 LYS A C 1
ATOM 2811 O O . LYS A 1 341 ? 17.826 3.971 -10.061 1.00 90.38 341 LYS A O 1
ATOM 2816 N N . PHE A 1 342 ? 15.633 4.400 -10.013 1.00 90.00 342 PHE A N 1
ATOM 2817 C CA . PHE A 1 342 ? 15.380 3.758 -11.302 1.00 90.00 342 PHE A CA 1
ATOM 2818 C C . PHE A 1 342 ? 16.116 4.457 -12.453 1.00 90.00 342 PHE A C 1
ATOM 2820 O O . PHE A 1 342 ? 16.727 3.781 -13.278 1.00 90.00 342 PHE A O 1
ATOM 2827 N N . LEU A 1 343 ? 16.107 5.795 -12.491 1.00 87.25 343 LEU A N 1
ATOM 2828 C CA . LEU A 1 343 ? 16.846 6.562 -13.500 1.00 87.25 343 LEU A CA 1
ATOM 2829 C C . LEU A 1 343 ? 18.353 6.335 -13.358 1.00 87.25 343 LEU A C 1
ATOM 2831 O O . LEU A 1 343 ? 19.019 6.067 -14.356 1.00 87.25 343 LEU A O 1
ATOM 2835 N N . ASP A 1 344 ? 18.874 6.338 -12.127 1.00 89.06 344 ASP A N 1
ATOM 2836 C CA . ASP A 1 344 ? 20.287 6.040 -11.863 1.00 89.06 344 ASP A CA 1
ATOM 2837 C C . ASP A 1 344 ? 20.668 4.640 -12.370 1.00 89.06 344 ASP A C 1
ATOM 2839 O O . ASP A 1 344 ? 21.715 4.455 -12.996 1.00 89.06 344 ASP A O 1
ATOM 2843 N N . MET A 1 345 ? 19.804 3.645 -12.153 1.00 92.25 345 MET A N 1
ATOM 2844 C CA . MET A 1 345 ? 19.999 2.282 -12.656 1.00 92.25 345 MET A CA 1
ATOM 2845 C C . MET A 1 345 ? 19.939 2.227 -14.183 1.00 92.25 345 MET A C 1
ATOM 2847 O O . MET A 1 345 ? 20.757 1.548 -14.801 1.00 92.25 345 MET A O 1
ATOM 2851 N N . GLN A 1 346 ? 19.031 2.964 -14.825 1.00 87.94 346 GLN A N 1
ATOM 2852 C CA . GLN A 1 346 ? 19.013 3.067 -16.285 1.00 87.94 346 GLN A CA 1
ATOM 2853 C C . GLN A 1 346 ? 20.311 3.682 -16.821 1.00 87.94 346 GLN A C 1
ATOM 2855 O O . GLN A 1 346 ? 20.877 3.173 -17.790 1.00 87.94 346 GLN A O 1
ATOM 2860 N N . GLU A 1 347 ? 20.824 4.738 -16.190 1.00 87.12 347 GLU A N 1
ATOM 2861 C CA . GLU A 1 347 ? 22.098 5.346 -16.577 1.00 87.12 347 GLU A CA 1
ATOM 2862 C C . GLU A 1 347 ? 23.279 4.391 -16.386 1.00 87.12 347 GLU A C 1
ATOM 2864 O O . GLU A 1 347 ? 24.146 4.292 -17.257 1.00 87.12 347 GLU A O 1
ATOM 2869 N N . GLN A 1 348 ? 23.321 3.663 -15.272 1.00 89.12 348 GLN A N 1
ATOM 2870 C CA . GLN A 1 348 ? 24.363 2.674 -15.001 1.00 89.12 348 GLN A CA 1
ATOM 2871 C C . GLN A 1 348 ? 24.315 1.516 -16.002 1.00 89.12 348 GLN A C 1
ATOM 2873 O O . GLN A 1 348 ? 25.354 1.132 -16.540 1.00 89.12 348 GLN A O 1
ATOM 2878 N N . PHE A 1 349 ? 23.119 1.015 -16.324 1.00 89.31 349 PHE A N 1
ATOM 2879 C CA . PHE A 1 349 ? 22.931 0.029 -17.386 1.00 89.31 349 PHE A CA 1
ATOM 2880 C C . PHE A 1 349 ? 23.497 0.534 -18.718 1.00 89.31 349 PHE A C 1
ATOM 2882 O O . PHE A 1 349 ? 24.271 -0.163 -19.373 1.00 89.31 349 PHE A O 1
ATOM 2889 N N . VAL A 1 350 ? 23.163 1.767 -19.107 1.00 87.19 350 VAL A N 1
ATOM 2890 C CA . VAL A 1 350 ? 23.641 2.379 -20.355 1.00 87.19 350 VAL A CA 1
ATOM 2891 C C . VAL A 1 350 ? 25.164 2.510 -20.374 1.00 87.19 350 VAL A C 1
ATOM 2893 O O . VAL A 1 350 ? 25.788 2.173 -21.386 1.00 87.19 350 VAL A O 1
ATOM 2896 N N . LYS A 1 351 ? 25.766 2.954 -19.263 1.00 86.00 351 LYS A N 1
ATOM 2897 C CA . LYS A 1 351 ? 27.224 3.087 -19.111 1.00 86.00 351 LYS A CA 1
ATOM 2898 C C . LYS A 1 351 ? 27.949 1.757 -19.297 1.00 86.00 351 LYS A C 1
ATOM 2900 O O . LYS A 1 351 ? 28.995 1.730 -19.932 1.00 86.00 351 LYS A O 1
ATOM 2905 N N . ILE A 1 352 ? 27.385 0.665 -18.791 1.00 85.69 352 ILE A N 1
ATOM 2906 C CA . ILE A 1 352 ? 27.988 -0.667 -18.915 1.00 85.69 352 ILE A CA 1
ATOM 2907 C C . ILE A 1 352 ? 27.752 -1.250 -20.314 1.00 85.69 352 ILE A C 1
ATOM 2909 O O . ILE A 1 352 ? 28.663 -1.797 -20.929 1.00 85.69 352 ILE A O 1
ATOM 2913 N N . TYR A 1 353 ? 26.526 -1.150 -20.831 1.00 86.94 353 TYR A N 1
ATOM 2914 C CA . TYR A 1 353 ? 26.106 -1.940 -21.989 1.00 86.94 353 TYR A CA 1
ATOM 2915 C C . TYR A 1 353 ? 26.373 -1.269 -23.344 1.00 86.94 353 TYR A C 1
ATOM 2917 O O . TYR A 1 353 ? 26.650 -1.964 -24.328 1.00 86.94 353 TYR A O 1
ATOM 2925 N N . ILE A 1 354 ? 26.286 0.067 -23.410 1.00 87.50 354 ILE A N 1
ATOM 2926 C CA . ILE A 1 354 ? 26.306 0.830 -24.672 1.00 87.50 354 ILE A CA 1
ATOM 2927 C C . ILE A 1 354 ? 27.385 1.907 -24.715 1.00 87.50 354 ILE A C 1
ATOM 2929 O O . ILE A 1 354 ? 27.965 2.115 -25.778 1.00 87.50 354 ILE A O 1
ATOM 2933 N N . ALA A 1 355 ? 27.697 2.580 -23.606 1.00 82.19 355 ALA A N 1
ATOM 2934 C CA . ALA A 1 355 ? 28.702 3.646 -23.624 1.00 82.19 355 ALA A CA 1
ATOM 2935 C C . ALA A 1 355 ? 30.085 3.237 -24.186 1.00 82.19 355 ALA A C 1
ATOM 2937 O O . ALA A 1 355 ? 30.693 4.092 -24.833 1.00 82.19 355 ALA A O 1
ATOM 2938 N N . PRO A 1 356 ? 30.560 1.972 -24.068 1.00 86.31 356 PRO A N 1
ATOM 2939 C CA . PRO A 1 356 ? 31.812 1.549 -24.703 1.00 86.31 356 PRO A CA 1
ATOM 2940 C C . PRO A 1 356 ? 31.836 1.711 -26.231 1.00 86.31 356 PRO A C 1
ATOM 2942 O O . PRO A 1 356 ? 32.906 1.868 -26.809 1.00 86.31 356 PRO A O 1
ATOM 2945 N N . VAL A 1 357 ? 30.668 1.696 -26.883 1.00 85.81 357 VAL A N 1
ATOM 2946 C CA . VAL A 1 357 ? 30.522 1.804 -28.347 1.00 85.81 357 VAL A CA 1
ATOM 2947 C C . VAL A 1 357 ? 29.822 3.093 -28.786 1.00 85.81 357 VAL A C 1
ATOM 2949 O O . VAL A 1 357 ? 29.850 3.446 -29.962 1.00 85.81 357 VAL A O 1
ATOM 2952 N N . TYR A 1 358 ? 29.191 3.821 -27.860 1.00 87.50 358 TYR A N 1
ATOM 2953 C CA . TYR A 1 358 ? 28.488 5.070 -28.142 1.00 87.50 358 TYR A CA 1
ATOM 2954 C C . TYR A 1 358 ? 28.629 6.063 -26.983 1.00 87.50 358 TYR A C 1
ATOM 2956 O O . TYR A 1 358 ? 27.848 6.064 -26.037 1.00 87.50 358 TYR A O 1
ATOM 2964 N N . GLN A 1 359 ? 29.596 6.975 -27.091 1.00 84.62 359 GLN A N 1
ATOM 2965 C CA . GLN A 1 359 ? 29.931 7.970 -26.056 1.00 84.62 359 GLN A CA 1
ATOM 2966 C C . GLN A 1 359 ? 28.783 8.914 -25.646 1.00 84.62 359 GLN A C 1
ATOM 2968 O O . GLN A 1 359 ? 28.863 9.577 -24.617 1.00 84.62 359 GLN A O 1
ATOM 2973 N N . PHE A 1 360 ? 27.718 9.004 -26.448 1.00 83.81 360 PHE A N 1
ATOM 2974 C CA . PHE A 1 360 ? 26.567 9.873 -26.184 1.00 83.81 360 PHE A CA 1
ATOM 2975 C C . PHE A 1 360 ? 25.352 9.121 -25.636 1.00 83.81 360 PHE A C 1
ATOM 2977 O O . PHE A 1 360 ? 24.244 9.658 -25.645 1.00 83.81 360 PHE A O 1
ATOM 2984 N N . ALA A 1 361 ? 25.546 7.875 -25.204 1.00 83.38 361 ALA A N 1
ATOM 2985 C CA . ALA A 1 361 ? 24.474 7.038 -24.706 1.00 83.38 361 ALA A CA 1
ATOM 2986 C C . ALA A 1 361 ? 23.825 7.644 -23.451 1.00 83.38 361 ALA A C 1
ATOM 2988 O O . ALA A 1 361 ? 24.492 7.871 -22.443 1.00 83.38 361 ALA A O 1
ATOM 2989 N N . ASN A 1 362 ? 22.520 7.902 -23.515 1.00 78.94 362 ASN A N 1
ATOM 2990 C CA . ASN A 1 362 ? 21.730 8.460 -22.419 1.00 78.94 362 ASN A CA 1
ATOM 2991 C C . ASN A 1 362 ? 20.260 8.023 -22.568 1.00 78.94 362 ASN A C 1
ATOM 2993 O O . ASN A 1 362 ? 19.752 7.982 -23.686 1.00 78.94 362 ASN A O 1
ATOM 2997 N N . LEU A 1 363 ? 19.579 7.689 -21.467 1.00 75.88 363 LEU A N 1
ATOM 2998 C CA . LEU A 1 363 ? 18.138 7.383 -21.444 1.00 75.88 363 LEU A CA 1
ATOM 2999 C C . LEU A 1 363 ? 17.303 8.396 -20.641 1.00 75.88 363 LEU A C 1
ATOM 3001 O O . LEU A 1 363 ? 16.081 8.371 -20.746 1.00 75.88 363 LEU A O 1
ATOM 3005 N N . ALA A 1 364 ? 17.940 9.297 -19.893 1.00 66.25 364 ALA A N 1
ATOM 3006 C CA . ALA A 1 364 ? 17.290 10.273 -19.025 1.00 66.25 364 ALA A CA 1
ATOM 3007 C C . ALA A 1 364 ? 17.027 11.607 -19.739 1.00 66.25 364 ALA A C 1
ATOM 3009 O O . ALA A 1 364 ? 15.911 12.123 -19.719 1.00 66.25 364 ALA A O 1
ATOM 3010 N N . THR A 1 365 ? 18.041 12.182 -20.392 1.00 60.44 365 THR A N 1
ATOM 3011 C CA . THR A 1 365 ? 17.925 13.489 -21.061 1.00 60.44 365 THR A CA 1
ATOM 3012 C C . THR A 1 365 ? 18.690 13.518 -22.379 1.00 60.44 365 THR A C 1
ATOM 3014 O O . THR A 1 365 ? 19.802 13.007 -22.496 1.00 60.44 365 THR A O 1
ATOM 3017 N N . SER A 1 366 ? 18.088 14.119 -23.408 1.00 58.62 366 SER A N 1
ATOM 3018 C CA . SER A 1 366 ? 18.793 14.389 -24.665 1.00 58.62 366 SER A CA 1
ATOM 3019 C C . SER A 1 366 ? 19.562 15.697 -24.561 1.00 58.62 366 SER A C 1
ATOM 3021 O O . SER A 1 366 ? 19.057 16.670 -23.998 1.00 58.62 366 SER A O 1
ATOM 3023 N N . ARG A 1 367 ? 20.753 15.757 -25.164 1.00 60.50 367 ARG A N 1
ATOM 3024 C CA . ARG A 1 367 ? 21.385 17.053 -25.436 1.00 60.50 367 ARG A CA 1
ATOM 3025 C C . ARG A 1 367 ? 20.505 17.828 -26.414 1.00 60.50 367 ARG A C 1
ATOM 3027 O O . ARG A 1 367 ? 19.848 17.227 -27.264 1.00 60.50 367 ARG A O 1
ATOM 3034 N N . TRP A 1 368 ? 20.523 19.153 -26.317 1.00 52.44 368 TRP A N 1
ATOM 3035 C CA . TRP A 1 368 ? 19.863 19.994 -27.309 1.00 52.44 368 TRP A CA 1
ATOM 3036 C C . TRP A 1 368 ? 20.576 19.860 -28.658 1.00 52.44 368 TRP A C 1
ATOM 3038 O O . TRP A 1 368 ? 21.797 20.012 -28.738 1.00 52.44 368 TRP A O 1
ATOM 3048 N N . HIS A 1 369 ? 19.810 19.612 -29.720 1.00 56.59 369 HIS A N 1
ATOM 3049 C CA . HIS A 1 369 ? 20.321 19.552 -31.089 1.00 56.59 369 HIS A CA 1
ATOM 3050 C C . HIS A 1 369 ? 19.508 20.468 -32.002 1.00 56.59 369 HIS A C 1
ATOM 3052 O O . HIS A 1 369 ? 18.285 20.530 -31.904 1.00 56.59 369 HIS A O 1
ATOM 3058 N N . ALA A 1 370 ? 20.168 21.113 -32.970 1.00 46.94 370 ALA A N 1
ATOM 3059 C CA . ALA A 1 370 ? 19.493 21.950 -33.971 1.00 46.94 370 ALA A CA 1
ATOM 3060 C C . ALA A 1 370 ? 18.480 21.158 -34.827 1.00 46.94 370 ALA A C 1
ATOM 3062 O O . ALA A 1 370 ? 17.554 21.736 -35.395 1.00 46.94 370 ALA A O 1
ATOM 3063 N N . CYS A 1 371 ? 18.666 19.838 -34.948 1.00 57.19 371 CYS A N 1
ATOM 3064 C CA . CYS A 1 371 ? 17.753 18.907 -35.609 1.00 57.19 371 CYS A CA 1
ATOM 3065 C C . CYS A 1 371 ? 17.716 17.579 -34.833 1.00 57.19 371 CYS A C 1
ATOM 3067 O O . CYS A 1 371 ? 18.469 16.655 -35.139 1.00 57.19 371 CYS A O 1
ATOM 3069 N N . GLU A 1 372 ? 16.861 17.470 -33.819 1.00 67.31 372 GLU A N 1
ATOM 3070 C CA . GLU A 1 372 ? 16.698 16.229 -33.054 1.00 67.31 372 GLU A CA 1
ATOM 3071 C C . GLU A 1 372 ? 16.105 15.093 -33.900 1.00 67.31 372 GLU A C 1
ATOM 3073 O O . GLU A 1 372 ? 15.189 15.294 -34.700 1.00 67.31 372 GLU A O 1
ATOM 3078 N N . ALA A 1 373 ? 16.592 13.868 -33.686 1.00 69.44 373 ALA A N 1
ATOM 3079 C CA . ALA A 1 373 ? 15.906 12.681 -34.183 1.00 69.44 373 ALA A CA 1
ATOM 3080 C C . ALA A 1 373 ? 14.527 12.579 -33.505 1.00 69.44 373 ALA A C 1
ATOM 3082 O O . ALA A 1 373 ? 14.425 12.800 -32.302 1.00 69.44 373 ALA A O 1
ATOM 3083 N N . SER A 1 374 ? 13.475 12.266 -34.263 1.00 74.00 374 SER A N 1
ATOM 3084 C CA . SER A 1 374 ? 12.089 12.278 -33.775 1.00 74.00 374 SER A CA 1
ATOM 3085 C C . SER A 1 374 ? 11.281 11.112 -34.339 1.00 74.00 374 SER A C 1
ATOM 3087 O O . SER A 1 374 ? 11.534 10.623 -35.443 1.00 74.00 374 SER A O 1
ATOM 3089 N N . THR A 1 375 ? 10.264 10.705 -33.584 1.00 73.81 375 THR A N 1
ATOM 3090 C CA . THR A 1 375 ? 9.265 9.699 -33.960 1.00 73.81 375 THR A CA 1
ATOM 3091 C C . THR A 1 375 ? 8.095 10.281 -34.769 1.00 73.81 375 THR A C 1
ATOM 3093 O O . THR A 1 375 ? 7.327 9.521 -35.356 1.00 73.81 375 THR A O 1
ATOM 3096 N N . SER A 1 376 ? 7.944 11.611 -34.851 1.00 68.44 376 SER A N 1
ATOM 3097 C CA . SER A 1 376 ? 6.743 12.299 -35.373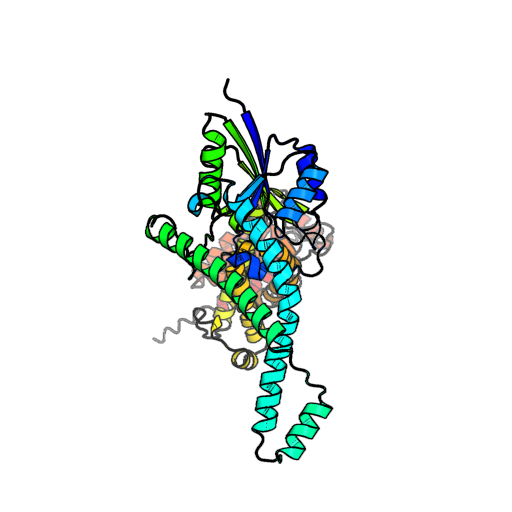 1.00 68.44 376 SER A CA 1
ATOM 3098 C C . SER A 1 376 ? 6.350 11.931 -36.813 1.00 68.44 376 SER A C 1
ATOM 3100 O O . SER A 1 376 ? 5.160 11.817 -37.109 1.00 68.44 376 SER A O 1
ATOM 3102 N N . GLU A 1 377 ? 7.320 11.661 -37.686 1.00 72.31 377 GLU A N 1
ATOM 3103 C CA . GLU A 1 377 ? 7.110 11.341 -39.113 1.00 72.31 377 GLU A CA 1
ATOM 3104 C C . GLU A 1 377 ? 7.257 9.838 -39.433 1.00 72.31 377 GLU A C 1
ATOM 3106 O O . GLU A 1 377 ? 7.422 9.456 -40.589 1.00 72.31 377 GLU A O 1
ATOM 3111 N N . LYS A 1 378 ? 7.234 8.968 -38.414 1.00 81.44 378 LYS A N 1
ATOM 3112 C CA . LYS A 1 378 ? 7.473 7.519 -38.554 1.00 81.44 378 LYS A CA 1
ATOM 3113 C C . LYS A 1 378 ? 6.187 6.691 -38.555 1.00 81.44 378 LYS A C 1
ATOM 3115 O O . LYS A 1 378 ? 5.106 7.201 -38.230 1.00 81.44 378 LYS A O 1
ATOM 3120 N N . SER A 1 379 ? 6.316 5.407 -38.901 1.00 82.06 379 SER A N 1
ATOM 3121 C CA . SER A 1 379 ? 5.212 4.444 -38.878 1.00 82.06 379 SER A CA 1
ATOM 3122 C C . SER A 1 379 ? 4.568 4.313 -37.488 1.00 82.06 379 SER A C 1
ATOM 3124 O O . SER A 1 379 ? 5.180 4.608 -36.459 1.00 82.06 379 SER A O 1
ATOM 3126 N N . VAL A 1 380 ? 3.317 3.841 -37.441 1.00 79.94 380 VAL A N 1
ATOM 3127 C CA . VAL A 1 380 ? 2.593 3.603 -36.175 1.00 79.94 380 VAL A CA 1
ATOM 3128 C C . VAL A 1 380 ? 3.332 2.588 -35.298 1.00 79.94 380 VAL A C 1
ATOM 3130 O O . VAL A 1 380 ? 3.429 2.784 -34.090 1.00 79.94 380 VAL A O 1
ATOM 3133 N N . ALA A 1 381 ? 3.901 1.540 -35.902 1.00 80.44 381 ALA A N 1
ATOM 3134 C CA . ALA A 1 381 ? 4.684 0.535 -35.189 1.00 80.44 381 ALA A CA 1
ATOM 3135 C C . ALA A 1 381 ? 5.932 1.147 -34.530 1.00 80.44 381 ALA A C 1
ATOM 3137 O O . ALA A 1 381 ? 6.168 0.925 -33.345 1.00 80.44 381 ALA A O 1
ATOM 3138 N N . PHE A 1 382 ? 6.666 1.995 -35.256 1.00 82.50 382 PHE A N 1
ATOM 3139 C CA . PHE A 1 382 ? 7.838 2.691 -34.723 1.00 82.50 382 PHE A CA 1
ATOM 3140 C C . PHE A 1 382 ? 7.470 3.651 -33.586 1.00 82.50 382 PHE A C 1
ATOM 3142 O O . PHE A 1 382 ? 8.111 3.664 -32.537 1.00 82.50 382 PHE A O 1
ATOM 3149 N N . LYS A 1 383 ? 6.396 4.431 -33.759 1.00 81.12 383 LYS A N 1
ATOM 3150 C CA . LYS A 1 383 ? 5.884 5.339 -32.720 1.00 81.12 383 LYS A CA 1
ATOM 3151 C C . LYS A 1 383 ? 5.461 4.592 -31.461 1.00 81.12 383 LYS A C 1
ATOM 3153 O O . LYS A 1 383 ? 5.728 5.073 -30.369 1.00 81.12 383 LYS A O 1
ATOM 3158 N N . ARG A 1 384 ? 4.843 3.418 -31.612 1.00 76.62 384 ARG A N 1
ATOM 3159 C CA . ARG A 1 384 ? 4.463 2.559 -30.486 1.00 76.62 384 ARG A CA 1
ATOM 3160 C C . ARG A 1 384 ? 5.683 2.013 -29.742 1.00 76.62 384 ARG A C 1
ATOM 3162 O O . ARG A 1 384 ? 5.629 1.873 -28.532 1.00 76.62 384 ARG A O 1
ATOM 3169 N N . GLN A 1 385 ? 6.767 1.705 -30.453 1.00 77.69 385 GLN A N 1
ATOM 3170 C CA . GLN A 1 385 ? 7.972 1.121 -29.858 1.00 77.69 385 GLN A CA 1
ATOM 3171 C C . GLN A 1 385 ? 8.876 2.147 -29.156 1.00 77.69 385 GLN A C 1
ATOM 3173 O O . GLN A 1 385 ? 9.551 1.801 -28.189 1.00 77.69 385 GLN A O 1
ATOM 3178 N N . TYR A 1 386 ? 8.915 3.387 -29.648 1.00 82.25 386 TYR A N 1
ATOM 3179 C CA . TYR A 1 386 ? 9.830 4.432 -29.167 1.00 82.25 386 TYR A CA 1
ATOM 3180 C C . TYR A 1 386 ? 9.115 5.671 -28.606 1.00 82.25 386 TYR A C 1
ATOM 3182 O O . TYR A 1 386 ? 9.739 6.709 -28.432 1.00 82.25 386 TYR A O 1
ATOM 3190 N N . GLU A 1 387 ? 7.804 5.584 -28.397 1.00 69.94 387 GLU A N 1
ATOM 3191 C CA . GLU A 1 387 ? 6.933 6.466 -27.608 1.00 69.94 387 GLU A CA 1
ATOM 3192 C C . GLU A 1 387 ? 7.468 7.884 -27.314 1.00 69.94 387 GLU A C 1
ATOM 3194 O O . GLU A 1 387 ? 8.051 8.158 -26.270 1.00 69.94 387 GLU A O 1
ATOM 3199 N N . ASN A 1 388 ? 7.276 8.817 -28.255 1.00 70.19 388 ASN A N 1
ATOM 3200 C CA . ASN A 1 388 ? 7.683 10.232 -28.150 1.00 70.19 388 ASN A CA 1
ATOM 3201 C C . ASN A 1 388 ? 9.171 10.511 -27.829 1.00 70.19 388 ASN A C 1
ATOM 3203 O O . ASN A 1 388 ? 9.534 11.680 -27.681 1.00 70.19 388 ASN A O 1
ATOM 3207 N N . MET A 1 389 ? 10.044 9.498 -27.786 1.00 82.06 389 MET A N 1
ATOM 3208 C CA . MET A 1 389 ? 11.480 9.675 -27.576 1.00 82.06 389 MET A CA 1
ATOM 3209 C C . MET A 1 389 ? 12.091 10.502 -28.707 1.00 82.06 389 MET A C 1
ATOM 3211 O O . MET A 1 389 ? 11.705 10.397 -29.877 1.00 82.06 389 MET A O 1
ATOM 3215 N N . LYS A 1 390 ? 13.085 11.317 -28.353 1.00 83.19 390 LYS A N 1
ATOM 3216 C CA . LYS A 1 390 ? 13.808 12.184 -29.284 1.00 83.19 390 LYS A CA 1
ATOM 3217 C C . LYS A 1 390 ? 15.306 12.141 -29.027 1.00 83.19 390 LYS A C 1
ATOM 3219 O O . LYS A 1 390 ? 15.751 11.624 -28.005 1.00 83.19 390 LYS A O 1
ATOM 3224 N N . GLY A 1 391 ? 16.068 12.674 -29.976 1.00 84.62 391 GLY A N 1
ATOM 3225 C CA . GLY A 1 391 ? 17.485 12.970 -29.811 1.00 84.62 391 GLY A CA 1
ATOM 3226 C C . GLY A 1 391 ? 18.342 11.758 -29.435 1.00 84.62 391 GLY A C 1
ATOM 3227 O O . GLY A 1 391 ? 18.227 10.684 -30.032 1.00 84.62 391 GLY A O 1
ATOM 3228 N N . ASP A 1 392 ? 19.225 11.954 -28.456 1.00 82.06 392 ASP A N 1
ATOM 3229 C CA . ASP A 1 392 ? 20.165 10.929 -27.989 1.00 82.06 392 ASP A CA 1
ATOM 3230 C C . ASP A 1 392 ? 19.449 9.790 -27.250 1.00 82.06 392 ASP A C 1
ATOM 3232 O O . ASP A 1 392 ? 19.868 8.640 -27.366 1.00 82.06 392 ASP A O 1
ATOM 3236 N N . VAL A 1 393 ? 18.325 10.075 -26.579 1.00 82.81 393 VAL A N 1
ATOM 3237 C CA . VAL A 1 393 ? 17.500 9.053 -25.907 1.00 82.81 393 VAL A CA 1
ATOM 3238 C C . VAL A 1 393 ? 16.944 8.056 -26.921 1.00 82.81 393 VAL A C 1
ATOM 3240 O O . VAL A 1 393 ? 17.095 6.843 -26.755 1.00 82.81 393 VAL A O 1
ATOM 3243 N N . LEU A 1 394 ? 16.388 8.560 -28.029 1.00 86.56 394 LEU A N 1
ATOM 3244 C CA . LEU A 1 394 ? 15.877 7.720 -29.115 1.00 86.56 394 LEU A CA 1
ATOM 3245 C C . LEU A 1 394 ? 16.987 6.851 -29.720 1.00 86.56 394 LEU A C 1
ATOM 3247 O O . LEU A 1 394 ? 16.818 5.642 -29.877 1.00 86.56 394 LEU A O 1
ATOM 3251 N N . LYS A 1 395 ? 18.142 7.447 -30.035 1.00 89.75 395 LYS A N 1
ATOM 3252 C CA . LYS A 1 395 ? 19.264 6.707 -30.631 1.00 89.75 395 LYS A CA 1
ATOM 3253 C C . LYS A 1 395 ? 19.853 5.673 -29.677 1.00 89.75 395 LYS A C 1
ATOM 3255 O O . LYS A 1 395 ? 20.124 4.555 -30.104 1.00 89.75 395 LYS A O 1
ATOM 3260 N N . THR A 1 396 ? 19.980 6.006 -28.396 1.00 89.19 396 THR A N 1
ATOM 3261 C CA . THR A 1 396 ? 20.444 5.075 -27.360 1.00 89.19 396 THR A CA 1
ATOM 3262 C C . THR A 1 396 ? 19.503 3.884 -27.252 1.00 89.19 396 THR A C 1
ATOM 3264 O O . THR A 1 396 ? 19.957 2.744 -27.312 1.00 89.19 396 THR A O 1
ATOM 3267 N N . LYS A 1 397 ? 18.184 4.115 -27.185 1.00 87.50 397 LYS A N 1
ATOM 3268 C CA . LYS A 1 397 ? 17.200 3.025 -27.124 1.00 87.50 397 LYS A CA 1
ATOM 3269 C C . LYS A 1 397 ? 17.236 2.140 -28.370 1.00 87.50 397 LYS A C 1
ATOM 3271 O O . LYS A 1 397 ? 17.148 0.919 -28.254 1.00 87.50 397 LYS A O 1
ATOM 3276 N N . ILE A 1 398 ? 17.405 2.733 -29.552 1.00 90.50 398 ILE A N 1
ATOM 3277 C CA . ILE A 1 398 ? 17.580 1.984 -30.800 1.00 90.50 398 ILE A CA 1
ATOM 3278 C C . ILE A 1 398 ? 18.841 1.101 -30.741 1.00 90.50 398 ILE A C 1
ATOM 3280 O O . ILE A 1 398 ? 18.763 -0.079 -31.079 1.00 90.50 398 ILE A O 1
ATOM 3284 N N . LEU A 1 399 ? 19.980 1.634 -30.283 1.00 92.50 399 LEU A N 1
ATOM 3285 C CA . LEU A 1 399 ? 21.233 0.877 -30.154 1.00 92.50 399 LEU A CA 1
ATOM 3286 C C . LEU A 1 399 ? 21.132 -0.256 -29.125 1.00 92.50 399 LEU A C 1
ATOM 3288 O O . LEU A 1 399 ? 21.596 -1.360 -29.403 1.00 92.50 399 LEU A O 1
ATOM 3292 N N . ILE A 1 400 ? 20.471 -0.021 -27.984 1.00 88.56 400 ILE A N 1
ATOM 3293 C CA . ILE A 1 400 ? 20.171 -1.063 -26.986 1.00 88.56 400 ILE A CA 1
ATOM 3294 C C . ILE A 1 400 ? 19.393 -2.205 -27.634 1.00 88.56 400 ILE A C 1
ATOM 3296 O O . ILE A 1 400 ? 19.789 -3.361 -27.492 1.00 88.56 400 ILE A O 1
ATOM 3300 N N . ASN A 1 401 ? 18.311 -1.890 -28.353 1.00 89.69 401 ASN A N 1
ATOM 3301 C CA . ASN A 1 401 ? 17.483 -2.901 -29.009 1.00 89.69 401 ASN A CA 1
ATOM 3302 C C . ASN A 1 401 ? 18.280 -3.657 -30.082 1.00 89.69 401 ASN A C 1
ATOM 3304 O O . ASN A 1 401 ? 18.209 -4.880 -30.142 1.00 89.69 401 ASN A O 1
ATOM 3308 N N . PHE A 1 402 ? 19.078 -2.953 -30.890 1.00 93.81 402 PHE A N 1
ATOM 3309 C CA . PHE A 1 402 ? 19.924 -3.585 -31.901 1.00 93.81 402 PHE A CA 1
ATOM 3310 C C . PHE A 1 402 ? 20.927 -4.564 -31.282 1.00 93.81 402 PHE A C 1
ATOM 3312 O O . PHE A 1 402 ? 20.974 -5.720 -31.706 1.00 93.81 402 PHE A O 1
ATOM 3319 N N . LYS A 1 403 ? 21.676 -4.124 -30.260 1.00 92.94 403 LYS A N 1
ATOM 3320 C CA . LYS A 1 403 ? 22.651 -4.956 -29.540 1.00 92.94 403 LYS A CA 1
ATOM 3321 C C . LYS A 1 403 ? 21.979 -6.172 -28.899 1.00 92.94 403 LYS A C 1
ATOM 3323 O O . LYS A 1 403 ? 22.437 -7.295 -29.050 1.00 92.94 403 LYS A O 1
ATOM 3328 N N . ALA A 1 404 ? 20.832 -5.964 -28.261 1.00 87.12 404 ALA A N 1
ATOM 3329 C CA . ALA A 1 404 ? 20.071 -7.023 -27.608 1.00 87.12 404 ALA A CA 1
ATOM 3330 C C . ALA A 1 404 ? 19.514 -8.098 -28.563 1.00 87.12 404 ALA A C 1
ATOM 3332 O O . ALA A 1 404 ? 19.256 -9.216 -28.113 1.00 87.12 404 ALA A O 1
ATOM 3333 N N . GLU A 1 405 ? 19.269 -7.775 -29.835 1.00 91.25 405 GLU A N 1
ATOM 3334 C CA . GLU A 1 405 ? 18.817 -8.743 -30.843 1.00 91.25 405 GLU A CA 1
ATOM 3335 C C . GLU A 1 405 ? 19.986 -9.434 -31.551 1.00 91.25 405 GLU A C 1
ATOM 3337 O O . GLU A 1 405 ? 19.926 -10.642 -31.771 1.00 91.25 405 GLU A O 1
ATOM 3342 N N . ILE A 1 406 ? 21.061 -8.708 -31.879 1.00 92.94 406 ILE A N 1
ATOM 3343 C CA . ILE A 1 406 ? 22.214 -9.309 -32.565 1.00 92.94 406 ILE A CA 1
ATOM 3344 C C . ILE A 1 406 ? 22.951 -10.315 -31.673 1.00 92.94 406 ILE A C 1
ATOM 3346 O O . ILE A 1 406 ? 23.398 -11.340 -32.172 1.00 92.94 406 ILE A O 1
ATOM 3350 N N . GLU A 1 407 ? 22.987 -10.088 -30.354 1.00 88.69 407 GLU A N 1
ATOM 3351 C CA . GLU A 1 407 ? 23.556 -11.022 -29.368 1.00 88.69 407 GLU A CA 1
ATOM 3352 C C . GLU A 1 407 ? 22.786 -12.357 -29.270 1.00 88.69 407 GLU A C 1
ATOM 3354 O O . GLU A 1 407 ? 23.275 -13.301 -28.657 1.00 88.69 407 GLU A O 1
ATOM 3359 N N . LYS A 1 408 ? 21.591 -12.474 -29.872 1.00 89.62 408 LYS A N 1
ATOM 3360 C CA . LYS A 1 408 ? 20.856 -13.750 -29.961 1.00 89.62 408 LYS A CA 1
ATOM 3361 C C . LYS A 1 408 ? 21.285 -14.613 -31.147 1.00 89.62 408 LYS A C 1
ATOM 3363 O O . LYS A 1 408 ? 20.886 -15.773 -31.209 1.00 89.62 408 LYS A O 1
ATOM 3368 N N . CYS A 1 409 ? 22.010 -14.044 -32.109 1.00 91.69 409 CYS A N 1
ATOM 3369 C CA . CYS A 1 409 ? 22.452 -14.770 -33.292 1.00 91.69 409 CYS A CA 1
ATOM 3370 C C . CYS A 1 409 ? 23.525 -15.783 -32.890 1.00 91.69 409 CYS A C 1
ATOM 3372 O O . CYS A 1 409 ? 24.487 -15.431 -32.209 1.00 91.69 409 CYS A O 1
ATOM 3374 N N . ILE A 1 410 ? 23.383 -17.028 -33.334 1.00 90.81 410 ILE A N 1
ATOM 3375 C CA . ILE A 1 410 ? 24.274 -18.122 -32.906 1.00 90.81 410 ILE A CA 1
ATOM 3376 C C . ILE A 1 410 ? 25.402 -18.414 -33.901 1.00 90.81 410 ILE A C 1
ATOM 3378 O O . ILE A 1 410 ? 26.238 -19.281 -33.658 1.00 90.81 410 ILE A O 1
ATOM 3382 N N . ASN A 1 411 ? 25.428 -17.725 -35.044 1.00 93.12 411 ASN A N 1
ATOM 3383 C CA . ASN A 1 411 ? 26.449 -17.888 -36.076 1.00 93.12 411 ASN A CA 1
ATOM 3384 C C . ASN A 1 411 ? 26.590 -16.630 -36.954 1.00 93.12 411 ASN A C 1
ATOM 3386 O O . ASN A 1 411 ? 25.772 -15.709 -36.909 1.00 93.12 411 ASN A O 1
ATOM 3390 N N . LEU A 1 412 ? 27.641 -16.610 -37.782 1.00 93.88 412 LEU A N 1
ATOM 3391 C CA . LEU A 1 412 ? 27.956 -15.490 -38.675 1.00 93.88 412 LEU A CA 1
ATOM 3392 C C . LEU A 1 412 ? 26.861 -15.222 -39.717 1.00 93.88 412 LEU A C 1
ATOM 3394 O O . LEU A 1 412 ? 26.580 -14.063 -40.016 1.00 93.88 412 LEU A O 1
ATOM 3398 N N . GLU A 1 413 ? 26.230 -16.270 -40.252 1.00 94.38 413 GLU A N 1
ATOM 3399 C CA . GLU A 1 413 ? 25.202 -16.126 -41.286 1.00 94.38 413 GLU A CA 1
ATOM 3400 C C . GLU A 1 413 ? 23.960 -15.406 -40.741 1.00 94.38 413 GLU A C 1
ATOM 3402 O O . GLU A 1 413 ? 23.406 -14.518 -41.394 1.00 94.38 413 GLU A O 1
ATOM 3407 N N . GLU A 1 414 ? 23.541 -15.747 -39.522 1.00 95.12 414 GLU A N 1
ATOM 3408 C CA . GLU A 1 414 ? 22.450 -15.073 -38.821 1.00 95.12 414 GLU A CA 1
ATOM 3409 C C . GLU A 1 414 ? 22.771 -13.607 -38.538 1.00 95.12 414 GLU A C 1
ATOM 3411 O O . GLU A 1 414 ? 21.929 -12.747 -38.815 1.00 95.12 414 GLU A O 1
ATOM 3416 N N . ILE A 1 415 ? 23.990 -13.315 -38.069 1.00 94.12 415 ILE A N 1
ATOM 3417 C CA . ILE A 1 415 ? 24.463 -11.943 -37.845 1.00 94.12 415 ILE A CA 1
ATOM 3418 C C . ILE A 1 415 ? 24.376 -11.138 -39.146 1.00 94.12 415 ILE A C 1
ATOM 3420 O O . ILE A 1 415 ? 23.745 -10.079 -39.178 1.00 94.12 415 ILE A O 1
ATOM 3424 N N . ASP A 1 416 ? 24.958 -11.634 -40.238 1.00 94.25 416 ASP A N 1
ATOM 3425 C CA . ASP A 1 416 ? 25.004 -10.902 -41.506 1.00 94.25 416 ASP A CA 1
ATOM 3426 C C . ASP A 1 416 ? 23.598 -10.703 -42.094 1.00 94.25 416 ASP A C 1
ATOM 3428 O O . ASP A 1 416 ? 23.258 -9.608 -42.563 1.00 94.25 416 ASP A O 1
ATOM 3432 N N . ARG A 1 417 ? 22.733 -11.720 -41.997 1.00 95.50 417 ARG A N 1
ATOM 3433 C CA . ARG A 1 417 ? 21.325 -11.638 -42.411 1.00 95.50 417 ARG A CA 1
ATOM 3434 C C . ARG A 1 417 ? 20.550 -10.614 -41.582 1.00 95.50 417 ARG A C 1
ATOM 3436 O O . ARG A 1 417 ? 19.787 -9.823 -42.148 1.00 95.50 417 ARG A O 1
ATOM 3443 N N . TYR A 1 418 ? 20.741 -10.608 -40.263 1.00 95.62 418 TYR A N 1
ATOM 3444 C CA . TYR A 1 418 ? 20.104 -9.653 -39.361 1.00 95.62 418 TYR A CA 1
ATOM 3445 C C . TYR A 1 418 ? 20.551 -8.222 -39.669 1.00 95.62 418 TYR A C 1
ATOM 3447 O O . TYR A 1 418 ? 19.703 -7.354 -39.877 1.00 95.62 418 TYR A O 1
ATOM 3455 N N . VAL A 1 419 ? 21.857 -7.981 -39.811 1.00 94.62 419 VAL A N 1
ATOM 3456 C CA . VAL A 1 419 ? 22.418 -6.659 -40.139 1.00 94.62 419 VAL A CA 1
ATOM 3457 C C . VAL A 1 419 ? 21.918 -6.167 -41.498 1.00 94.62 419 VAL A C 1
ATOM 3459 O O . VAL A 1 419 ? 21.488 -5.017 -41.616 1.00 94.62 419 VAL A O 1
ATOM 3462 N N . ALA A 1 420 ? 21.908 -7.024 -42.523 1.00 93.75 420 ALA A N 1
ATOM 3463 C CA . ALA A 1 420 ? 21.413 -6.670 -43.854 1.00 93.75 420 ALA A CA 1
ATOM 3464 C C . ALA A 1 420 ? 19.920 -6.296 -43.846 1.00 93.75 420 ALA A C 1
ATOM 3466 O O . ALA A 1 420 ? 19.500 -5.383 -44.566 1.00 93.75 420 ALA A O 1
ATOM 3467 N N . LYS A 1 421 ? 19.114 -6.976 -43.020 1.00 94.62 421 LYS A N 1
ATOM 3468 C CA . LYS A 1 421 ? 17.704 -6.631 -42.796 1.00 94.62 421 LYS A CA 1
ATOM 3469 C C . LYS A 1 421 ? 17.572 -5.320 -42.017 1.00 94.62 421 LYS A C 1
ATOM 3471 O O . LYS A 1 421 ? 16.806 -4.450 -42.429 1.00 94.62 421 LYS A O 1
ATOM 3476 N N . TYR A 1 422 ? 18.330 -5.160 -40.936 1.00 92.75 422 TYR A N 1
ATOM 3477 C CA . TYR A 1 422 ? 18.270 -4.000 -40.049 1.00 92.75 422 TYR A CA 1
ATOM 3478 C C . TYR A 1 422 ? 18.667 -2.703 -40.758 1.00 92.75 422 TYR A C 1
ATOM 3480 O O . TYR A 1 422 ? 17.988 -1.693 -40.613 1.00 92.75 422 TYR A O 1
ATOM 3488 N N . LYS A 1 423 ? 19.676 -2.728 -41.639 1.00 91.12 423 LYS A N 1
ATOM 3489 C CA . LYS A 1 423 ? 20.083 -1.556 -42.442 1.00 91.12 423 LYS A CA 1
ATOM 3490 C C . LYS A 1 423 ? 18.966 -0.980 -43.328 1.00 91.12 423 LYS A C 1
ATOM 3492 O O . LYS A 1 423 ? 19.060 0.159 -43.778 1.00 91.12 423 LYS A O 1
ATOM 3497 N N . LYS A 1 424 ? 17.894 -1.739 -43.578 1.00 91.38 424 LYS A N 1
ATOM 3498 C CA . LYS A 1 424 ? 16.720 -1.292 -44.348 1.00 91.38 424 LYS A CA 1
ATOM 3499 C C . LYS A 1 424 ? 15.611 -0.698 -43.468 1.00 91.38 424 LYS A C 1
ATOM 3501 O O . LYS A 1 424 ? 14.657 -0.136 -44.013 1.00 91.38 424 LYS A O 1
ATOM 3506 N N . SER A 1 425 ? 15.713 -0.827 -42.146 1.00 90.25 425 SER A N 1
ATOM 3507 C CA . SER A 1 425 ? 14.654 -0.502 -41.193 1.00 90.25 425 SER A CA 1
ATOM 3508 C C . SER A 1 425 ? 14.538 1.002 -40.902 1.00 90.25 425 SER A C 1
ATOM 3510 O O . SER A 1 425 ? 15.396 1.808 -41.281 1.00 90.25 425 SER A O 1
ATOM 3512 N N . GLU A 1 426 ? 13.444 1.411 -40.254 1.00 88.88 426 GLU A N 1
ATOM 3513 C CA . GLU A 1 426 ? 13.244 2.812 -39.855 1.00 88.88 426 GLU A CA 1
ATOM 3514 C C . GLU A 1 426 ? 14.202 3.228 -38.729 1.00 88.88 426 GLU A C 1
ATOM 3516 O O . GLU A 1 426 ? 14.618 4.388 -38.671 1.00 88.88 426 GLU A O 1
ATOM 3521 N N . GLU A 1 427 ? 14.593 2.281 -37.879 1.00 90.38 427 GLU A N 1
ATOM 3522 C CA . GLU A 1 427 ? 15.567 2.420 -36.799 1.00 90.38 427 GLU A CA 1
ATOM 3523 C C . GLU A 1 427 ? 16.937 2.808 -37.346 1.00 90.38 427 GLU A C 1
ATOM 3525 O O . GLU A 1 427 ? 17.485 3.838 -36.948 1.00 90.38 427 GLU A O 1
ATOM 3530 N N . TYR A 1 428 ? 17.462 2.055 -38.318 1.00 88.94 428 TYR A N 1
ATOM 3531 C CA . TYR A 1 428 ? 18.764 2.359 -38.913 1.00 88.94 428 TYR A CA 1
ATOM 3532 C C . TYR A 1 428 ? 18.770 3.733 -39.591 1.00 88.94 428 TYR A C 1
ATOM 3534 O O . TYR A 1 428 ? 19.649 4.552 -39.326 1.00 88.94 428 TYR A O 1
ATOM 3542 N N . LYS A 1 429 ? 17.723 4.053 -40.363 1.00 87.12 429 LYS A N 1
ATOM 3543 C CA . LYS A 1 429 ? 17.559 5.384 -40.981 1.00 87.12 429 LYS A CA 1
ATOM 3544 C C . LYS A 1 429 ? 17.515 6.512 -39.942 1.00 87.12 429 LYS A C 1
ATOM 3546 O O . LYS A 1 429 ? 17.943 7.635 -40.209 1.00 87.12 429 LYS A O 1
ATOM 3551 N N . THR A 1 430 ? 16.981 6.233 -38.755 1.00 86.19 430 THR A N 1
ATOM 3552 C CA . THR A 1 430 ? 16.930 7.194 -37.646 1.00 86.19 430 THR A CA 1
ATOM 3553 C C . THR A 1 430 ? 18.312 7.399 -37.024 1.00 86.19 430 THR A C 1
ATOM 3555 O O . THR A 1 430 ? 18.686 8.541 -36.751 1.00 86.19 430 THR A O 1
ATOM 3558 N N . LEU A 1 431 ? 19.117 6.341 -36.882 1.00 85.44 431 LEU A N 1
ATOM 3559 C CA . LEU A 1 431 ? 20.516 6.455 -36.449 1.00 85.44 431 LEU A CA 1
ATOM 3560 C C . LEU A 1 431 ? 21.360 7.248 -37.450 1.00 85.44 431 LEU A C 1
ATOM 3562 O O . LEU A 1 431 ? 22.151 8.090 -37.029 1.00 85.44 431 LEU A O 1
ATOM 3566 N N . GLU A 1 432 ? 21.146 7.041 -38.750 1.00 83.69 432 GLU A N 1
ATOM 3567 C CA . GLU A 1 432 ? 21.843 7.766 -39.820 1.00 83.69 432 GLU A CA 1
ATOM 3568 C C . GLU A 1 432 ? 21.513 9.263 -39.858 1.00 83.69 432 GLU A C 1
ATOM 3570 O O . GLU A 1 432 ? 22.241 10.034 -40.475 1.00 83.69 432 GLU A O 1
ATOM 3575 N N . THR A 1 433 ? 20.430 9.709 -39.221 1.00 76.75 433 THR A N 1
ATOM 3576 C CA . THR A 1 433 ? 20.052 11.123 -39.252 1.00 76.75 433 THR A CA 1
ATOM 3577 C C . THR A 1 433 ? 21.043 11.946 -38.425 1.00 76.75 433 THR A C 1
ATOM 3579 O O . THR A 1 433 ? 21.085 11.853 -37.193 1.00 76.75 433 THR A O 1
ATOM 3582 N N . GLY A 1 434 ? 21.860 12.758 -39.103 1.00 64.94 434 GLY A N 1
ATOM 3583 C CA . GLY A 1 434 ? 22.783 13.695 -38.466 1.00 64.94 434 GLY A CA 1
ATOM 3584 C C . GLY A 1 434 ? 22.042 14.767 -37.665 1.00 64.94 434 GLY A C 1
ATOM 3585 O O . GLY A 1 434 ? 21.221 15.495 -38.220 1.00 64.94 434 GLY A O 1
ATOM 3586 N N . GLN A 1 435 ? 22.345 14.871 -36.368 1.00 60.28 435 GLN A N 1
ATOM 3587 C CA . GLN A 1 435 ? 21.718 15.848 -35.462 1.00 60.28 435 GLN A CA 1
ATOM 3588 C C . GLN A 1 435 ? 22.398 17.233 -35.493 1.00 60.28 435 GLN A C 1
ATOM 3590 O O . GLN A 1 435 ? 21.809 18.225 -35.064 1.00 60.28 435 GLN A O 1
ATOM 3595 N N . GLY A 1 436 ? 23.612 17.323 -36.055 1.00 56.41 436 GLY A N 1
ATOM 3596 C CA . GLY A 1 436 ? 24.341 18.574 -36.289 1.00 56.41 436 GLY A CA 1
ATOM 3597 C C . GLY A 1 436 ? 24.132 19.148 -37.698 1.00 56.41 436 GLY A C 1
ATOM 3598 O O . GLY A 1 436 ? 23.998 18.406 -38.674 1.00 56.41 436 GLY A O 1
ATOM 3599 N N . LEU A 1 437 ? 24.162 20.482 -37.817 1.00 54.88 437 LEU A N 1
ATOM 3600 C CA . LEU A 1 437 ? 23.993 21.217 -39.084 1.00 54.88 437 LEU A CA 1
ATOM 3601 C C . LEU A 1 437 ? 24.995 20.781 -40.170 1.00 54.88 437 LEU A C 1
ATOM 3603 O O . LEU A 1 437 ? 24.602 20.602 -41.321 1.00 54.88 437 LEU A O 1
ATOM 3607 N N . LEU A 1 438 ? 26.260 20.550 -39.801 1.00 59.03 438 LEU A N 1
ATOM 3608 C CA . LEU A 1 438 ? 27.325 20.124 -40.721 1.00 59.03 438 LEU A CA 1
ATOM 3609 C C . LEU A 1 438 ? 27.113 18.696 -41.241 1.00 59.03 438 LEU A C 1
ATOM 3611 O O . LEU A 1 438 ? 27.151 18.464 -42.447 1.00 59.03 438 LEU A O 1
ATOM 3615 N N . THR A 1 439 ? 26.812 17.749 -40.349 1.00 58.66 439 THR A N 1
ATOM 3616 C CA . THR A 1 439 ? 26.521 16.352 -40.708 1.00 58.66 439 THR A CA 1
ATOM 3617 C C . THR A 1 439 ? 25.313 16.267 -41.639 1.00 58.66 439 THR A C 1
ATOM 3619 O O . THR A 1 439 ? 25.328 15.542 -42.632 1.00 58.66 439 THR A O 1
ATOM 3622 N N . ARG A 1 440 ? 24.274 17.065 -41.370 1.00 60.12 440 ARG A N 1
ATOM 3623 C CA . ARG A 1 440 ? 23.062 17.092 -42.191 1.00 60.12 440 ARG A CA 1
ATOM 3624 C C . ARG A 1 440 ? 23.289 17.771 -43.546 1.00 60.12 440 ARG A C 1
ATOM 3626 O O . ARG A 1 440 ? 22.734 17.314 -44.544 1.00 60.12 440 ARG A O 1
ATOM 3633 N N . ALA A 1 441 ? 24.102 18.828 -43.602 1.00 57.50 441 ALA A N 1
ATOM 3634 C CA . ALA A 1 441 ? 24.500 19.466 -44.857 1.00 57.50 441 ALA A CA 1
ATOM 3635 C C . ALA 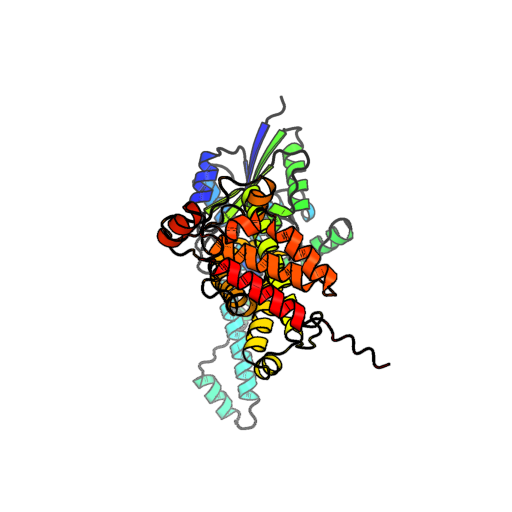A 1 441 ? 25.291 18.495 -45.747 1.00 57.50 441 ALA A C 1
ATOM 3637 O O . ALA A 1 441 ? 24.953 18.346 -46.918 1.00 57.50 441 ALA A O 1
ATOM 3638 N N . ALA A 1 442 ? 26.246 17.756 -45.176 1.00 60.56 442 ALA A N 1
ATOM 3639 C CA . ALA A 1 442 ? 26.993 16.709 -45.872 1.00 60.56 442 ALA A CA 1
ATOM 3640 C C . ALA A 1 442 ? 26.094 15.573 -46.395 1.00 60.56 442 ALA A C 1
ATOM 3642 O O . ALA A 1 442 ? 26.241 15.127 -47.533 1.00 60.56 442 ALA A O 1
ATOM 3643 N N . HIS A 1 443 ? 25.114 15.133 -45.598 1.00 64.06 443 HIS A N 1
ATOM 3644 C CA . HIS A 1 443 ? 24.147 14.109 -46.017 1.00 64.06 443 HIS A CA 1
ATOM 3645 C C . HIS A 1 443 ? 23.229 14.590 -47.144 1.00 64.06 443 HIS A C 1
ATOM 3647 O O . HIS A 1 443 ? 22.909 13.808 -48.036 1.00 64.06 443 HIS A O 1
ATOM 3653 N N . LYS A 1 444 ? 22.842 15.873 -47.147 1.00 60.75 444 LYS A N 1
ATOM 3654 C CA . LYS A 1 444 ? 22.035 16.474 -48.223 1.00 60.75 444 LYS A CA 1
ATOM 3655 C C . LYS A 1 444 ? 22.779 16.578 -49.557 1.00 60.75 444 LYS A C 1
ATOM 3657 O O . LYS A 1 444 ? 22.124 16.547 -50.591 1.00 60.75 444 LYS A O 1
ATOM 3662 N N . VAL A 1 445 ? 24.110 16.682 -49.546 1.00 60.12 445 VAL A N 1
ATOM 3663 C CA . VAL A 1 445 ? 24.941 16.762 -50.765 1.00 60.12 445 VAL A CA 1
ATOM 3664 C C . VAL A 1 445 ? 25.515 15.406 -51.201 1.00 60.12 445 VAL A C 1
ATOM 3666 O O . VAL A 1 445 ? 26.435 15.358 -52.009 1.00 60.12 445 VAL A O 1
ATOM 3669 N N . GLY A 1 446 ? 24.982 14.294 -50.680 1.00 57.31 446 GLY A N 1
ATOM 3670 C CA . GLY A 1 446 ? 25.348 12.940 -51.116 1.00 57.31 446 GLY A CA 1
ATOM 3671 C C . GLY A 1 446 ? 26.626 12.368 -50.493 1.00 57.31 446 GLY A C 1
ATOM 3672 O O . GLY A 1 446 ? 27.004 11.249 -50.819 1.00 57.31 446 GLY A O 1
ATOM 3673 N N . LEU A 1 447 ? 27.261 13.061 -49.540 1.00 59.41 447 LEU A N 1
ATOM 3674 C CA . LEU A 1 447 ? 28.489 12.611 -48.858 1.00 59.41 447 LEU A CA 1
ATOM 3675 C C . LEU A 1 447 ? 28.204 11.708 -47.643 1.00 59.41 447 LEU A C 1
ATOM 3677 O O . LEU A 1 447 ? 28.967 11.672 -46.675 1.00 59.41 447 LEU A O 1
ATOM 3681 N N . LYS A 1 448 ? 27.085 10.978 -47.674 1.00 57.94 448 LYS A N 1
ATOM 3682 C CA . LYS A 1 448 ? 26.601 10.153 -46.555 1.00 57.94 448 LYS A CA 1
ATOM 3683 C C . LYS A 1 448 ? 27.587 9.044 -46.169 1.00 57.94 448 LYS A C 1
ATOM 3685 O O . LYS A 1 448 ? 27.699 8.712 -44.995 1.00 57.94 448 LYS A O 1
ATOM 3690 N N . GLU A 1 449 ? 28.331 8.518 -47.141 1.00 56.44 449 GLU A N 1
ATOM 3691 C CA . GLU A 1 449 ? 29.361 7.500 -46.899 1.00 56.44 449 GLU A CA 1
ATOM 3692 C C . GLU A 1 449 ? 30.649 8.069 -46.284 1.00 56.44 449 GLU A C 1
ATOM 3694 O O . GLU A 1 449 ? 31.361 7.335 -45.602 1.00 56.44 449 GLU A O 1
ATOM 3699 N N . MET A 1 450 ? 30.924 9.368 -46.467 1.00 51.78 450 MET A N 1
ATOM 3700 C CA . MET A 1 450 ? 32.130 10.035 -45.958 1.00 51.78 450 MET A CA 1
ATOM 3701 C C . MET A 1 450 ? 31.964 10.610 -44.546 1.00 51.78 450 MET A C 1
ATOM 3703 O O . MET A 1 450 ? 32.949 10.737 -43.825 1.00 51.78 450 MET A O 1
ATOM 3707 N N . ILE A 1 451 ? 30.741 10.954 -44.127 1.00 58.50 451 ILE A N 1
ATOM 3708 C CA . ILE A 1 451 ? 30.465 11.490 -42.784 1.00 58.50 451 ILE A CA 1
ATOM 3709 C C . ILE A 1 451 ? 29.399 10.614 -42.122 1.00 58.50 451 ILE A C 1
ATOM 3711 O O . ILE A 1 451 ? 28.200 10.896 -42.179 1.00 58.50 451 ILE A O 1
ATOM 3715 N N . ARG A 1 452 ? 29.845 9.520 -41.498 1.00 71.56 452 ARG A N 1
ATOM 3716 C CA . ARG A 1 452 ? 28.988 8.641 -40.690 1.00 71.56 452 ARG A CA 1
ATOM 3717 C C . ARG A 1 452 ? 28.684 9.294 -39.344 1.00 71.56 452 ARG A C 1
ATOM 3719 O O . ARG A 1 452 ? 29.524 9.973 -38.765 1.00 7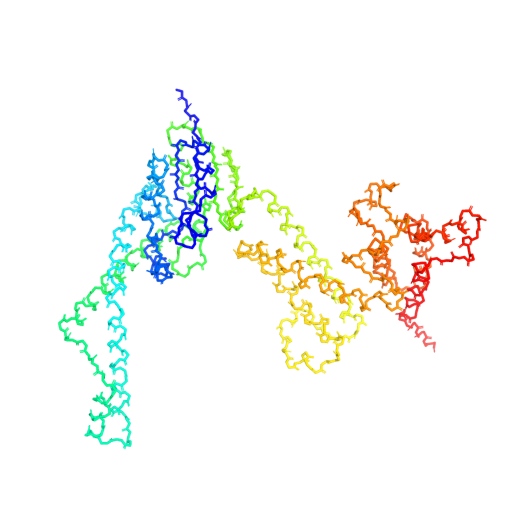1.56 452 ARG A O 1
ATOM 3726 N N . THR A 1 453 ? 27.471 9.091 -38.839 1.00 78.25 453 THR A N 1
ATOM 3727 C CA . THR A 1 453 ? 27.110 9.503 -37.473 1.00 78.25 453 THR A CA 1
ATOM 3728 C C . THR A 1 453 ? 27.753 8.570 -36.449 1.00 78.25 453 THR A C 1
ATOM 3730 O O . THR A 1 453 ? 27.829 7.370 -36.714 1.00 78.25 453 THR A O 1
ATOM 3733 N N . ASP A 1 454 ? 28.061 9.056 -35.246 1.00 82.38 454 ASP A N 1
ATOM 3734 C CA . ASP A 1 454 ? 28.592 8.217 -34.156 1.00 82.38 454 ASP A CA 1
ATOM 3735 C C . ASP A 1 454 ? 27.684 7.026 -33.817 1.00 82.38 454 ASP A C 1
ATOM 3737 O O . ASP A 1 454 ? 28.158 5.942 -33.500 1.00 82.38 454 ASP A O 1
ATOM 3741 N N . SER A 1 455 ? 26.368 7.190 -33.971 1.00 84.31 455 SER A N 1
ATOM 3742 C CA . SER A 1 455 ? 25.385 6.117 -33.801 1.00 84.31 455 SER A CA 1
ATOM 3743 C C . SER A 1 455 ? 25.478 5.006 -34.853 1.00 84.31 455 SER A C 1
ATOM 3745 O O . SER A 1 455 ? 25.076 3.884 -34.583 1.00 84.31 455 SER A O 1
ATOM 3747 N N . VAL A 1 456 ? 25.988 5.293 -36.052 1.00 87.75 456 VAL A N 1
ATOM 3748 C CA . VAL A 1 456 ? 26.236 4.270 -37.085 1.00 87.75 456 VAL A CA 1
ATOM 3749 C C . VAL A 1 456 ? 27.574 3.584 -36.830 1.00 87.75 456 VAL A C 1
ATOM 3751 O O . VAL A 1 456 ? 27.650 2.370 -36.968 1.00 87.75 456 VAL A O 1
ATOM 3754 N N . ASN A 1 457 ? 28.590 4.324 -36.381 1.00 87.88 457 ASN A N 1
ATOM 3755 C CA . ASN A 1 457 ? 29.860 3.724 -35.962 1.00 87.88 457 ASN A CA 1
ATOM 3756 C C . ASN A 1 457 ? 29.645 2.747 -34.793 1.00 87.88 457 ASN A C 1
ATOM 3758 O O . ASN A 1 457 ? 30.178 1.644 -34.810 1.00 87.88 457 ASN A O 1
ATOM 3762 N N . ALA A 1 458 ? 28.770 3.098 -33.845 1.00 89.88 458 ALA A N 1
ATOM 3763 C CA . ALA A 1 458 ? 28.370 2.209 -32.757 1.00 89.88 458 ALA A CA 1
ATOM 3764 C C . ALA A 1 458 ? 27.763 0.883 -33.252 1.00 89.88 458 ALA A C 1
ATOM 3766 O O . ALA A 1 458 ? 28.021 -0.159 -32.661 1.00 89.88 458 ALA A O 1
ATOM 3767 N N . ILE A 1 459 ? 26.978 0.894 -34.339 1.00 92.00 459 ILE A N 1
ATOM 3768 C CA . ILE A 1 459 ? 26.441 -0.338 -34.944 1.00 92.00 459 ILE A CA 1
ATOM 3769 C C . ILE A 1 459 ? 27.577 -1.232 -35.439 1.00 92.00 459 ILE A C 1
ATOM 3771 O O . ILE A 1 459 ? 27.545 -2.432 -35.184 1.00 92.00 459 ILE A O 1
ATOM 3775 N N . ASP A 1 460 ? 28.562 -0.666 -36.136 1.00 91.50 460 ASP A N 1
ATOM 3776 C CA . ASP A 1 460 ? 29.678 -1.440 -36.684 1.00 91.50 460 ASP A CA 1
ATOM 3777 C C . ASP A 1 460 ? 30.520 -2.071 -35.557 1.00 91.50 460 ASP A C 1
ATOM 3779 O O . ASP A 1 460 ? 30.849 -3.257 -35.635 1.00 91.50 460 ASP A O 1
ATOM 3783 N N . GLU A 1 461 ? 30.774 -1.334 -34.469 1.00 92.12 461 GLU A N 1
ATOM 3784 C CA . GLU A 1 461 ? 31.453 -1.868 -33.277 1.00 92.12 461 GLU A CA 1
ATOM 3785 C C . GLU A 1 461 ? 30.629 -2.960 -32.574 1.00 92.12 461 GLU A C 1
ATOM 3787 O O . GLU A 1 461 ? 31.171 -4.005 -32.222 1.00 92.12 461 GLU A O 1
ATOM 3792 N N . ILE A 1 462 ? 29.307 -2.790 -32.437 1.00 92.81 462 ILE A N 1
ATOM 3793 C CA . ILE A 1 462 ? 28.420 -3.825 -31.872 1.00 92.81 462 ILE A CA 1
ATOM 3794 C C . ILE A 1 462 ? 28.444 -5.102 -32.723 1.00 92.81 462 ILE A C 1
ATOM 3796 O O . ILE A 1 462 ? 28.458 -6.208 -32.186 1.00 92.81 462 ILE A O 1
ATOM 3800 N N . VAL A 1 463 ? 28.432 -4.973 -34.054 1.00 94.06 463 VAL A N 1
ATOM 3801 C CA . VAL A 1 463 ? 28.512 -6.126 -34.965 1.00 94.06 463 VAL A CA 1
ATOM 3802 C C . VAL A 1 463 ? 29.848 -6.840 -34.808 1.00 94.06 463 VAL A C 1
ATOM 3804 O O . VAL A 1 463 ? 29.878 -8.069 -34.791 1.00 94.06 463 VAL A O 1
ATOM 3807 N N . LYS A 1 464 ? 30.944 -6.087 -34.693 1.00 93.19 464 LYS A N 1
ATOM 3808 C CA . LYS A 1 464 ? 32.276 -6.643 -34.458 1.00 93.19 464 LYS A CA 1
ATOM 3809 C C . LYS A 1 464 ? 32.320 -7.421 -33.139 1.00 93.19 464 LYS A C 1
ATOM 3811 O O . LYS A 1 464 ? 32.669 -8.597 -33.162 1.00 93.19 464 LYS A O 1
ATOM 3816 N N . GLU A 1 465 ? 31.862 -6.813 -32.045 1.00 90.75 465 GLU A N 1
ATOM 3817 C CA . GLU A 1 465 ? 31.756 -7.446 -30.722 1.00 90.75 465 GLU A CA 1
ATOM 3818 C C . GLU A 1 465 ? 30.915 -8.737 -30.780 1.00 90.75 465 GLU A C 1
ATOM 3820 O O . GLU A 1 465 ? 31.303 -9.767 -30.235 1.00 90.75 465 GLU A O 1
ATOM 3825 N N . ALA A 1 466 ? 29.778 -8.723 -31.483 1.00 90.25 466 ALA A N 1
ATOM 3826 C CA . ALA A 1 466 ? 28.924 -9.904 -31.627 1.00 90.25 466 ALA A CA 1
ATOM 3827 C C . ALA A 1 466 ? 29.612 -11.049 -32.389 1.00 90.25 466 ALA A C 1
ATOM 3829 O O . ALA A 1 466 ? 29.450 -12.210 -32.022 1.00 90.25 466 ALA A O 1
ATOM 3830 N N . LYS A 1 467 ? 30.391 -10.738 -33.433 1.00 92.25 467 LYS A N 1
ATOM 3831 C CA . LYS A 1 467 ? 31.149 -11.741 -34.200 1.00 92.25 467 LYS A CA 1
ATOM 3832 C C . LYS A 1 467 ? 32.289 -12.347 -33.384 1.00 92.25 467 LYS A C 1
ATOM 3834 O O . LYS A 1 467 ? 32.525 -13.546 -33.496 1.00 92.25 467 LYS A O 1
ATOM 3839 N N . GLU A 1 468 ? 32.971 -11.537 -32.579 1.00 89.69 468 GLU A N 1
ATOM 3840 C CA . GLU A 1 468 ? 34.060 -11.977 -31.696 1.00 89.69 468 GLU A CA 1
ATOM 3841 C C . GLU A 1 468 ? 33.560 -12.880 -30.555 1.00 89.69 468 GLU A C 1
ATOM 3843 O O . GLU A 1 468 ? 34.279 -13.783 -30.137 1.00 89.69 468 GLU A O 1
ATOM 3848 N N . ASN A 1 469 ? 32.318 -12.684 -30.099 1.00 85.31 469 ASN A N 1
ATOM 3849 C CA . ASN A 1 469 ? 31.697 -13.457 -29.017 1.00 85.31 469 ASN A CA 1
ATOM 3850 C C . ASN A 1 469 ? 30.989 -14.745 -29.470 1.00 85.31 469 ASN A C 1
ATOM 3852 O O . ASN A 1 469 ? 30.398 -15.440 -28.640 1.00 85.31 469 ASN A O 1
ATOM 3856 N N . LEU A 1 470 ? 31.001 -15.078 -30.766 1.00 86.81 470 LEU A N 1
ATOM 3857 C CA . LEU A 1 470 ? 30.466 -16.362 -31.210 1.00 86.81 470 LEU A CA 1
ATOM 3858 C C . LEU A 1 470 ? 31.293 -17.499 -30.594 1.00 86.81 470 LEU A C 1
ATOM 3860 O O . LEU A 1 470 ? 32.522 -17.411 -30.570 1.00 86.81 470 LEU A O 1
ATOM 3864 N N . PRO A 1 471 ? 30.657 -18.586 -30.121 1.00 73.75 471 PRO A N 1
ATOM 3865 C CA . PRO A 1 471 ? 31.399 -19.734 -29.630 1.00 73.75 471 PRO A CA 1
ATOM 3866 C C . PRO A 1 471 ? 32.311 -20.224 -30.756 1.00 73.75 471 PRO A C 1
ATOM 3868 O O . PRO A 1 471 ? 31.832 -20.576 -31.837 1.00 73.75 471 PRO A O 1
ATOM 3871 N N . ASN A 1 472 ? 33.627 -20.210 -30.521 1.00 58.66 472 ASN A N 1
ATOM 3872 C CA . ASN A 1 472 ? 34.586 -20.793 -31.449 1.00 58.66 472 ASN A CA 1
ATOM 3873 C C . ASN A 1 472 ? 34.165 -22.248 -31.677 1.00 58.66 472 ASN A C 1
ATOM 3875 O O . ASN A 1 472 ? 34.339 -23.095 -30.801 1.00 58.66 472 ASN A O 1
ATOM 3879 N N . ASN A 1 473 ? 33.608 -22.543 -32.852 1.00 45.12 473 ASN A N 1
ATOM 3880 C CA . ASN A 1 473 ? 33.503 -23.906 -33.345 1.00 45.12 473 ASN A CA 1
ATOM 3881 C C . ASN A 1 473 ? 34.931 -24.372 -33.623 1.00 45.12 473 ASN A C 1
ATOM 3883 O O . ASN A 1 473 ? 35.400 -24.356 -34.762 1.00 45.12 473 ASN A O 1
ATOM 3887 N N . THR A 1 474 ? 35.643 -24.777 -32.575 1.00 37.91 474 THR A N 1
ATOM 3888 C CA . THR A 1 474 ? 36.824 -25.614 -32.716 1.00 37.91 474 THR A CA 1
ATOM 3889 C C . THR A 1 474 ? 36.316 -26.970 -33.192 1.00 37.91 474 THR A C 1
ATOM 3891 O O . THR A 1 474 ? 36.087 -27.889 -32.411 1.00 37.91 474 THR A O 1
ATOM 3894 N N . ILE A 1 475 ? 36.077 -27.078 -34.500 1.00 41.41 475 ILE A N 1
ATOM 3895 C CA . ILE A 1 475 ? 36.124 -28.359 -35.189 1.00 41.41 475 ILE A CA 1
ATOM 3896 C C . ILE A 1 475 ? 37.597 -28.755 -35.140 1.00 41.41 475 ILE A C 1
ATOM 3898 O O . ILE A 1 475 ? 38.388 -28.383 -36.005 1.00 41.41 475 ILE A O 1
ATOM 3902 N N . THR A 1 476 ? 37.985 -29.445 -34.073 1.00 33.97 476 THR A N 1
ATOM 3903 C CA . THR A 1 476 ? 39.204 -30.244 -34.095 1.00 33.97 476 THR A CA 1
ATOM 3904 C C . THR A 1 476 ? 38.874 -31.460 -34.954 1.00 33.97 476 THR A C 1
ATOM 3906 O O . THR A 1 476 ? 38.077 -32.303 -34.540 1.00 33.97 476 THR A O 1
ATOM 3909 N N . ILE A 1 477 ? 39.390 -31.468 -36.185 1.00 36.47 477 ILE A N 1
ATOM 3910 C CA . ILE A 1 477 ? 39.390 -32.638 -37.076 1.00 36.47 477 ILE A CA 1
ATOM 3911 C C . ILE A 1 477 ? 40.246 -33.738 -36.452 1.00 36.47 477 ILE A C 1
ATOM 3913 O O . ILE A 1 477 ? 41.330 -33.390 -35.926 1.00 36.47 477 ILE A O 1
#

Sequence (477 aa):
MKKKKEIALVDIDGCILQDGKLNEDLLKKLIQGNYDQIILFTQRSKFLQVTNLKHHQDSHLKTTEDVATELSRRLDKEVKVSTSVDTMFGAQFNYFDKLKSFERKFLKFMNANEKLITHESHESEIRRIKNRKDLTENDSAKLIAQEQIQLLPEAELQKLKAFKNEIDEEIAAEKKIIRDYTNANPSYRTNDPDSYPKSKVLQFKDLCDELTKEGDEIKVDYYDDSYANLDEIEPDNIPLNRYMVQKGKMTKYEDVKENMHRIRNDIDILIHQYERLVKKFELHLDLTKLYNITEKQIKQMDESAQLLISNLKELHLQSRELQGDKAASNLTDAEIFMKGKFLDMQEQFVKIYIAPVYQFANLATSRWHACEASTSEKSVAFKRQYENMKGDVLKTKILINFKAEIEKCINLEEIDRYVAKYKKSEEYKTLETGQGLLTRAAHKVGLKEMIRTDSVNAIDEIVKEAKENLPNNTITI

Foldseek 3Di:
DFAEFEEEEFEDPQWLADPLHGQVVVLVVCLVVPGPAYEHQYADDLVVLLVQQVVCLPHPQRAPVSSQVVSCVSNVHHYAYFHQCCVLVPATRPCVVVRVVSNVLSSVLVVLVVLVVLQVVLVVVLVVLVPDPPDDPVRSVVVSVVVVRDHDDPVSNVVSVVSVVVSVVSVVVSLVSLVVVCVVPVVQDDPDPSNGDPACQVSVVSVVCVVCVVVHAYAYEYEDLFLLNQVRHDPDPHNYWYWHGHRVDIDTSVVLVVLLVVLLVLLVVLLVLLVVVCVVVVVVDPPVCLVVQDPVNLVVDPPLSSLSSVLNVVSVVLSVCCVDSNVSVCSVVSVVCVVPVVLVSVVSSLVPPQCVQFVLQHQPDADDFPAKQFCPPDDPVSCVQQPGDIHNNLLNVLLSVLLVVLLPDQDDVSNVVSVVVVCVDPSVVSQLDDRHPVSNVCVVVVVSVVRGHSSVSSSVVSSVVSNVPRPPPPPPD